Protein AF-A0A6G3ZRN1-F1 (afdb_monomer_lite)

Sequence (512 aa):
MGEAVVDQVIDRSKVTGERVSRIVMDHLPGDIPDELAVELTPGSVSTLANANMSLQVESETAVLTLNQSVLERMRQQTMDLYFRIVPIRNEQKRQVIANQVMREPLVGQAAGAGSISIVGIPQTIETNYSNFRTKLLIPFNGIVPQSNQSAFLNVLRVFIEHSDGEKELTAGKIVYQSGQPYGIEIEVDKFSTFTLVQLDRVSSSESDNSSSNPTPATKPADEKSTTASVTDGNRIVIEHNGSNEGIANKNFDVEINGKTVEIIGITLEKGKIILVLGQSVRPGDHITVMYAGDSTGESDARKKLFHLTVTNKSEHRGYVYGYPDGTFKPERSIIRAEMAALLSRVYEGKSSETSSSYADLTEDYWAYKDIMDVGRTGLMKGMPDGPFQQERAITRAEMASIITVWAGLEKPASAQTADIRGHWGEAIIAQVMAAGLMDGYPDGTFQPDRELTRAEAVAILNRLLTRGPLYGITNPTWSDVLQKHWAFGHIEEASTNHFFERRAEGGERKMN

Radius of gyration: 28.88 Å; chains: 1; bounding box: 64×75×86 Å

Structure (mmCIF, N/CA/C/O backbone):
data_AF-A0A6G3ZRN1-F1
#
_entry.id   AF-A0A6G3ZRN1-F1
#
loop_
_atom_site.group_PDB
_atom_site.id
_atom_site.type_symbol
_atom_site.label_atom_id
_atom_site.label_alt_id
_atom_site.label_comp_id
_atom_site.label_asym_id
_atom_site.label_entity_id
_atom_site.label_seq_id
_atom_site.pdbx_PDB_ins_code
_atom_site.Cartn_x
_atom_site.Cartn_y
_atom_site.Cartn_z
_atom_site.occupancy
_atom_site.B_iso_or_equiv
_atom_site.auth_seq_id
_atom_site.auth_comp_id
_atom_site.auth_asym_id
_atom_site.auth_atom_id
_atom_site.pdbx_PDB_model_num
ATOM 1 N N . MET A 1 1 ? 5.449 19.376 -23.622 1.00 66.75 1 MET A N 1
ATOM 2 C CA . MET A 1 1 ? 4.602 19.012 -24.778 1.00 66.75 1 MET A CA 1
ATOM 3 C C . MET A 1 1 ? 4.903 19.978 -25.913 1.00 66.75 1 MET A C 1
ATOM 5 O O . MET A 1 1 ? 4.859 21.181 -25.688 1.00 66.75 1 MET A O 1
ATOM 9 N N . GLY A 1 2 ? 5.292 19.463 -27.082 1.00 68.94 2 GLY A N 1
ATOM 10 C CA . GLY A 1 2 ? 5.550 20.279 -28.275 1.00 68.94 2 GLY A CA 1
ATOM 11 C C . GLY A 1 2 ? 4.313 20.406 -29.169 1.00 68.94 2 GLY A C 1
ATOM 12 O O . GLY A 1 2 ? 3.400 19.585 -29.071 1.00 68.94 2 GLY A O 1
ATOM 13 N N . GLU A 1 3 ? 4.314 21.393 -30.067 1.00 68.75 3 GLU A N 1
ATOM 14 C CA . GLU A 1 3 ? 3.177 21.737 -30.944 1.00 68.75 3 GLU A CA 1
ATOM 15 C C . GLU A 1 3 ? 2.639 20.538 -31.742 1.00 68.75 3 GLU A C 1
ATOM 17 O O . GLU A 1 3 ? 1.434 20.317 -31.773 1.00 68.75 3 GLU A O 1
ATOM 22 N N . ALA A 1 4 ? 3.520 19.679 -32.266 1.00 69.94 4 ALA A N 1
ATOM 23 C CA . ALA A 1 4 ? 3.122 18.502 -33.045 1.00 69.94 4 ALA A CA 1
ATOM 24 C C . ALA A 1 4 ? 2.230 17.508 -32.272 1.00 69.94 4 ALA A C 1
ATOM 26 O O . ALA A 1 4 ? 1.407 16.817 -32.869 1.00 69.94 4 ALA A O 1
ATOM 27 N N . VAL A 1 5 ? 2.379 17.419 -30.945 1.00 74.62 5 VAL A N 1
ATOM 28 C CA . VAL A 1 5 ? 1.520 16.570 -30.100 1.00 74.62 5 VAL A CA 1
ATOM 29 C C . VAL A 1 5 ? 0.168 17.252 -29.870 1.00 74.62 5 VAL A C 1
ATOM 31 O O . VAL A 1 5 ? -0.863 16.586 -29.814 1.00 74.62 5 VAL A O 1
ATOM 34 N N . VAL A 1 6 ? 0.153 18.583 -29.771 1.00 75.00 6 VAL A N 1
ATOM 35 C CA . VAL A 1 6 ? -1.075 19.374 -29.599 1.00 75.00 6 VAL A CA 1
ATOM 36 C C . VAL A 1 6 ? -1.935 19.329 -30.860 1.00 75.00 6 VAL A C 1
ATOM 38 O O . VAL A 1 6 ? -3.151 19.170 -30.759 1.00 75.00 6 VAL A O 1
ATOM 41 N N . ASP A 1 7 ? -1.321 19.367 -32.040 1.00 75.12 7 ASP A N 1
ATOM 42 C CA . ASP A 1 7 ? -2.035 19.245 -33.315 1.00 75.12 7 ASP A CA 1
ATOM 43 C C . ASP A 1 7 ? -2.790 17.911 -33.426 1.00 75.12 7 ASP A C 1
ATOM 45 O O . ASP A 1 7 ? -3.956 17.885 -33.821 1.00 75.12 7 ASP A O 1
ATOM 49 N N . GLN A 1 8 ? -2.185 16.806 -32.971 1.00 72.12 8 GLN A N 1
ATOM 50 C CA . GLN A 1 8 ? -2.849 15.494 -32.929 1.00 72.12 8 GLN A CA 1
ATOM 51 C C . GLN A 1 8 ? -4.060 15.482 -31.988 1.00 72.12 8 GLN A C 1
ATOM 53 O O . GLN A 1 8 ? -5.091 14.878 -32.300 1.00 72.12 8 GLN A O 1
ATOM 58 N N . VAL A 1 9 ? -3.956 16.161 -30.841 1.00 72.12 9 VAL A N 1
ATOM 59 C CA . VAL A 1 9 ? -5.074 16.317 -29.901 1.00 72.12 9 VAL A CA 1
ATOM 60 C C . VAL A 1 9 ? -6.201 17.123 -30.544 1.00 72.12 9 VAL A C 1
ATOM 62 O O . VAL A 1 9 ? -7.367 16.735 -30.443 1.00 72.12 9 VAL A O 1
ATOM 65 N N . ILE A 1 10 ? -5.873 18.194 -31.269 1.00 75.94 10 ILE A N 1
ATOM 66 C CA . ILE A 1 10 ? -6.862 19.030 -31.956 1.00 75.94 10 ILE A CA 1
ATOM 67 C C . ILE A 1 10 ? -7.559 18.248 -33.068 1.00 75.94 10 ILE A C 1
ATOM 69 O O . ILE A 1 10 ? -8.786 18.300 -33.179 1.00 75.94 10 ILE A O 1
ATOM 73 N N . ASP A 1 11 ? -6.824 17.483 -33.867 1.00 76.06 11 ASP A N 1
ATOM 74 C CA . ASP A 1 11 ? -7.410 16.688 -34.946 1.00 76.06 11 ASP A CA 1
ATOM 75 C C . ASP A 1 11 ? -8.326 15.584 -34.416 1.00 76.06 11 ASP A C 1
ATOM 77 O O . ASP A 1 11 ? -9.427 15.399 -34.940 1.00 76.06 11 ASP A O 1
ATOM 81 N N . ARG A 1 12 ? -7.954 14.933 -33.307 1.00 67.62 12 ARG A N 1
ATOM 82 C CA . ARG A 1 12 ? -8.849 14.004 -32.605 1.00 67.62 12 ARG A CA 1
ATOM 83 C C . ARG A 1 12 ? -10.098 14.714 -32.081 1.00 67.62 12 ARG A C 1
ATOM 85 O O . ARG A 1 12 ? -11.199 14.186 -32.226 1.00 67.62 12 ARG A O 1
ATOM 92 N N . SER A 1 13 ? -9.949 15.923 -31.541 1.00 72.12 13 SER A N 1
ATOM 93 C CA . SER A 1 13 ? -11.062 16.703 -30.983 1.00 72.12 13 SER A CA 1
ATOM 94 C C . SER A 1 13 ? -12.105 17.102 -32.040 1.00 72.12 13 SER A C 1
ATOM 96 O O . SER A 1 13 ? -13.304 17.098 -31.765 1.00 72.12 13 SER A O 1
ATOM 98 N N . LYS A 1 14 ? -11.686 17.351 -33.292 1.00 72.19 14 LYS A N 1
ATOM 99 C CA . LYS A 1 14 ? -12.599 17.587 -34.428 1.00 72.19 14 LYS A CA 1
ATOM 100 C C . LYS A 1 14 ? -13.469 16.367 -34.748 1.00 72.19 14 LYS A C 1
ATOM 102 O O . LYS A 1 14 ? -14.572 16.540 -35.259 1.00 72.19 14 LYS A O 1
ATOM 107 N N . VAL A 1 15 ? -12.981 15.158 -34.460 1.00 65.88 15 VAL A N 1
ATOM 108 C CA . VAL A 1 15 ? -13.699 13.896 -34.695 1.00 65.88 15 VAL A CA 1
ATOM 109 C C . VAL A 1 15 ? -14.598 13.535 -33.510 1.00 65.88 15 VAL A C 1
ATOM 111 O O . VAL A 1 15 ? -15.734 13.120 -33.719 1.00 65.88 15 VAL A O 1
ATOM 114 N N . THR A 1 16 ? -14.115 13.692 -32.273 1.00 61.12 16 THR A N 1
ATOM 115 C CA . THR A 1 16 ? -14.860 13.302 -31.058 1.00 61.12 16 THR A CA 1
ATOM 116 C C . THR A 1 16 ? -15.826 14.378 -30.562 1.00 61.12 16 THR A C 1
ATOM 118 O O . THR A 1 16 ? -16.762 14.070 -29.830 1.00 61.12 16 THR A O 1
ATOM 121 N N . GLY A 1 17 ? -15.614 15.641 -30.947 1.00 71.75 17 GLY A N 1
ATOM 122 C CA . GLY A 1 17 ? -16.354 16.799 -30.440 1.00 71.75 17 GLY A CA 1
ATOM 123 C C . GLY A 1 17 ? -15.925 17.252 -29.039 1.00 71.75 17 GLY A C 1
ATOM 124 O O . GLY A 1 17 ? -16.451 18.246 -28.536 1.00 71.75 17 GLY A O 1
ATOM 125 N N . GLU A 1 18 ? -14.973 16.560 -28.409 1.00 69.75 18 GLU A N 1
ATOM 126 C CA . GLU A 1 18 ? -14.445 16.920 -27.094 1.00 69.75 18 GLU A CA 1
ATOM 127 C C . GLU A 1 18 ? -13.702 18.259 -27.162 1.00 69.75 18 GLU A C 1
ATOM 129 O O . GLU A 1 18 ? -12.998 18.550 -28.122 1.00 69.75 18 GLU A O 1
ATOM 134 N N . ARG A 1 19 ? -13.841 19.098 -26.131 1.00 82.94 19 ARG A N 1
ATOM 135 C CA . ARG A 1 19 ? -13.155 20.403 -26.047 1.00 82.94 19 ARG A CA 1
ATOM 136 C C . ARG A 1 19 ? -12.165 20.473 -24.892 1.00 82.94 19 ARG A C 1
ATOM 138 O O . ARG A 1 19 ? -11.807 21.555 -24.448 1.00 82.94 19 ARG A O 1
ATOM 145 N N . VAL A 1 20 ? -11.717 19.318 -24.412 1.00 81.38 20 VAL A N 1
ATOM 146 C CA . VAL A 1 20 ? -10.766 19.190 -23.307 1.00 81.38 20 VAL A CA 1
ATOM 147 C C . VAL A 1 20 ? -9.517 18.490 -23.831 1.00 81.38 20 VAL A C 1
ATOM 149 O O . VAL A 1 20 ? -9.601 17.383 -24.351 1.00 81.38 20 VAL A O 1
ATOM 152 N N . SER A 1 21 ? -8.362 19.135 -23.700 1.00 84.50 21 SER A N 1
ATOM 153 C CA . SER A 1 21 ? -7.056 18.515 -23.903 1.00 84.50 21 SER A CA 1
ATOM 154 C C . SER A 1 21 ? -6.593 17.964 -22.566 1.00 84.50 21 SER A C 1
ATOM 156 O O . SER A 1 21 ? -6.407 18.736 -21.628 1.00 84.50 21 SER A O 1
ATOM 158 N N . ARG A 1 22 ? -6.409 16.648 -22.473 1.00 81.56 22 ARG A N 1
ATOM 159 C CA . ARG A 1 22 ? -5.988 15.982 -21.241 1.00 81.56 22 ARG A CA 1
ATOM 160 C C . ARG A 1 22 ? -4.540 15.525 -21.340 1.00 81.56 22 ARG A C 1
ATOM 162 O O . ARG A 1 22 ? -4.179 14.799 -22.262 1.00 81.56 22 ARG A O 1
ATOM 169 N N . ILE A 1 23 ? -3.743 15.926 -20.362 1.00 81.56 23 ILE A N 1
ATOM 170 C CA . ILE A 1 23 ? -2.399 15.418 -20.118 1.00 81.56 23 ILE A CA 1
ATOM 171 C C . ILE A 1 23 ? -2.482 14.542 -18.877 1.00 81.56 23 ILE A C 1
ATOM 173 O O . ILE A 1 23 ? -2.853 15.035 -17.817 1.00 81.56 23 ILE A O 1
ATOM 177 N N . VAL A 1 24 ? -2.135 13.266 -19.013 1.00 76.75 24 VAL A N 1
ATOM 178 C CA . VAL A 1 24 ? -2.062 12.330 -17.887 1.00 76.75 24 VAL A CA 1
ATOM 179 C C . VAL A 1 24 ? -0.593 12.107 -17.541 1.00 76.75 24 VAL A C 1
ATOM 181 O O . VAL A 1 24 ? 0.205 11.728 -18.399 1.00 76.75 24 VAL A O 1
ATOM 184 N N . MET A 1 25 ? -0.233 12.408 -16.298 1.00 76.62 25 MET A N 1
ATOM 185 C CA . MET A 1 25 ? 1.088 12.209 -15.712 1.00 76.62 25 MET A CA 1
ATOM 186 C C . MET A 1 25 ? 1.151 10.818 -15.075 1.00 76.62 25 MET A C 1
ATOM 188 O O . MET A 1 25 ? 1.027 10.673 -13.859 1.00 76.62 25 MET A O 1
ATOM 192 N N . ASP A 1 26 ? 1.310 9.802 -15.918 1.00 70.56 26 ASP A N 1
ATOM 193 C CA . ASP A 1 26 ? 1.436 8.414 -15.477 1.00 70.56 26 ASP A CA 1
ATOM 194 C C . ASP A 1 26 ? 2.886 8.047 -15.146 1.00 70.56 26 ASP A C 1
ATOM 196 O O . ASP A 1 26 ? 3.845 8.685 -15.588 1.00 70.56 26 ASP A O 1
ATOM 200 N N . HIS A 1 27 ? 3.040 6.971 -14.382 1.00 67.12 27 HIS A N 1
ATOM 201 C CA . HIS A 1 27 ? 4.329 6.390 -14.038 1.00 67.12 27 HIS A CA 1
ATOM 202 C C . HIS A 1 27 ? 4.266 4.862 -14.119 1.00 67.12 27 HIS A C 1
ATOM 204 O O . HIS A 1 27 ? 3.189 4.258 -14.144 1.00 67.12 27 HIS A O 1
ATOM 210 N N . LEU A 1 28 ? 5.433 4.218 -14.165 1.00 53.44 28 LEU A N 1
ATOM 211 C CA . LEU A 1 28 ? 5.494 2.762 -14.159 1.00 53.44 28 LEU A CA 1
ATOM 212 C C . LEU A 1 28 ? 5.070 2.223 -12.779 1.00 53.44 28 LEU A C 1
ATOM 214 O O . LEU A 1 28 ? 5.356 2.842 -11.748 1.00 53.44 28 LEU A O 1
ATOM 218 N N . PRO A 1 29 ? 4.396 1.063 -12.716 1.00 48.16 29 PRO A N 1
ATOM 219 C CA . PRO A 1 29 ? 4.097 0.415 -11.444 1.00 48.16 29 PRO A CA 1
ATOM 220 C C . PRO A 1 29 ? 5.378 0.159 -10.634 1.00 48.16 29 PRO A C 1
ATOM 222 O O . PRO A 1 29 ? 6.317 -0.450 -11.138 1.00 48.16 29 PRO A O 1
ATOM 225 N N . GLY A 1 30 ? 5.414 0.611 -9.378 1.00 47.06 30 GLY A N 1
ATOM 226 C CA . GLY A 1 30 ? 6.581 0.470 -8.493 1.00 47.06 30 GLY A CA 1
ATOM 227 C C . GLY A 1 30 ? 7.637 1.575 -8.618 1.00 47.06 30 GLY A C 1
ATOM 228 O O . GLY A 1 30 ? 8.483 1.680 -7.737 1.00 47.06 30 GLY A O 1
ATOM 229 N N . ASP A 1 31 ? 7.540 2.429 -9.636 1.00 59.66 31 ASP A N 1
ATOM 230 C CA . ASP A 1 31 ? 8.372 3.621 -9.818 1.00 59.66 31 ASP A CA 1
ATOM 231 C C . ASP A 1 31 ? 7.481 4.859 -9.693 1.00 59.66 31 ASP A C 1
ATOM 233 O O . ASP A 1 31 ? 7.105 5.493 -10.676 1.00 59.66 31 ASP A O 1
ATOM 237 N N . ILE A 1 32 ? 7.013 5.111 -8.466 1.00 69.94 32 ILE A N 1
ATOM 238 C CA . ILE A 1 32 ? 6.168 6.268 -8.163 1.00 69.94 32 ILE A CA 1
ATOM 239 C C . ILE A 1 32 ? 7.101 7.460 -7.955 1.00 69.94 32 ILE A C 1
ATOM 241 O O . ILE A 1 32 ? 7.815 7.482 -6.949 1.00 69.94 32 ILE A O 1
ATOM 245 N N . PRO A 1 33 ? 7.099 8.458 -8.847 1.00 74.00 33 PRO A N 1
ATOM 246 C CA . PRO A 1 33 ? 7.998 9.580 -8.704 1.00 74.00 33 PRO A CA 1
ATOM 247 C C . PRO A 1 33 ? 7.570 10.453 -7.519 1.00 74.00 33 PRO A C 1
ATOM 249 O O . PRO A 1 33 ? 6.379 10.682 -7.275 1.00 74.00 33 PRO A O 1
ATOM 252 N N . ASP A 1 34 ? 8.560 10.972 -6.794 1.00 81.88 34 ASP A N 1
ATOM 253 C CA . ASP A 1 34 ? 8.342 11.969 -5.738 1.00 81.88 34 ASP A CA 1
ATOM 254 C C . ASP A 1 34 ? 7.824 13.301 -6.313 1.00 81.88 34 ASP A C 1
ATOM 256 O O . ASP A 1 34 ? 7.235 14.111 -5.598 1.00 81.88 34 ASP A O 1
ATOM 260 N N . GLU A 1 35 ? 8.028 13.517 -7.615 1.00 89.75 35 GLU A N 1
ATOM 261 C CA . GLU A 1 35 ? 7.689 14.730 -8.345 1.00 89.75 35 GLU A CA 1
ATOM 262 C C . GLU A 1 35 ? 7.215 14.414 -9.767 1.00 89.75 35 GLU A C 1
ATOM 264 O O . GLU A 1 35 ? 7.858 13.672 -10.507 1.00 89.75 35 GLU A O 1
ATOM 269 N N . LEU A 1 36 ? 6.125 15.053 -10.179 1.00 88.75 36 LEU A N 1
ATOM 270 C CA . LEU A 1 36 ? 5.612 15.017 -11.543 1.00 88.75 36 LEU A CA 1
ATOM 271 C C . LEU A 1 36 ? 5.641 16.422 -12.126 1.00 88.75 36 LEU A C 1
ATOM 273 O O . LEU A 1 36 ? 5.110 17.346 -11.513 1.00 88.75 36 LEU A O 1
ATOM 277 N N . ALA A 1 37 ? 6.218 16.583 -13.314 1.00 92.31 37 ALA A N 1
ATOM 278 C CA . ALA A 1 37 ? 6.280 17.874 -13.981 1.00 92.31 37 ALA A CA 1
ATOM 279 C C . ALA A 1 37 ? 5.819 17.795 -15.439 1.00 92.31 37 ALA A C 1
ATOM 281 O O . ALA A 1 37 ? 6.112 16.837 -16.155 1.00 92.31 37 ALA A O 1
ATOM 282 N N . VAL A 1 38 ? 5.117 18.833 -15.895 1.00 92.44 38 VAL A N 1
ATOM 283 C CA . VAL A 1 38 ? 4.811 19.039 -17.312 1.00 92.44 38 VAL A CA 1
ATOM 284 C C . VAL A 1 38 ? 5.047 20.486 -17.698 1.00 92.44 38 VAL A C 1
ATOM 286 O O . VAL A 1 38 ? 4.732 21.408 -16.950 1.00 92.44 38 VAL A O 1
ATOM 289 N N . GLU A 1 39 ? 5.552 20.669 -18.911 1.00 92.88 39 GLU A N 1
ATOM 290 C CA . GLU A 1 39 ? 5.746 21.974 -19.523 1.00 92.88 39 GLU A CA 1
ATOM 291 C C . GLU A 1 39 ? 5.026 22.045 -20.875 1.00 92.88 39 GLU A C 1
ATOM 293 O O . GLU A 1 39 ? 5.030 21.078 -21.647 1.00 92.88 39 GLU A O 1
ATOM 298 N N . LEU A 1 40 ? 4.399 23.178 -21.182 1.00 93.12 40 LEU A N 1
ATOM 299 C CA . LEU A 1 40 ? 3.811 23.493 -22.478 1.00 93.12 40 LEU A CA 1
ATOM 300 C C . LEU A 1 40 ? 4.436 24.780 -23.005 1.00 93.12 40 LEU A C 1
ATOM 302 O O . LEU A 1 40 ? 4.469 25.799 -22.319 1.00 93.12 40 LEU A O 1
ATOM 306 N N . THR A 1 41 ? 4.864 24.743 -24.263 1.00 94.44 41 THR A N 1
ATOM 307 C CA . THR A 1 41 ? 5.419 25.919 -24.935 1.00 94.44 41 THR A CA 1
ATOM 308 C C . THR A 1 41 ? 4.341 26.986 -25.181 1.00 94.44 41 THR A C 1
ATOM 310 O O . THR A 1 41 ? 3.162 26.637 -25.316 1.00 94.44 41 THR A O 1
ATOM 313 N N . PRO A 1 42 ? 4.709 28.269 -25.367 1.00 94.88 42 PRO A N 1
ATOM 314 C CA . PRO A 1 42 ? 3.741 29.317 -25.707 1.00 94.88 42 PRO A CA 1
ATOM 315 C C . PRO A 1 42 ? 2.934 29.009 -26.973 1.00 94.88 42 PRO A C 1
ATOM 317 O O . PRO A 1 42 ? 1.741 29.304 -27.062 1.00 94.88 42 PRO A O 1
ATOM 320 N N . GLY A 1 43 ? 3.568 28.355 -27.949 1.00 93.81 43 GLY A N 1
ATOM 321 C CA . GLY A 1 43 ? 2.910 27.886 -29.162 1.00 93.81 43 GLY A CA 1
ATOM 322 C C . GLY A 1 43 ? 1.863 26.800 -28.905 1.00 93.81 43 GLY A C 1
ATOM 323 O O . GLY A 1 43 ? 0.756 26.873 -29.435 1.00 93.81 43 GLY A O 1
ATOM 324 N N . SER A 1 44 ? 2.140 25.858 -27.998 1.00 93.75 44 SER A N 1
ATOM 325 C CA . SER A 1 44 ? 1.172 24.840 -27.560 1.00 93.75 44 SER A CA 1
ATOM 326 C C . SER A 1 44 ? -0.049 25.475 -26.887 1.00 93.75 44 SER A C 1
ATOM 328 O O . SER A 1 44 ? -1.187 25.147 -27.225 1.00 93.75 44 SER A O 1
ATOM 330 N N . VAL A 1 45 ? 0.174 26.442 -25.989 1.00 94.75 45 VAL A N 1
ATOM 331 C CA . VAL A 1 45 ? -0.893 27.212 -25.322 1.00 94.75 45 VAL A CA 1
ATOM 332 C C . VAL A 1 45 ? -1.727 27.985 -26.344 1.00 94.75 45 VAL A C 1
ATOM 334 O O . VAL A 1 45 ? -2.957 27.946 -26.305 1.00 94.75 45 VAL A O 1
ATOM 337 N N . SER A 1 46 ? -1.066 28.641 -27.301 1.00 94.19 46 SER A N 1
ATOM 338 C CA . SER A 1 46 ? -1.719 29.372 -28.389 1.00 94.19 46 SER A CA 1
ATOM 339 C C . SER A 1 46 ? -2.600 28.468 -29.247 1.00 94.19 46 SER A C 1
ATOM 341 O O . SER A 1 46 ? -3.740 28.819 -29.553 1.00 94.19 46 SER A O 1
ATOM 343 N N . THR A 1 47 ? -2.097 27.284 -29.589 1.00 94.00 47 THR A N 1
ATOM 344 C CA . THR A 1 47 ? -2.799 26.316 -30.436 1.00 94.00 47 THR A CA 1
ATOM 345 C C . THR A 1 47 ? -4.043 25.770 -29.728 1.00 94.00 47 THR A C 1
ATOM 347 O O . THR A 1 47 ? -5.129 25.781 -30.310 1.00 94.00 47 THR A O 1
ATOM 350 N N . LEU A 1 48 ? -3.934 25.410 -28.441 1.00 93.81 48 LEU A N 1
ATOM 351 C CA . LEU A 1 48 ? -5.081 24.997 -27.619 1.00 93.81 48 LEU A CA 1
ATOM 352 C C . LEU A 1 48 ? -6.139 26.105 -27.493 1.00 93.81 48 LEU A C 1
ATOM 354 O O . LEU A 1 48 ? -7.332 25.845 -27.665 1.00 93.81 48 LEU A O 1
ATOM 358 N N . ALA A 1 49 ? -5.711 27.345 -27.236 1.00 94.75 49 ALA A N 1
ATOM 359 C CA . ALA A 1 49 ? -6.612 28.488 -27.103 1.00 94.75 49 ALA A CA 1
ATOM 360 C C . ALA A 1 49 ? -7.361 28.790 -28.413 1.00 94.75 49 ALA A C 1
ATOM 362 O O . ALA A 1 49 ? -8.577 28.954 -28.398 1.00 94.75 49 ALA A O 1
ATOM 363 N N . ASN A 1 50 ? -6.669 28.801 -29.559 1.00 93.69 50 ASN A N 1
ATOM 364 C CA . ASN A 1 50 ? -7.289 29.039 -30.870 1.00 93.69 50 ASN A CA 1
ATOM 365 C C . ASN A 1 50 ? -8.284 27.934 -31.266 1.00 93.69 50 ASN A C 1
ATOM 367 O O . ASN A 1 50 ? -9.226 28.182 -32.019 1.00 93.69 50 ASN A O 1
ATOM 371 N N . ALA A 1 51 ? -8.086 26.716 -30.757 1.00 91.56 51 ALA A N 1
ATOM 372 C CA . ALA A 1 51 ? -8.998 25.593 -30.942 1.00 91.56 51 ALA A CA 1
ATOM 373 C C . ALA A 1 51 ? -10.183 25.590 -29.951 1.00 91.56 51 ALA A C 1
ATOM 375 O O . ALA A 1 51 ? -10.997 24.658 -29.972 1.00 91.56 51 ALA A O 1
ATOM 376 N N . ASN A 1 52 ? -10.323 26.631 -29.118 1.00 92.44 52 ASN A N 1
ATOM 377 C CA . ASN A 1 52 ? -11.338 26.754 -28.068 1.00 92.44 52 ASN A CA 1
ATOM 378 C C . ASN A 1 52 ? -11.323 25.561 -27.096 1.00 92.44 52 ASN A C 1
ATOM 380 O O . ASN A 1 52 ? -12.377 25.042 -26.720 1.00 92.44 52 ASN A O 1
ATOM 384 N N . MET A 1 53 ? -10.132 25.069 -26.751 1.00 89.12 53 MET A N 1
ATOM 385 C CA . MET A 1 53 ? -9.977 23.960 -25.811 1.00 89.12 53 MET A CA 1
ATOM 386 C C . MET A 1 53 ? -9.849 24.467 -24.374 1.00 89.12 53 MET A C 1
ATOM 388 O O . MET A 1 53 ? -9.403 25.585 -24.134 1.00 89.12 53 MET A O 1
ATOM 392 N N . SER A 1 54 ? -10.199 23.625 -23.407 1.00 90.75 54 SER A N 1
ATOM 393 C CA . SER A 1 54 ? -9.680 23.682 -22.039 1.00 90.75 54 SER A CA 1
ATOM 394 C C . SER A 1 54 ? -8.516 22.705 -21.884 1.00 90.75 54 SER A C 1
ATOM 396 O O . SER A 1 54 ? -8.466 21.690 -22.579 1.00 90.75 54 SER A O 1
ATOM 398 N N . LEU A 1 55 ? -7.615 22.964 -20.943 1.00 92.62 55 LEU A N 1
ATOM 399 C CA . LEU A 1 55 ? -6.509 22.071 -20.605 1.00 92.62 55 LEU A CA 1
ATOM 400 C C . LEU A 1 55 ? -6.777 21.416 -19.252 1.00 92.62 55 LEU A C 1
ATOM 402 O O . LEU A 1 55 ? -7.104 22.104 -18.287 1.00 92.62 55 LEU A O 1
ATOM 406 N N . GLN A 1 56 ? -6.611 20.101 -19.192 1.00 89.56 56 GLN A N 1
ATOM 407 C CA . GLN A 1 56 ? -6.661 19.310 -17.975 1.00 89.56 56 GLN A CA 1
ATOM 408 C C . GLN A 1 56 ? -5.323 18.589 -17.793 1.00 89.56 56 GLN A C 1
ATOM 410 O O . GLN A 1 56 ? -4.864 17.905 -18.706 1.00 89.56 56 GLN A O 1
ATOM 415 N N . VAL A 1 57 ? -4.699 18.748 -16.631 1.00 88.44 57 VAL A N 1
ATOM 416 C CA . VAL A 1 57 ? -3.472 18.045 -16.245 1.00 88.44 57 VAL A CA 1
ATOM 417 C C . VAL A 1 57 ? -3.812 17.143 -15.068 1.00 88.44 57 VAL A C 1
ATOM 419 O O . VAL A 1 57 ? -4.234 17.633 -14.023 1.00 88.44 57 VAL A O 1
ATOM 422 N N . GLU A 1 58 ? -3.684 15.836 -15.258 1.00 83.62 58 GLU A N 1
ATOM 423 C CA . GLU A 1 58 ? -4.101 14.806 -14.307 1.00 83.62 58 GLU A CA 1
ATOM 424 C C . GLU A 1 58 ? -2.891 14.034 -13.787 1.00 83.62 58 GLU A C 1
ATOM 426 O O . GLU A 1 58 ? -2.055 13.582 -14.566 1.00 83.62 58 GLU A O 1
ATOM 431 N N . SER A 1 59 ? -2.828 13.853 -12.473 1.00 81.88 59 SER A N 1
ATOM 432 C CA . SER A 1 59 ? -1.956 12.908 -11.780 1.00 81.88 59 SER A CA 1
ATOM 433 C C . SER A 1 59 ? -2.783 12.062 -10.807 1.00 81.88 59 SER A C 1
ATOM 435 O O . SER A 1 59 ? -3.986 12.276 -10.645 1.00 81.88 59 SER A O 1
ATOM 437 N N . GLU A 1 60 ? -2.139 11.126 -10.105 1.00 76.56 60 GLU A N 1
ATOM 438 C CA . GLU A 1 60 ? -2.785 10.352 -9.036 1.00 76.56 60 GLU A CA 1
ATOM 439 C C . GLU A 1 60 ? -3.405 11.255 -7.951 1.00 76.56 60 GLU A C 1
ATOM 441 O O . GLU A 1 60 ? -4.452 10.930 -7.396 1.00 76.56 60 GLU A O 1
ATOM 446 N N . THR A 1 61 ? -2.775 12.389 -7.623 1.00 79.56 61 THR A N 1
ATOM 447 C CA . THR A 1 61 ? -3.134 13.201 -6.447 1.00 79.56 61 THR A CA 1
ATOM 448 C C . THR A 1 61 ? -3.778 14.542 -6.781 1.00 79.56 61 THR A C 1
ATOM 450 O O . THR A 1 61 ? -4.329 15.182 -5.884 1.00 79.56 61 THR A O 1
ATOM 453 N N . ALA A 1 62 ? -3.756 14.983 -8.040 1.00 87.50 62 ALA A N 1
ATOM 454 C CA . ALA A 1 62 ? -4.353 16.251 -8.441 1.00 87.50 62 ALA A CA 1
ATOM 455 C C . ALA A 1 62 ? -4.834 16.243 -9.892 1.00 87.50 62 ALA A C 1
ATOM 457 O O . ALA A 1 62 ? -4.217 15.668 -10.784 1.00 87.50 62 ALA A O 1
ATOM 458 N N . VAL A 1 63 ? -5.921 16.970 -10.130 1.00 90.12 63 VAL A N 1
ATOM 459 C CA . VAL A 1 63 ? -6.436 17.280 -11.460 1.00 90.12 63 VAL A CA 1
ATOM 460 C C . VAL A 1 63 ? -6.593 18.791 -11.576 1.00 90.12 63 VAL A C 1
ATOM 462 O O . VAL A 1 63 ? -7.419 19.408 -10.905 1.00 90.12 63 VAL A O 1
ATOM 465 N N . LEU A 1 64 ? -5.783 19.393 -12.436 1.00 92.75 64 LEU A N 1
ATOM 466 C CA . LEU A 1 64 ? -5.738 20.828 -12.688 1.00 92.75 64 LEU A CA 1
ATOM 467 C C . LEU A 1 64 ? -6.498 21.130 -13.970 1.00 92.75 64 LEU A C 1
ATOM 469 O O . LEU A 1 64 ? -6.219 20.522 -14.998 1.00 92.75 64 LEU A O 1
ATOM 473 N N . THR A 1 65 ? -7.444 22.065 -13.933 1.00 92.19 65 THR A N 1
ATOM 474 C CA . THR A 1 65 ? -8.220 22.457 -15.116 1.00 92.19 65 THR A CA 1
ATOM 475 C C . THR A 1 65 ? -8.122 23.954 -15.376 1.00 92.19 65 THR A C 1
ATOM 477 O O . THR A 1 65 ? -8.559 24.778 -14.566 1.00 92.19 65 THR A O 1
ATOM 480 N N . LEU A 1 66 ? -7.607 24.291 -16.557 1.00 94.06 66 LEU A N 1
ATOM 481 C CA . LEU A 1 66 ? -7.607 25.627 -17.139 1.00 94.06 66 LEU A CA 1
ATOM 482 C C . LEU A 1 66 ? -8.698 25.704 -18.199 1.00 94.06 66 LEU A C 1
ATOM 484 O O . LEU A 1 66 ? -8.685 24.968 -19.187 1.00 94.06 66 LEU A O 1
ATOM 488 N N . ASN A 1 67 ? -9.663 26.594 -17.995 1.00 92.00 67 ASN A N 1
ATOM 489 C CA . ASN A 1 67 ? -10.739 26.783 -18.957 1.00 92.00 67 ASN A CA 1
ATOM 490 C C . ASN A 1 67 ? -10.257 27.546 -20.207 1.00 92.00 67 ASN A C 1
ATOM 492 O O . ASN A 1 67 ? -9.171 28.127 -20.239 1.00 92.00 67 ASN A O 1
ATOM 496 N N . GLN A 1 68 ? -11.109 27.572 -21.231 1.00 94.19 68 GLN A N 1
ATOM 497 C CA . GLN A 1 68 ? -10.822 28.245 -22.496 1.00 94.19 68 GLN A CA 1
ATOM 498 C C . GLN A 1 68 ? -10.440 29.723 -22.311 1.00 94.19 68 GLN A C 1
ATOM 500 O O . GLN A 1 68 ? -9.430 30.170 -22.849 1.00 94.19 68 GLN A O 1
ATOM 505 N N . SER A 1 69 ? -11.209 30.487 -21.528 1.00 94.81 69 SER A N 1
ATOM 506 C CA . SER A 1 69 ? -10.966 31.927 -21.361 1.00 94.81 69 SER A CA 1
ATOM 507 C C . SER A 1 69 ? -9.652 32.230 -20.634 1.00 94.81 69 SER A C 1
ATOM 509 O O . SER A 1 69 ? -9.040 33.276 -20.853 1.00 94.81 69 SER A O 1
ATOM 511 N N . VAL A 1 70 ? -9.175 31.319 -19.785 1.00 95.19 70 VAL A N 1
ATOM 512 C CA . VAL A 1 70 ? -7.851 31.412 -19.165 1.00 95.19 70 VAL A CA 1
ATOM 513 C C . VAL A 1 70 ? -6.752 31.169 -20.196 1.00 95.19 70 VAL A C 1
ATOM 515 O O . VAL A 1 70 ? -5.850 32.001 -20.293 1.00 95.19 70 VAL A O 1
ATOM 518 N N . LEU A 1 71 ? -6.863 30.120 -21.017 1.00 96.19 71 LEU A N 1
ATOM 519 C CA . LEU A 1 71 ? -5.894 29.849 -22.086 1.00 96.19 71 LEU A CA 1
ATOM 520 C C . LEU A 1 71 ? -5.845 30.981 -23.124 1.00 96.19 71 LEU A C 1
ATOM 522 O O . LEU A 1 71 ? -4.767 31.341 -23.592 1.00 96.19 71 LEU A O 1
ATOM 526 N N . GLU A 1 72 ? -6.980 31.613 -23.434 1.00 96.38 72 GLU A N 1
ATOM 527 C CA . GLU A 1 72 ? -7.034 32.794 -24.305 1.00 96.38 72 GLU A CA 1
ATOM 528 C C . GLU A 1 72 ? -6.246 33.980 -23.734 1.00 96.38 72 GLU A C 1
ATOM 530 O O . GLU A 1 72 ? -5.486 34.622 -24.464 1.00 96.38 72 GLU A O 1
ATOM 535 N N . ARG A 1 73 ? -6.389 34.266 -22.433 1.00 96.12 73 ARG A N 1
ATOM 536 C CA . ARG A 1 73 ? -5.623 35.334 -21.770 1.00 96.12 73 ARG A CA 1
ATOM 537 C C . ARG A 1 73 ? -4.132 34.998 -21.681 1.00 96.12 73 ARG A C 1
ATOM 539 O O . ARG A 1 73 ? -3.307 35.867 -21.948 1.00 96.12 73 ARG A O 1
ATOM 546 N N . MET A 1 74 ? -3.783 33.748 -21.374 1.00 95.06 74 MET A N 1
ATOM 547 C CA . MET A 1 74 ? -2.389 33.277 -21.347 1.00 95.06 74 MET A CA 1
ATOM 548 C C . MET A 1 74 ? -1.735 33.378 -22.732 1.00 95.06 74 MET A C 1
ATOM 550 O O . MET A 1 74 ? -0.603 33.849 -22.851 1.00 95.06 74 MET A O 1
ATOM 554 N N . ARG A 1 75 ? -2.475 33.047 -23.802 1.00 95.88 75 ARG A N 1
ATOM 555 C CA . ARG A 1 75 ? -2.027 33.246 -25.189 1.00 95.88 75 ARG A CA 1
ATOM 556 C C . ARG A 1 75 ? -1.734 34.715 -25.488 1.00 95.88 75 ARG A C 1
ATOM 558 O O . ARG A 1 75 ? -0.715 35.007 -26.106 1.00 95.88 75 ARG A O 1
ATOM 565 N N . GLN A 1 76 ? -2.601 35.642 -25.072 1.00 95.12 76 GLN A N 1
ATOM 566 C CA . GLN A 1 76 ? -2.382 37.085 -25.283 1.00 95.12 76 GLN A CA 1
ATOM 567 C C . GLN A 1 76 ? -1.100 37.588 -24.605 1.00 95.12 76 GLN A C 1
ATOM 569 O O . GLN A 1 76 ? -0.497 38.550 -25.075 1.00 95.12 76 GLN A O 1
ATOM 574 N N . GLN A 1 77 ? -0.672 36.921 -23.534 1.00 94.81 77 GLN A N 1
ATOM 575 C CA . GLN A 1 77 ? 0.559 37.217 -22.807 1.00 94.81 77 GLN A CA 1
ATOM 576 C C . GLN A 1 77 ? 1.763 36.379 -23.275 1.00 94.81 77 GLN A C 1
ATOM 578 O O . GLN A 1 77 ? 2.851 36.541 -22.738 1.00 94.81 77 GLN A O 1
ATOM 583 N N . THR A 1 78 ? 1.603 35.531 -24.302 1.00 94.62 78 THR A N 1
ATOM 584 C CA . THR A 1 78 ? 2.652 34.635 -24.837 1.00 94.62 78 THR A CA 1
ATOM 585 C C . THR A 1 78 ? 3.281 33.750 -23.752 1.00 94.62 78 THR A C 1
ATOM 587 O O . THR A 1 78 ? 4.489 33.530 -23.734 1.00 94.62 78 THR A O 1
ATOM 590 N N . MET A 1 79 ? 2.458 33.260 -22.822 1.00 92.81 79 MET A N 1
ATOM 591 C CA . MET A 1 79 ? 2.932 32.459 -21.693 1.00 92.81 79 MET A CA 1
ATOM 592 C C . MET A 1 79 ? 3.221 31.015 -22.091 1.00 92.81 79 MET A C 1
ATOM 594 O O . MET A 1 79 ? 2.435 30.392 -22.807 1.00 92.81 79 MET A O 1
ATOM 598 N N . ASP A 1 80 ? 4.314 30.475 -21.571 1.00 92.38 80 ASP A N 1
ATOM 599 C CA . ASP A 1 80 ? 4.506 29.045 -21.367 1.00 92.38 80 ASP A CA 1
ATOM 600 C C . ASP A 1 80 ? 3.747 28.588 -20.112 1.00 92.38 80 ASP A C 1
ATOM 602 O O . ASP A 1 80 ? 3.369 29.396 -19.261 1.00 92.38 80 ASP A O 1
ATOM 606 N N . LEU A 1 81 ? 3.500 27.286 -19.988 1.00 93.62 81 LEU A N 1
ATOM 607 C CA . LEU A 1 81 ? 2.912 26.712 -18.779 1.00 93.62 81 LEU A CA 1
ATOM 608 C C . LEU A 1 81 ? 3.834 25.662 -18.209 1.00 93.62 81 LEU A C 1
ATOM 610 O O . LEU A 1 81 ? 4.231 24.741 -18.913 1.00 93.62 81 LEU A O 1
ATOM 614 N N . TYR A 1 82 ? 4.084 25.763 -16.916 1.00 92.19 82 TYR A N 1
ATOM 615 C CA . TYR A 1 82 ? 4.787 24.761 -16.141 1.00 92.19 82 TYR A CA 1
ATOM 616 C C . TYR A 1 82 ? 3.890 24.310 -14.995 1.00 92.19 82 TYR A C 1
ATOM 618 O O . TYR A 1 82 ? 3.306 25.143 -14.305 1.00 92.19 82 TYR A O 1
ATOM 626 N N . PHE A 1 83 ? 3.784 23.007 -14.776 1.00 93.19 83 PHE A N 1
ATOM 627 C CA . PHE A 1 83 ? 3.184 22.454 -13.569 1.00 93.19 83 PHE A CA 1
ATOM 628 C C . PHE A 1 83 ? 4.133 21.453 -12.956 1.00 93.19 83 PHE A C 1
ATOM 630 O O . PHE A 1 83 ? 4.648 20.588 -13.661 1.00 93.19 83 PHE A O 1
ATOM 637 N N . ARG A 1 84 ? 4.288 21.535 -11.641 1.00 94.12 84 ARG A N 1
ATOM 638 C CA . ARG A 1 84 ? 5.025 20.576 -10.829 1.00 94.12 84 ARG A CA 1
ATOM 639 C C . ARG A 1 84 ? 4.157 20.162 -9.659 1.00 94.12 84 ARG A C 1
ATOM 641 O O . ARG A 1 84 ? 3.671 21.016 -8.926 1.00 94.12 84 ARG A O 1
ATOM 648 N N . ILE A 1 85 ? 3.942 18.868 -9.498 1.00 91.38 85 ILE A N 1
ATOM 649 C CA . ILE A 1 85 ? 3.127 18.282 -8.440 1.00 91.38 85 ILE A CA 1
ATOM 650 C C . ILE A 1 85 ? 4.046 17.384 -7.620 1.00 91.38 85 ILE A C 1
ATOM 652 O O . ILE A 1 85 ? 4.652 16.458 -8.154 1.00 91.38 85 ILE A O 1
ATOM 656 N N . VAL A 1 86 ? 4.144 17.663 -6.324 1.00 93.19 86 VAL A N 1
ATOM 657 C CA . VAL A 1 86 ? 5.020 16.969 -5.375 1.00 93.19 86 VAL A CA 1
ATOM 658 C C . VAL A 1 86 ? 4.159 16.391 -4.248 1.00 93.19 86 VAL A C 1
ATOM 660 O O . VAL A 1 86 ? 3.862 17.088 -3.269 1.00 93.19 86 VAL A O 1
ATOM 663 N N . PRO A 1 87 ? 3.704 15.131 -4.366 1.00 85.88 87 PRO A N 1
ATOM 664 C CA . PRO A 1 87 ? 2.991 14.451 -3.295 1.00 85.88 87 PRO A CA 1
ATOM 665 C C . PRO A 1 87 ? 3.922 14.169 -2.112 1.00 85.88 87 PRO A C 1
ATOM 667 O O . PRO A 1 87 ? 4.997 13.586 -2.256 1.00 85.88 87 PRO A O 1
ATOM 670 N N . ILE A 1 88 ? 3.500 14.512 -0.899 1.00 82.25 88 ILE A N 1
ATOM 671 C CA . ILE A 1 88 ? 4.320 14.332 0.300 1.00 82.25 88 ILE A CA 1
ATOM 672 C C . ILE A 1 88 ? 4.083 12.921 0.846 1.00 82.25 88 ILE A C 1
ATOM 674 O O . ILE A 1 88 ? 3.261 12.671 1.729 1.00 82.25 88 ILE A O 1
ATOM 678 N N . ARG A 1 89 ? 4.806 11.954 0.267 1.00 75.75 89 ARG A N 1
ATOM 679 C CA . ARG A 1 89 ? 4.656 10.516 0.565 1.00 75.75 89 ARG A CA 1
ATOM 680 C C . ARG A 1 89 ? 5.484 10.034 1.758 1.00 75.75 89 ARG A C 1
ATOM 682 O O . ARG A 1 89 ? 5.189 8.979 2.318 1.00 75.75 89 ARG A O 1
ATOM 689 N N . ASN A 1 90 ? 6.495 10.798 2.161 1.00 82.81 90 ASN A N 1
ATOM 690 C CA . ASN A 1 90 ? 7.300 10.492 3.337 1.00 82.81 90 ASN A CA 1
ATOM 691 C C . ASN A 1 90 ? 6.481 10.695 4.625 1.00 82.81 90 ASN A C 1
ATOM 693 O O . ASN A 1 90 ? 5.994 11.793 4.890 1.00 82.81 90 ASN A O 1
ATOM 697 N N . GLU A 1 91 ? 6.374 9.647 5.440 1.00 69.56 91 GLU A N 1
ATOM 698 C CA . GLU A 1 91 ? 5.523 9.634 6.635 1.00 69.56 91 GLU A CA 1
ATOM 699 C C . GLU A 1 91 ? 5.942 10.665 7.693 1.00 69.56 91 GLU A C 1
ATOM 701 O O . GLU A 1 91 ? 5.098 11.357 8.253 1.00 69.56 91 GLU A O 1
ATOM 706 N N . GLN A 1 92 ? 7.244 10.853 7.919 1.00 67.94 92 GLN A N 1
ATOM 707 C CA . GLN A 1 92 ? 7.730 11.835 8.893 1.00 67.94 92 GLN A CA 1
ATOM 708 C C . GLN A 1 92 ? 7.373 13.263 8.462 1.00 67.94 92 GLN A C 1
ATOM 710 O O . GLN A 1 92 ? 6.888 14.054 9.271 1.00 67.94 92 GLN A O 1
ATOM 715 N N . LYS A 1 93 ? 7.549 13.589 7.173 1.00 72.94 93 LYS A N 1
ATOM 716 C CA . LYS A 1 93 ? 7.139 14.888 6.615 1.00 72.94 93 LYS A CA 1
ATOM 717 C C . LYS A 1 93 ? 5.624 15.090 6.715 1.00 72.94 93 LYS A C 1
ATOM 719 O O . LYS A 1 93 ? 5.192 16.184 7.074 1.00 72.94 93 LYS A O 1
ATOM 724 N N . ARG A 1 94 ? 4.824 14.041 6.476 1.00 76.94 94 ARG A N 1
ATOM 725 C CA . ARG A 1 94 ? 3.364 14.095 6.661 1.00 76.94 94 ARG A CA 1
ATOM 726 C C . ARG A 1 94 ? 2.974 14.395 8.099 1.00 76.94 94 ARG A C 1
ATOM 728 O O . ARG A 1 94 ? 2.133 15.257 8.314 1.00 76.94 94 ARG A O 1
ATOM 735 N N . GLN A 1 95 ? 3.594 13.737 9.076 1.00 72.00 95 GLN A N 1
ATOM 736 C CA . GLN A 1 95 ? 3.304 13.980 10.492 1.00 72.00 95 GLN A CA 1
ATOM 737 C C . GLN A 1 95 ? 3.667 15.404 10.918 1.00 72.00 95 GLN A C 1
ATOM 739 O O . GLN A 1 95 ? 2.934 16.020 11.691 1.00 72.00 95 GLN A O 1
ATOM 744 N N . VAL A 1 96 ? 4.775 15.952 10.407 1.00 81.38 96 VAL A N 1
ATOM 745 C CA . VAL A 1 96 ? 5.151 17.352 10.657 1.00 81.38 96 VAL A CA 1
ATOM 746 C C . VAL A 1 96 ? 4.074 18.299 10.130 1.00 81.38 96 VAL A C 1
ATOM 748 O O . VAL A 1 96 ? 3.580 19.123 10.899 1.00 81.38 96 VAL A O 1
ATOM 751 N N . ILE A 1 97 ? 3.654 18.132 8.874 1.00 79.00 97 ILE A N 1
ATOM 752 C CA . ILE A 1 97 ? 2.600 18.955 8.263 1.00 79.00 97 ILE A CA 1
ATOM 753 C C . ILE A 1 97 ? 1.283 18.785 9.011 1.00 79.00 97 ILE A C 1
ATOM 755 O O . ILE A 1 97 ? 0.632 19.768 9.343 1.00 79.00 97 ILE A O 1
ATOM 759 N N . ALA A 1 98 ? 0.911 17.557 9.363 1.00 74.94 98 ALA A N 1
ATOM 760 C CA . ALA A 1 98 ? -0.324 17.297 10.083 1.00 74.94 98 ALA A CA 1
ATOM 761 C C . ALA A 1 98 ? -0.353 18.006 11.444 1.00 74.94 98 ALA A C 1
ATOM 763 O O . ALA A 1 98 ? -1.337 18.660 11.784 1.00 74.94 98 ALA A O 1
ATOM 764 N N . ASN A 1 99 ? 0.750 17.946 12.195 1.00 80.00 99 ASN A N 1
ATOM 765 C CA . ASN A 1 99 ? 0.892 18.658 13.464 1.00 80.00 99 ASN A CA 1
ATOM 766 C C . ASN A 1 99 ? 0.871 20.183 13.298 1.00 80.00 99 ASN A C 1
ATOM 768 O O . ASN A 1 99 ? 0.374 20.875 14.185 1.00 80.00 99 ASN A O 1
ATOM 772 N N . GLN A 1 100 ? 1.413 20.709 12.196 1.00 85.44 100 GLN A N 1
ATOM 773 C CA . GLN A 1 100 ? 1.348 22.137 11.876 1.00 85.44 100 GLN A CA 1
ATOM 774 C C . GLN A 1 100 ? -0.096 22.554 11.589 1.00 85.44 100 GLN A C 1
ATOM 776 O O . GLN A 1 100 ? -0.622 23.399 12.306 1.00 85.44 100 GLN A O 1
ATOM 781 N N . VAL A 1 101 ? -0.770 21.884 10.648 1.00 84.75 101 VAL A N 1
ATOM 782 C CA . VAL A 1 101 ? -2.159 22.175 10.250 1.00 84.75 101 VAL A CA 1
ATOM 783 C C . VAL A 1 101 ? -3.122 22.076 11.436 1.00 84.75 101 VAL A C 1
ATOM 785 O O . VAL A 1 101 ? -3.961 22.953 11.623 1.00 84.75 101 VAL A O 1
ATOM 788 N N . MET 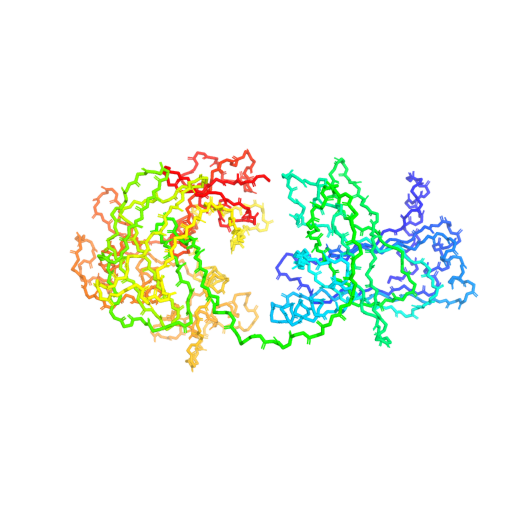A 1 102 ? -2.979 21.063 12.298 1.00 82.69 102 MET A N 1
ATOM 789 C CA . MET A 1 102 ? -3.815 20.913 13.500 1.00 82.69 102 MET A CA 1
ATOM 790 C C . MET A 1 102 ? -3.634 22.042 14.525 1.00 82.69 102 MET A C 1
ATOM 792 O O . MET A 1 102 ? -4.525 22.280 15.338 1.00 82.69 102 MET A O 1
ATOM 796 N N . ARG A 1 103 ? -2.490 22.735 14.512 1.00 87.44 103 ARG A N 1
ATOM 797 C CA . ARG A 1 103 ? -2.203 23.872 15.400 1.00 87.44 103 ARG A CA 1
ATOM 798 C C . ARG A 1 103 ? -2.585 25.216 14.788 1.00 87.44 103 ARG A C 1
ATOM 800 O O . ARG A 1 103 ? -2.488 26.230 15.480 1.00 87.44 103 ARG A O 1
ATOM 807 N N . GLU A 1 104 ? -3.015 25.243 13.528 1.00 89.38 104 GLU A N 1
ATOM 808 C CA . GLU A 1 104 ? -3.377 26.488 12.865 1.00 89.38 104 GLU A CA 1
ATOM 809 C C . GLU A 1 104 ? -4.659 27.082 13.462 1.00 89.38 104 GLU A C 1
ATOM 811 O O . GLU A 1 104 ? -5.693 26.402 13.506 1.00 89.38 104 GLU A O 1
ATOM 816 N N . PRO A 1 105 ? -4.647 28.366 13.880 1.00 88.75 105 PRO A N 1
ATOM 817 C CA . PRO A 1 105 ? -5.801 28.996 14.518 1.00 88.75 105 PRO A CA 1
ATOM 818 C C . PRO A 1 105 ? -7.079 28.901 13.686 1.00 88.75 105 PRO A C 1
ATOM 820 O O . PRO A 1 105 ? -8.149 28.654 14.232 1.00 88.75 105 PRO A O 1
ATOM 823 N N . LEU A 1 106 ? -6.967 29.059 12.367 1.00 91.31 106 LEU A N 1
ATOM 824 C CA . LEU A 1 106 ? -8.098 28.998 11.443 1.00 91.31 106 LEU A CA 1
ATOM 825 C C . LEU A 1 106 ? -8.721 27.590 11.340 1.00 91.31 106 LEU A C 1
ATOM 827 O O . LEU A 1 106 ? -9.936 27.468 11.192 1.00 91.31 106 LEU A O 1
ATOM 831 N N . VAL A 1 107 ? -7.923 26.528 11.503 1.00 88.38 107 VAL A N 1
ATOM 832 C CA . VAL A 1 107 ? -8.402 25.135 11.530 1.00 88.38 107 VAL A CA 1
ATOM 833 C C . VAL A 1 107 ? -9.072 24.833 12.871 1.00 88.38 107 VAL A C 1
ATOM 835 O O . VAL A 1 107 ? -10.185 24.307 12.899 1.00 88.38 107 VAL A O 1
ATOM 838 N N . GLY A 1 108 ? -8.456 25.263 13.977 1.00 84.69 108 GLY A N 1
ATOM 839 C CA . GLY A 1 108 ? -9.038 25.167 15.320 1.00 84.69 108 GLY A CA 1
ATOM 840 C C . GLY A 1 108 ? -10.368 25.914 15.454 1.00 84.69 108 GLY A C 1
ATOM 841 O O . GLY A 1 108 ? -11.345 25.364 15.953 1.00 84.69 108 GLY A O 1
ATOM 842 N N . GLN A 1 109 ? -10.448 27.145 14.942 1.00 85.94 109 GLN A N 1
ATOM 843 C CA . GLN A 1 109 ? -11.687 27.934 14.924 1.00 85.94 109 GLN A CA 1
ATOM 844 C C . GLN A 1 109 ? -12.784 27.264 14.090 1.00 85.94 109 GLN A C 1
ATOM 846 O O . GLN A 1 109 ? -13.953 27.282 14.477 1.00 85.94 109 GLN A O 1
ATOM 851 N N . ALA A 1 110 ? -12.424 26.648 12.961 1.00 81.81 110 ALA A N 1
ATOM 852 C CA . ALA A 1 110 ? -13.381 25.938 12.124 1.00 81.81 110 ALA A CA 1
ATOM 853 C C . ALA A 1 110 ? -13.921 24.667 12.808 1.00 81.81 110 ALA A C 1
ATOM 855 O O . ALA A 1 110 ? -15.129 24.413 12.725 1.00 81.81 110 ALA A O 1
ATOM 856 N N . ALA A 1 111 ? -13.073 23.918 13.521 1.00 80.88 111 ALA A N 1
ATOM 857 C CA . ALA A 1 111 ? -13.464 22.731 14.288 1.00 80.88 111 ALA A CA 1
ATOM 858 C C . ALA A 1 111 ? -14.272 23.061 15.557 1.00 80.88 111 ALA A C 1
ATOM 860 O O . ALA A 1 111 ? -15.173 22.309 15.936 1.00 80.88 111 ALA A O 1
ATOM 861 N N . GLY A 1 112 ? -13.986 24.191 16.210 1.00 83.44 112 GLY A N 1
ATOM 862 C CA . GLY A 1 112 ? -14.558 24.531 17.512 1.00 83.44 112 GLY A CA 1
ATOM 863 C C . GLY A 1 112 ? -14.070 23.567 18.598 1.00 83.44 112 GLY A C 1
ATOM 864 O O . GLY A 1 112 ? -12.872 23.357 18.745 1.00 83.44 112 GLY A O 1
ATOM 865 N N . ALA A 1 113 ? -14.998 22.963 19.347 1.00 72.94 113 ALA A N 1
ATOM 866 C CA . ALA A 1 113 ? -14.701 21.877 20.297 1.00 72.94 113 ALA A CA 1
ATOM 867 C C . ALA A 1 113 ? -14.608 20.488 19.627 1.00 72.94 113 ALA A C 1
ATOM 869 O O . ALA A 1 113 ? -14.513 19.469 20.308 1.00 72.94 113 ALA A O 1
ATOM 870 N N . GLY A 1 114 ? -14.719 20.454 18.300 1.00 68.44 114 GLY A N 1
ATOM 871 C CA . GLY A 1 114 ? -14.649 19.263 17.474 1.00 68.44 114 GLY A CA 1
ATOM 872 C C . GLY A 1 114 ? -13.247 18.680 17.312 1.00 68.44 114 GLY A C 1
ATOM 873 O O . GLY A 1 114 ? -12.255 19.304 17.687 1.00 68.44 114 GLY A O 1
ATOM 874 N N . SER A 1 115 ? -13.154 17.492 16.711 1.00 74.94 115 SER A N 1
ATOM 875 C CA . SER A 1 115 ? -11.864 16.897 16.349 1.00 74.94 115 SER A CA 1
ATOM 876 C C . SER A 1 115 ? -11.391 17.381 14.973 1.00 74.94 115 SER A C 1
ATOM 878 O O . SER A 1 115 ? -12.187 17.728 14.096 1.00 74.94 115 SER A O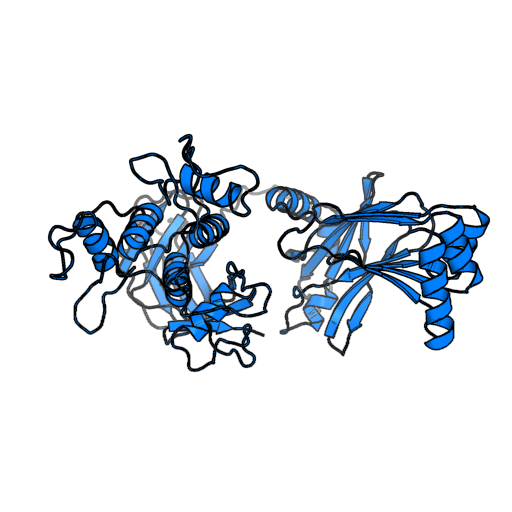 1
ATOM 880 N N . ILE A 1 116 ? -10.070 17.413 14.797 1.00 76.19 116 ILE A N 1
ATOM 881 C CA . ILE A 1 116 ? -9.399 17.722 13.532 1.00 76.19 116 ILE A CA 1
ATOM 882 C C . ILE A 1 116 ? -8.630 16.472 13.123 1.00 76.19 116 ILE A C 1
ATOM 884 O O . ILE A 1 116 ? -7.886 15.916 13.930 1.00 76.19 116 ILE A O 1
ATOM 888 N N . SER A 1 117 ? -8.774 16.047 11.874 1.00 75.75 117 SER A N 1
ATOM 889 C CA . SER A 1 117 ? -7.930 15.001 11.296 1.00 75.75 117 SER A CA 1
ATOM 890 C C . SER A 1 117 ? -7.487 15.378 9.890 1.00 75.75 117 SER A C 1
ATOM 892 O O . SER A 1 117 ? -8.197 16.066 9.159 1.00 75.75 117 SER A O 1
ATOM 894 N N . ILE A 1 118 ? -6.280 14.954 9.525 1.00 75.81 118 ILE A N 1
ATOM 895 C CA . ILE A 1 118 ? -5.757 15.101 8.167 1.00 75.81 118 ILE A CA 1
ATOM 896 C C . ILE A 1 118 ? -6.075 13.825 7.403 1.00 75.81 118 ILE A C 1
ATOM 898 O O . ILE A 1 118 ? -5.850 12.730 7.914 1.00 75.81 118 ILE A O 1
ATOM 902 N N . VAL A 1 119 ? -6.590 13.967 6.189 1.00 72.94 119 VAL A N 1
ATOM 903 C CA . VAL A 1 119 ? -6.985 12.851 5.328 1.00 72.94 119 VAL A CA 1
ATOM 904 C C . VAL A 1 119 ? -6.296 12.975 3.968 1.00 72.94 119 VAL A C 1
ATOM 906 O O . VAL A 1 119 ? -6.003 14.073 3.505 1.00 72.94 119 VAL A O 1
ATOM 909 N N . GLY A 1 120 ? -6.013 11.847 3.317 1.00 69.50 120 GLY A N 1
ATOM 910 C CA . GLY A 1 120 ? -5.294 11.832 2.039 1.00 69.50 120 GLY A CA 1
ATOM 911 C C . GLY A 1 120 ? -3.812 12.221 2.142 1.00 69.50 120 GLY A C 1
ATOM 912 O O . GLY A 1 120 ? -3.227 12.277 3.224 1.00 69.50 120 GLY A O 1
ATOM 913 N N . ILE A 1 121 ? -3.186 12.449 0.986 1.00 74.06 121 ILE A N 1
ATOM 914 C CA . ILE A 1 121 ? -1.762 12.793 0.877 1.00 74.06 121 ILE A CA 1
ATOM 915 C C . ILE A 1 121 ? -1.644 14.309 0.658 1.00 74.06 121 ILE A C 1
ATOM 917 O O . ILE A 1 121 ? -2.140 14.797 -0.360 1.00 74.06 121 ILE A O 1
ATOM 921 N N . PRO A 1 122 ? -0.989 15.063 1.565 1.00 86.00 122 PRO A N 1
ATOM 922 C CA . PRO A 1 122 ? -0.656 16.460 1.311 1.00 86.00 122 PRO A CA 1
ATOM 923 C C . PRO A 1 122 ? 0.217 16.585 0.065 1.00 86.00 122 PRO A C 1
ATOM 925 O O . PRO A 1 122 ? 1.060 15.725 -0.193 1.00 86.00 122 PRO A O 1
ATOM 928 N N . GLN A 1 123 ? 0.063 17.662 -0.693 1.00 89.38 123 GLN A N 1
ATOM 929 C CA . GLN A 1 123 ? 0.844 17.863 -1.912 1.00 89.38 123 GLN A CA 1
ATOM 930 C C . GLN A 1 123 ? 1.195 19.325 -2.119 1.00 89.38 123 GLN A C 1
ATOM 932 O O . GLN A 1 123 ? 0.375 20.210 -1.873 1.00 89.38 123 GLN A O 1
ATOM 937 N N . THR A 1 124 ? 2.401 19.566 -2.614 1.00 93.31 124 THR A N 1
ATOM 938 C CA . THR A 1 124 ? 2.808 20.879 -3.105 1.00 93.31 124 THR A CA 1
ATOM 939 C C . THR A 1 124 ? 2.583 20.920 -4.607 1.00 93.31 124 THR A C 1
ATOM 941 O O . THR A 1 124 ? 2.962 19.992 -5.320 1.00 93.31 124 THR A O 1
ATOM 944 N N . ILE A 1 125 ? 1.946 21.981 -5.088 1.00 92.81 125 ILE A N 1
ATOM 945 C CA . ILE A 1 125 ? 1.812 22.251 -6.517 1.00 92.81 125 ILE A CA 1
ATOM 946 C C . ILE A 1 125 ? 2.527 23.567 -6.797 1.00 92.81 125 ILE A C 1
ATOM 948 O O . ILE A 1 125 ? 2.316 24.545 -6.084 1.00 92.81 125 ILE A O 1
ATOM 952 N N . GLU A 1 126 ? 3.361 23.595 -7.829 1.00 91.31 126 GLU A N 1
ATOM 953 C CA . GLU A 1 126 ? 4.070 24.785 -8.294 1.00 91.31 126 GLU A CA 1
ATOM 954 C C . GLU A 1 126 ? 3.746 25.037 -9.769 1.00 91.31 126 GLU A C 1
ATOM 956 O O . GLU A 1 126 ? 3.511 24.112 -10.552 1.00 91.31 126 GLU A O 1
ATOM 961 N N . THR A 1 127 ? 3.737 26.311 -10.151 1.00 90.31 127 THR A N 1
ATOM 962 C CA . THR A 1 127 ? 3.568 26.745 -11.537 1.00 90.31 127 THR A CA 1
ATOM 963 C C . THR A 1 127 ? 4.297 28.067 -11.774 1.00 90.31 127 THR A C 1
ATOM 965 O O . THR A 1 127 ? 4.675 28.760 -10.830 1.00 90.31 127 THR A O 1
ATOM 968 N N . ASN A 1 128 ? 4.471 28.433 -13.039 1.00 89.00 128 ASN A N 1
ATOM 969 C CA . ASN A 1 128 ? 5.107 29.672 -13.480 1.00 89.00 128 ASN A CA 1
ATOM 970 C C . ASN A 1 128 ? 4.130 30.864 -13.621 1.00 89.00 128 ASN A C 1
ATOM 972 O O . ASN A 1 128 ? 4.548 31.935 -14.058 1.00 89.00 128 ASN A O 1
ATOM 976 N N . TYR A 1 129 ? 2.849 30.714 -13.260 1.00 86.94 129 TYR A N 1
ATOM 977 C CA . TYR A 1 129 ? 1.838 31.775 -13.361 1.00 86.94 129 TYR A CA 1
ATOM 978 C C . TYR A 1 129 ? 1.048 32.021 -12.065 1.00 86.94 129 TYR A C 1
ATOM 980 O O . TYR A 1 129 ? 0.906 31.160 -11.203 1.00 86.94 129 TYR A O 1
ATOM 988 N N . SER A 1 130 ? 0.476 33.218 -11.941 1.00 85.06 130 SER A N 1
ATOM 989 C CA . SER A 1 130 ? -0.435 33.599 -10.852 1.00 85.06 130 SER A CA 1
ATOM 990 C C . SER A 1 130 ? -1.572 34.477 -11.381 1.00 85.06 130 SER A C 1
ATOM 992 O O . SER A 1 130 ? -1.493 34.993 -12.497 1.00 85.06 130 SER A O 1
ATOM 994 N N . ASN A 1 131 ? -2.646 34.652 -10.605 1.00 85.06 131 ASN A N 1
ATOM 995 C CA . ASN A 1 131 ? -3.839 35.445 -10.971 1.00 85.06 131 ASN A CA 1
ATOM 996 C C . ASN A 1 131 ? -4.671 34.870 -12.138 1.00 85.06 131 ASN A C 1
ATOM 998 O O . ASN A 1 131 ? -5.530 35.544 -12.725 1.00 85.06 131 ASN A O 1
ATOM 1002 N N . PHE A 1 132 ? -4.453 33.600 -12.473 1.00 89.62 132 PHE A N 1
ATOM 1003 C CA . PHE A 1 132 ? -5.294 32.851 -13.396 1.00 89.62 132 PHE A CA 1
ATOM 1004 C C . PHE A 1 132 ? -6.058 31.788 -12.626 1.00 89.62 132 PHE A C 1
ATOM 1006 O O . PHE A 1 132 ? -5.470 30.832 -12.125 1.00 89.62 132 PHE A O 1
ATOM 1013 N N . ARG A 1 133 ? -7.384 31.955 -12.566 1.00 88.44 133 ARG A N 1
ATOM 1014 C CA . ARG A 1 133 ? -8.264 30.981 -11.925 1.00 88.44 133 ARG A CA 1
ATOM 1015 C C . ARG A 1 133 ? -8.073 29.608 -12.549 1.00 88.44 133 ARG A C 1
ATOM 1017 O O . ARG A 1 133 ? -8.364 29.406 -13.727 1.00 88.44 133 ARG A O 1
ATOM 1024 N N . THR A 1 134 ? -7.621 28.681 -11.726 1.00 91.00 134 THR A N 1
ATOM 1025 C CA . THR A 1 134 ? -7.434 27.279 -12.058 1.00 91.00 134 THR A CA 1
ATOM 1026 C C . THR A 1 134 ? -8.316 26.470 -11.130 1.00 91.00 134 THR A C 1
ATOM 1028 O O . THR A 1 134 ? -8.365 26.724 -9.928 1.00 91.00 134 THR A O 1
ATOM 1031 N N . LYS A 1 135 ? -9.032 25.494 -11.679 1.00 93.00 135 LYS A N 1
ATOM 1032 C CA . LYS A 1 135 ? -9.731 24.522 -10.842 1.00 93.00 135 LYS A CA 1
ATOM 1033 C C . LYS A 1 135 ? -8.745 23.443 -10.440 1.00 93.00 135 LYS A C 1
ATOM 1035 O O . LYS A 1 135 ? -8.138 22.825 -11.313 1.00 93.00 135 LYS A O 1
ATOM 1040 N N . LEU A 1 136 ? -8.603 23.227 -9.142 1.00 94.75 136 LEU A N 1
ATOM 1041 C CA . LEU A 1 136 ? -7.863 22.110 -8.581 1.00 94.75 136 LEU A CA 1
ATOM 1042 C C . LEU A 1 136 ? -8.867 21.127 -7.998 1.00 94.75 136 LEU A C 1
ATOM 1044 O O . LEU A 1 136 ? -9.582 21.452 -7.053 1.00 94.75 136 LEU A O 1
ATOM 1048 N N . LEU A 1 137 ? -8.899 19.922 -8.548 1.00 91.69 137 LEU A N 1
ATOM 1049 C CA . LEU A 1 137 ? -9.569 18.786 -7.945 1.00 91.69 137 LEU A CA 1
ATOM 1050 C C . LEU A 1 137 ? -8.526 17.900 -7.262 1.00 91.69 137 LEU A C 1
ATOM 1052 O O . LEU A 1 137 ? -7.571 17.459 -7.896 1.00 91.69 137 LEU A O 1
ATOM 1056 N N . ILE A 1 138 ? -8.738 17.623 -5.977 1.00 88.56 138 ILE A N 1
ATOM 1057 C CA . ILE A 1 138 ? -7.969 16.644 -5.206 1.00 88.56 138 ILE A CA 1
ATOM 1058 C C . ILE A 1 138 ? -8.790 15.346 -5.173 1.00 88.56 138 ILE A C 1
ATOM 1060 O O . ILE A 1 138 ? -9.857 15.334 -4.544 1.00 88.56 138 ILE A O 1
ATOM 1064 N N . PRO A 1 139 ? -8.355 14.274 -5.864 1.00 78.19 139 PRO A N 1
ATOM 1065 C CA . PRO A 1 139 ? -9.032 12.987 -5.834 1.00 78.19 139 PRO A CA 1
ATOM 1066 C C . PRO A 1 139 ? -9.046 12.395 -4.424 1.00 78.19 139 PRO A C 1
ATOM 1068 O O . PRO A 1 139 ? -8.097 12.537 -3.654 1.00 78.19 139 PRO A O 1
ATOM 1071 N N . PHE A 1 140 ? -10.128 11.703 -4.083 1.00 76.25 140 PHE A N 1
ATOM 1072 C CA . PHE A 1 140 ? -10.261 11.069 -2.776 1.00 76.25 140 PHE A CA 1
ATOM 1073 C C . PHE A 1 140 ? -9.484 9.763 -2.655 1.00 76.25 140 PHE A C 1
ATOM 1075 O O . PHE A 1 140 ? -9.144 9.384 -1.544 1.00 76.25 140 PHE A O 1
ATOM 1082 N N . ASN A 1 141 ? -9.222 9.056 -3.757 1.00 64.12 141 ASN A N 1
ATOM 1083 C CA . ASN A 1 141 ? -8.401 7.838 -3.775 1.00 64.12 141 ASN A CA 1
ATOM 1084 C C . ASN A 1 141 ? -8.740 6.832 -2.656 1.00 64.12 141 ASN A C 1
ATOM 1086 O O . ASN A 1 141 ? -7.859 6.260 -2.024 1.00 64.12 141 ASN A O 1
ATOM 1090 N N . GLY A 1 142 ? -10.037 6.635 -2.395 1.00 50.66 142 GLY A N 1
ATOM 1091 C CA . GLY A 1 142 ? -10.524 5.666 -1.409 1.00 50.66 142 GLY A CA 1
ATOM 1092 C C . GLY A 1 142 ? -10.607 6.159 0.040 1.00 50.66 142 GLY A C 1
ATOM 1093 O O . GLY A 1 142 ? -11.016 5.383 0.896 1.00 50.66 142 GLY A O 1
ATOM 1094 N N . ILE A 1 143 ? -10.299 7.428 0.341 1.00 54.84 143 ILE A N 1
ATOM 1095 C CA . ILE A 1 143 ? -10.418 7.959 1.717 1.00 54.84 143 ILE A CA 1
ATOM 1096 C C . ILE A 1 143 ? -11.865 8.200 2.165 1.00 54.84 143 ILE A C 1
ATOM 1098 O O . ILE A 1 143 ? -12.115 8.394 3.351 1.00 54.84 143 ILE A O 1
ATOM 1102 N N . VAL A 1 144 ? -12.821 8.252 1.230 1.00 59.75 144 VAL A N 1
ATOM 1103 C CA . VAL A 1 144 ? -14.229 8.491 1.561 1.00 59.75 144 VAL A CA 1
ATOM 1104 C C . VAL A 1 144 ? -14.847 7.191 2.077 1.00 59.75 144 VAL A C 1
ATOM 1106 O O . VAL A 1 144 ? -14.954 6.231 1.311 1.00 59.75 144 VAL A O 1
ATOM 1109 N N . PRO A 1 145 ? -15.312 7.144 3.336 1.00 52.00 145 PRO A N 1
ATOM 1110 C CA . PRO A 1 145 ? -15.920 5.948 3.889 1.00 52.00 145 PRO A CA 1
ATOM 1111 C C . PRO A 1 145 ? -17.268 5.673 3.212 1.00 52.00 145 PRO A C 1
ATOM 1113 O O . PRO A 1 145 ? -18.080 6.582 3.021 1.00 52.00 145 PRO A O 1
ATOM 1116 N N . GLN A 1 146 ? -17.547 4.405 2.893 1.00 52.31 146 GLN A N 1
ATOM 1117 C CA . GLN A 1 146 ? -18.851 4.012 2.341 1.00 52.31 146 GLN A CA 1
ATOM 1118 C C . GLN A 1 146 ? -19.990 4.222 3.352 1.00 52.31 146 GLN A C 1
ATOM 1120 O O . GLN A 1 146 ? -21.099 4.617 2.994 1.00 52.31 146 GLN A O 1
ATOM 1125 N N . SER A 1 147 ? -19.714 4.002 4.640 1.00 47.34 147 SER A N 1
ATOM 1126 C CA . SER A 1 147 ? -20.632 4.340 5.727 1.00 47.34 147 SER A CA 1
ATOM 1127 C C . SER A 1 147 ? -20.547 5.830 6.047 1.00 47.34 147 SER A C 1
ATOM 1129 O O . SER A 1 147 ? -19.460 6.333 6.316 1.00 47.34 147 SER A O 1
ATOM 1131 N N . ASN A 1 148 ? -21.692 6.513 6.107 1.00 63.62 148 ASN A N 1
ATOM 1132 C CA . ASN A 1 148 ? -21.778 7.927 6.488 1.00 63.62 148 ASN A CA 1
ATOM 1133 C C . ASN A 1 148 ? -21.045 8.895 5.533 1.00 63.62 148 ASN A C 1
ATOM 1135 O O . ASN A 1 148 ? -20.622 9.980 5.933 1.00 63.62 148 ASN A O 1
ATOM 1139 N N . GLN A 1 149 ? -20.939 8.506 4.258 1.00 65.38 149 GLN A N 1
ATOM 1140 C CA . GLN A 1 149 ? -20.317 9.271 3.176 1.00 65.38 149 GLN A CA 1
ATOM 1141 C C . GLN A 1 149 ? -20.749 10.744 3.171 1.00 65.38 149 GLN A C 1
ATOM 1143 O O . GLN A 1 149 ? -19.908 11.635 3.129 1.00 65.38 149 GLN A O 1
ATOM 1148 N N . SER A 1 150 ? -22.051 11.024 3.281 1.00 73.75 150 SER A N 1
ATOM 1149 C CA . SER A 1 150 ? -22.559 12.400 3.291 1.00 73.75 150 SER A CA 1
ATOM 1150 C C . SER A 1 150 ? -22.043 13.216 4.477 1.00 73.75 150 SER A C 1
ATOM 1152 O O . SER A 1 150 ? -21.673 14.371 4.293 1.00 73.75 150 SER A O 1
ATOM 1154 N N . ALA A 1 151 ? -21.979 12.635 5.679 1.00 73.50 151 ALA A N 1
ATOM 1155 C CA . ALA A 1 151 ? -21.452 13.348 6.838 1.00 73.50 151 ALA A CA 1
ATOM 1156 C C . ALA A 1 151 ? -19.950 13.600 6.698 1.00 73.50 151 ALA A C 1
ATOM 1158 O O . ALA A 1 151 ? -19.528 14.727 6.924 1.00 73.50 151 ALA A O 1
ATOM 1159 N N . PHE A 1 152 ? -19.183 12.598 6.249 1.00 74.31 152 PHE A N 1
ATOM 1160 C CA . PHE A 1 152 ? -17.749 12.738 5.984 1.00 74.31 152 PHE A CA 1
ATOM 1161 C C . PHE A 1 152 ? -17.474 13.870 4.988 1.00 74.31 152 PHE A C 1
ATOM 1163 O O . PHE A 1 152 ? -16.714 14.787 5.276 1.00 74.31 152 PHE A O 1
ATOM 1170 N N . LEU A 1 153 ? -18.158 13.868 3.842 1.00 78.75 153 LEU A N 1
ATOM 1171 C CA . LEU A 1 153 ? -17.966 14.880 2.802 1.00 78.75 153 LEU A CA 1
ATOM 1172 C C . LEU A 1 153 ? -18.355 16.291 3.269 1.00 78.75 153 LEU A C 1
ATOM 1174 O O . LEU A 1 153 ? -17.717 17.262 2.869 1.00 78.75 153 LEU A O 1
ATOM 1178 N N . ASN A 1 154 ? -19.366 16.419 4.136 1.00 86.31 154 ASN A N 1
ATOM 1179 C CA . ASN A 1 154 ? -19.822 17.716 4.651 1.00 86.31 154 ASN A CA 1
ATOM 1180 C C . ASN A 1 154 ? -18.779 18.414 5.539 1.00 86.31 154 ASN A C 1
ATOM 1182 O O . ASN A 1 154 ? -18.744 19.651 5.615 1.00 86.31 154 ASN A O 1
ATOM 1186 N N . VAL A 1 155 ? -17.929 17.636 6.208 1.00 86.00 155 VAL A N 1
ATOM 1187 C CA . VAL A 1 155 ? -16.909 18.144 7.134 1.00 86.00 155 VAL A CA 1
ATOM 1188 C C . VAL A 1 155 ? -15.520 18.277 6.508 1.00 86.00 155 VAL A C 1
ATOM 1190 O O . VAL A 1 155 ? -14.614 18.788 7.164 1.00 86.00 155 VAL A O 1
ATOM 1193 N N . LEU A 1 156 ? -15.348 17.879 5.243 1.00 86.38 156 LEU A N 1
ATOM 1194 C CA . LEU A 1 156 ? -14.085 18.044 4.525 1.00 86.38 156 LEU A CA 1
ATOM 1195 C C . LEU A 1 156 ? -13.818 19.503 4.162 1.00 86.38 156 LEU A C 1
ATOM 1197 O O . LEU A 1 156 ? -14.686 20.217 3.652 1.00 86.38 156 LEU A O 1
ATOM 1201 N N . ARG A 1 157 ? -12.583 19.936 4.379 1.00 92.06 157 ARG A N 1
ATOM 1202 C CA . ARG A 1 157 ? -12.043 21.231 3.966 1.00 92.06 157 ARG A CA 1
ATOM 1203 C C . ARG A 1 157 ? -10.668 21.035 3.351 1.00 92.06 157 ARG A C 1
ATOM 1205 O O . ARG A 1 157 ? -9.957 20.102 3.712 1.00 92.06 157 ARG A O 1
ATOM 1212 N N . VAL A 1 158 ? -10.282 21.926 2.448 1.00 94.44 158 VAL A N 1
ATOM 1213 C CA . VAL A 1 158 ? -8.912 21.983 1.932 1.00 94.44 158 VAL A CA 1
ATOM 1214 C C . VAL A 1 158 ? -8.195 23.111 2.658 1.00 94.44 158 VAL A C 1
ATOM 1216 O O . VAL A 1 158 ? -8.600 24.269 2.565 1.00 94.44 158 VAL A O 1
ATOM 1219 N N . PHE A 1 159 ? -7.165 22.759 3.417 1.00 93.94 159 PHE A N 1
ATOM 1220 C CA . PHE A 1 159 ? -6.222 23.705 3.990 1.00 93.94 159 PHE A CA 1
ATOM 1221 C C . PHE A 1 159 ? -5.138 24.019 2.956 1.00 93.94 159 PHE A C 1
ATOM 1223 O O . PHE A 1 159 ? -4.574 23.106 2.346 1.00 93.94 159 PHE A O 1
ATOM 1230 N N . ILE A 1 160 ? -4.872 25.305 2.761 1.00 93.81 160 ILE A N 1
ATOM 1231 C CA . ILE A 1 160 ? -3.945 25.836 1.766 1.00 93.81 160 ILE A CA 1
ATOM 1232 C C . ILE A 1 160 ? -2.918 26.687 2.502 1.00 93.81 160 ILE A C 1
ATOM 1234 O O . ILE A 1 160 ? -3.283 27.614 3.221 1.00 93.81 160 ILE A O 1
ATOM 1238 N N . GLU A 1 161 ? -1.639 26.379 2.313 1.00 89.62 161 GLU A N 1
ATOM 1239 C CA . GLU A 1 161 ? -0.533 27.216 2.776 1.00 89.62 161 GLU A CA 1
ATOM 1240 C C . GLU A 1 161 ? 0.209 27.779 1.569 1.00 89.62 161 GLU A C 1
ATOM 1242 O O . GLU A 1 161 ? 0.902 27.053 0.844 1.00 89.62 161 GLU A O 1
ATOM 1247 N N . HIS A 1 162 ? 0.019 29.076 1.341 1.00 82.19 162 HIS A N 1
ATOM 1248 C CA . HIS A 1 162 ? 0.628 29.800 0.244 1.00 82.19 162 HIS A CA 1
ATOM 1249 C C . HIS A 1 162 ? 2.120 30.022 0.470 1.00 82.19 162 HIS A C 1
ATOM 1251 O O . HIS A 1 162 ? 2.611 30.112 1.594 1.00 82.19 162 HIS A O 1
ATOM 1257 N N . SER A 1 163 ? 2.859 30.156 -0.631 1.00 73.25 163 SER A N 1
ATOM 1258 C CA . SER A 1 163 ? 4.301 30.419 -0.599 1.00 73.25 163 SER A CA 1
ATOM 1259 C C . SER A 1 163 ? 4.666 31.759 0.054 1.00 73.25 163 SER A C 1
ATOM 1261 O O . SER A 1 163 ? 5.809 31.948 0.457 1.00 73.25 163 SER A O 1
ATOM 1263 N N . ASP A 1 164 ? 3.716 32.694 0.148 1.00 74.56 164 ASP A N 1
ATOM 1264 C CA . ASP A 1 164 ? 3.850 33.982 0.843 1.00 74.56 164 ASP A CA 1
ATOM 1265 C C . ASP A 1 164 ? 3.507 33.897 2.349 1.00 74.56 164 ASP A C 1
ATOM 1267 O O . ASP A 1 164 ? 3.605 34.897 3.062 1.00 74.56 164 ASP A O 1
ATOM 1271 N N . GLY A 1 165 ? 3.159 32.703 2.845 1.00 78.69 165 GLY A N 1
ATOM 1272 C CA . GLY A 1 165 ? 2.792 32.435 4.236 1.00 78.69 165 GLY A CA 1
ATOM 1273 C C . GLY A 1 165 ? 1.321 32.702 4.563 1.00 78.69 165 GLY A C 1
ATOM 1274 O O . GLY A 1 165 ? 0.907 32.463 5.701 1.00 78.69 165 GLY A O 1
ATOM 1275 N N . GLU A 1 166 ? 0.526 33.179 3.599 1.00 85.00 166 GLU A N 1
ATOM 1276 C CA . GLU A 1 166 ? -0.925 33.277 3.739 1.00 85.00 166 GLU A CA 1
ATOM 1277 C C . GLU A 1 166 ? -1.533 31.869 3.840 1.00 85.00 166 GLU A C 1
ATOM 1279 O O . GLU A 1 166 ? -1.106 30.932 3.163 1.00 85.00 166 GLU A O 1
ATOM 1284 N N . LYS A 1 167 ? -2.519 31.699 4.723 1.00 91.00 167 LYS A N 1
ATOM 1285 C CA . LYS A 1 167 ? -3.157 30.405 4.980 1.00 91.00 167 LYS A CA 1
ATOM 1286 C C . LYS A 1 167 ? -4.656 30.521 4.817 1.00 91.00 167 LYS A C 1
ATOM 1288 O O . LYS A 1 167 ? -5.280 31.407 5.401 1.00 91.00 167 LYS A O 1
ATOM 1293 N N . GLU A 1 168 ? -5.228 29.579 4.088 1.00 91.00 168 GLU A N 1
ATOM 1294 C CA . GLU A 1 168 ? -6.657 29.504 3.827 1.00 91.00 168 GLU A CA 1
ATOM 1295 C C . GLU A 1 168 ? -7.195 28.132 4.240 1.00 91.00 168 GLU A C 1
ATOM 1297 O O . GLU A 1 168 ? -6.510 27.112 4.175 1.00 91.00 168 GLU A O 1
ATOM 1302 N N . LEU A 1 169 ? -8.456 28.097 4.659 1.00 92.38 169 LEU A N 1
ATOM 1303 C CA . LEU A 1 169 ? -9.210 26.865 4.825 1.00 92.38 169 LEU A CA 1
ATOM 1304 C C . LEU A 1 169 ? -10.530 27.010 4.096 1.00 92.38 169 LEU A C 1
ATOM 1306 O O . LEU A 1 169 ? -11.420 27.744 4.527 1.00 92.38 169 LEU A O 1
ATOM 1310 N N . THR A 1 170 ? -10.649 26.287 2.994 1.00 88.75 170 THR A N 1
ATOM 1311 C CA . THR A 1 170 ? -11.753 26.462 2.064 1.00 88.75 170 THR A CA 1
ATOM 1312 C C . THR A 1 170 ? -12.644 25.228 2.021 1.00 88.75 170 THR A C 1
ATOM 1314 O O . THR A 1 170 ? -12.203 24.088 2.210 1.00 88.75 170 THR A O 1
ATOM 1317 N N . ALA A 1 171 ? -13.936 25.453 1.799 1.00 87.88 171 ALA A N 1
ATOM 1318 C CA . ALA A 1 171 ? -14.862 24.383 1.466 1.00 87.88 171 ALA A CA 1
ATOM 1319 C C . ALA A 1 171 ? -14.827 24.185 -0.049 1.00 87.88 171 ALA A C 1
ATOM 1321 O O . ALA A 1 171 ? -15.059 25.124 -0.805 1.00 87.88 171 ALA A O 1
ATOM 1322 N N . GLY A 1 172 ? -14.544 22.965 -0.489 1.00 89.00 172 GLY A N 1
ATOM 1323 C CA . GLY A 1 172 ? -14.588 22.632 -1.905 1.00 89.00 172 GLY A CA 1
ATOM 1324 C C . GLY A 1 172 ? -15.925 22.041 -2.325 1.00 89.00 172 GLY A C 1
ATOM 1325 O O . GLY A 1 172 ? -16.742 21.598 -1.514 1.00 89.00 172 GLY A O 1
ATOM 1326 N N . LYS A 1 173 ? -16.137 22.006 -3.635 1.00 91.00 173 LYS A N 1
ATOM 1327 C CA . LYS A 1 173 ? -17.259 21.320 -4.259 1.00 91.00 173 LYS A CA 1
ATOM 1328 C C . LYS A 1 173 ? -16.919 19.842 -4.411 1.00 91.00 173 LYS A C 1
ATOM 1330 O O . LYS A 1 173 ? -15.946 19.495 -5.070 1.00 91.00 173 LYS A O 1
ATOM 1335 N N . ILE A 1 174 ? -17.757 18.964 -3.872 1.00 88.50 174 ILE A N 1
ATOM 1336 C CA . ILE A 1 174 ? -17.603 17.526 -4.101 1.00 88.50 174 ILE A CA 1
ATOM 1337 C C . ILE A 1 174 ? -17.953 17.204 -5.555 1.00 88.50 174 ILE A C 1
ATOM 1339 O O . ILE A 1 174 ? -19.047 17.522 -6.032 1.00 88.50 174 ILE A O 1
ATOM 1343 N N . VAL A 1 175 ? -17.022 16.569 -6.255 1.00 75.19 175 VAL A N 1
ATOM 1344 C CA . VAL A 1 175 ? -17.204 16.077 -7.620 1.00 75.19 175 VAL A CA 1
ATOM 1345 C C . VAL A 1 175 ? -17.480 14.587 -7.557 1.00 75.19 175 VAL A C 1
ATOM 1347 O O . VAL A 1 175 ? -16.809 13.857 -6.833 1.00 75.19 175 VAL A O 1
ATOM 1350 N N . TYR A 1 176 ? -18.474 14.143 -8.320 1.00 77.62 176 TYR A N 1
ATOM 1351 C CA . TYR A 1 176 ? -18.875 12.745 -8.398 1.00 77.62 176 TYR A CA 1
ATOM 1352 C C . TYR A 1 176 ? -18.574 12.200 -9.792 1.00 77.62 176 TYR A C 1
ATOM 1354 O O . TYR A 1 176 ? -18.836 12.873 -10.790 1.00 77.62 176 TYR A O 1
ATOM 1362 N N . GLN A 1 177 ? -18.088 10.966 -9.862 1.00 60.22 177 GLN A N 1
ATOM 1363 C CA . GLN A 1 177 ? -17.892 10.223 -11.101 1.00 60.22 177 GLN A CA 1
ATOM 1364 C C . GLN A 1 177 ? -18.612 8.882 -10.980 1.00 60.22 177 GLN A C 1
ATOM 1366 O O . GLN A 1 177 ? -18.470 8.176 -9.985 1.00 60.22 177 GLN A O 1
ATOM 1371 N N . SER A 1 178 ? -19.452 8.555 -11.965 1.00 64.38 178 SER A N 1
ATOM 1372 C CA . SER A 1 178 ? -20.281 7.337 -11.946 1.00 64.38 178 SER A CA 1
ATOM 1373 C C . SER A 1 178 ? -21.123 7.175 -10.665 1.00 64.38 178 SER A C 1
ATOM 1375 O O . SER A 1 178 ? -21.347 6.065 -10.191 1.00 64.38 178 SER A O 1
ATOM 1377 N N . GLY A 1 179 ? -21.580 8.293 -10.087 1.00 68.19 179 GLY A N 1
ATOM 1378 C CA . GLY A 1 179 ? -22.385 8.316 -8.860 1.00 68.19 179 GLY A CA 1
ATOM 1379 C C . GLY A 1 179 ? -21.596 8.184 -7.551 1.00 68.19 179 GLY A C 1
ATOM 1380 O O . GLY A 1 179 ? -22.205 8.275 -6.491 1.00 68.19 179 GLY A O 1
ATOM 1381 N N . GLN A 1 180 ? -20.270 8.024 -7.600 1.00 65.94 180 GLN A N 1
ATOM 1382 C CA . GLN A 1 180 ? -19.400 7.961 -6.420 1.00 65.94 180 GLN A CA 1
ATOM 1383 C C . GLN A 1 180 ? -18.623 9.270 -6.235 1.00 65.94 180 GLN A C 1
ATOM 1385 O O . GLN A 1 180 ? -18.234 9.875 -7.238 1.00 65.94 180 GLN A O 1
ATOM 1390 N N . PRO A 1 181 ? -18.373 9.732 -4.995 1.00 71.00 181 PRO A N 1
ATOM 1391 C CA . PRO A 1 181 ? -17.505 10.877 -4.747 1.00 71.00 181 PRO A CA 1
ATOM 1392 C C . PRO A 1 181 ? -16.105 10.584 -5.278 1.00 71.00 181 PRO A C 1
ATOM 1394 O O . PRO A 1 181 ? -15.457 9.623 -4.872 1.00 71.00 181 PRO A O 1
ATOM 1397 N N . TYR A 1 182 ? -15.652 11.427 -6.192 1.00 72.56 182 TYR A N 1
ATOM 1398 C CA . TYR A 1 182 ? -14.384 11.281 -6.893 1.00 72.56 182 TYR A CA 1
ATOM 1399 C C . TYR A 1 182 ? -13.298 12.170 -6.288 1.00 72.56 182 TYR A C 1
ATOM 1401 O O . TYR A 1 182 ? -12.166 11.731 -6.10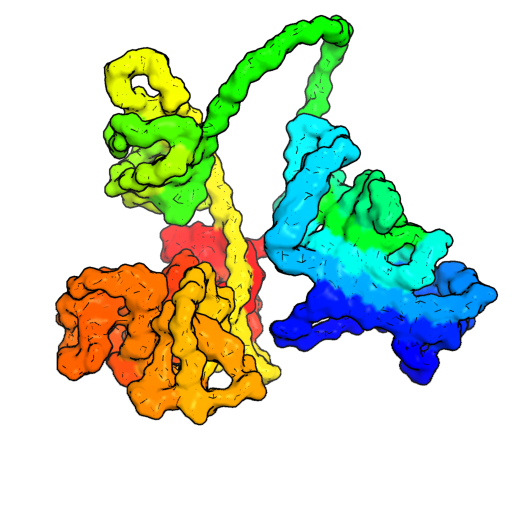7 1.00 72.56 182 TYR A O 1
ATOM 1409 N N . GLY A 1 183 ? -13.648 13.400 -5.915 1.00 78.62 183 GLY A N 1
ATOM 1410 C CA . GLY A 1 183 ? -12.712 14.339 -5.312 1.00 78.62 183 GLY A CA 1
ATOM 1411 C C . GLY A 1 183 ? -13.385 15.621 -4.847 1.00 78.62 183 GLY A C 1
ATOM 1412 O O . GLY A 1 183 ? -14.602 15.793 -4.966 1.00 78.62 183 GLY A O 1
ATOM 1413 N N . ILE A 1 184 ? -12.573 16.534 -4.332 1.00 86.56 184 ILE A N 1
ATOM 1414 C CA . ILE A 1 184 ? -12.988 17.869 -3.905 1.00 86.56 184 ILE A CA 1
ATOM 1415 C C . ILE A 1 184 ? -12.355 18.916 -4.825 1.00 86.56 184 ILE A C 1
ATOM 1417 O O . ILE A 1 184 ? -11.139 18.956 -4.981 1.00 86.56 184 ILE A O 1
ATOM 1421 N N . GLU A 1 185 ? -13.189 19.728 -5.474 1.00 93.75 185 GLU A N 1
ATOM 1422 C CA . GLU A 1 185 ? -12.790 20.800 -6.393 1.00 93.75 185 GLU A CA 1
ATOM 1423 C C . GLU A 1 185 ? -12.790 22.151 -5.671 1.00 93.75 185 GLU A C 1
ATOM 1425 O O . GLU A 1 185 ? -13.779 22.526 -5.036 1.00 93.75 185 GLU A O 1
ATOM 1430 N N . ILE A 1 186 ? -11.702 22.901 -5.815 1.00 93.19 186 ILE A N 1
ATOM 1431 C CA . ILE A 1 186 ? -11.559 24.290 -5.369 1.00 93.19 186 ILE A CA 1
ATOM 1432 C C . ILE A 1 186 ? -11.068 25.160 -6.533 1.00 93.19 186 ILE A C 1
ATOM 1434 O O . ILE A 1 186 ? -10.457 24.661 -7.481 1.00 93.19 186 ILE A O 1
ATOM 1438 N N . GLU A 1 187 ? -11.336 26.464 -6.478 1.00 90.50 187 GLU A N 1
ATOM 1439 C CA . GLU A 1 187 ? -10.723 27.434 -7.392 1.00 90.50 187 GLU A CA 1
ATOM 1440 C C . GLU A 1 187 ? -9.521 28.079 -6.705 1.00 90.50 187 GLU A C 1
ATOM 1442 O O . GLU A 1 187 ? -9.639 28.557 -5.582 1.00 90.50 187 GLU A O 1
ATOM 1447 N N . VAL A 1 188 ? -8.381 28.096 -7.393 1.00 88.81 188 VAL A N 1
ATOM 1448 C CA . VAL A 1 188 ? -7.129 28.688 -6.911 1.00 88.81 188 VAL A CA 1
ATOM 1449 C C . VAL A 1 188 ? -6.538 29.600 -7.978 1.00 88.81 188 VAL A C 1
ATOM 1451 O O . VAL A 1 188 ? -6.708 29.371 -9.177 1.00 88.81 188 VAL A O 1
ATOM 1454 N N . ASP A 1 189 ? -5.831 30.640 -7.560 1.00 80.56 189 ASP A N 1
ATOM 1455 C CA . ASP A 1 189 ? -5.064 31.527 -8.445 1.00 80.56 189 ASP A CA 1
ATOM 1456 C C . ASP A 1 189 ? -3.606 31.733 -7.987 1.00 80.56 189 ASP A C 1
ATOM 1458 O O . ASP A 1 189 ? -2.830 32.411 -8.672 1.00 80.56 189 ASP A O 1
ATOM 1462 N N . LYS A 1 190 ? -3.233 31.073 -6.881 1.00 77.94 190 LYS A N 1
ATOM 1463 C CA . LYS A 1 190 ? -1.879 30.867 -6.364 1.00 77.94 190 LYS A CA 1
ATOM 1464 C C . LYS A 1 190 ? -1.685 29.373 -6.072 1.00 77.94 190 LYS A C 1
ATOM 1466 O O . LYS A 1 190 ? -2.581 28.723 -5.537 1.00 77.94 190 LYS A O 1
ATOM 1471 N N . PHE A 1 191 ? -0.515 28.832 -6.404 1.00 75.12 191 PHE A N 1
ATOM 1472 C CA . PHE A 1 191 ? -0.171 27.424 -6.171 1.00 75.12 191 PHE A CA 1
ATOM 1473 C C . PHE A 1 191 ? 0.742 27.278 -4.956 1.00 75.12 191 PHE A C 1
ATOM 1475 O O . PHE A 1 191 ? 1.431 28.222 -4.568 1.00 75.12 191 PHE A O 1
ATOM 1482 N N . SER A 1 192 ? 0.579 26.180 -4.222 1.00 84.94 192 SER A N 1
ATOM 1483 C CA . SER A 1 192 ? 0.787 26.138 -2.770 1.00 84.94 192 SER A CA 1
ATOM 1484 C C . SER A 1 192 ? 0.871 24.699 -2.259 1.00 84.94 192 SER A C 1
ATOM 1486 O O . SER A 1 192 ? 0.847 23.750 -3.048 1.00 84.94 192 SER A O 1
ATOM 1488 N N . THR A 1 193 ? 0.942 24.527 -0.939 1.00 88.25 193 THR A N 1
ATOM 1489 C CA . THR A 1 193 ? 0.746 23.217 -0.306 1.00 88.25 193 THR A CA 1
ATOM 1490 C C . THR A 1 193 ? -0.722 23.029 0.057 1.00 88.25 193 THR A C 1
ATOM 1492 O O . THR A 1 193 ? -1.312 23.863 0.741 1.00 88.25 193 THR A O 1
ATOM 1495 N N . PHE A 1 194 ? -1.307 21.921 -0.394 1.00 91.62 194 PHE A N 1
ATOM 1496 C CA . PHE A 1 194 ? -2.710 21.567 -0.203 1.00 91.62 194 PHE A CA 1
ATOM 1497 C C . PHE A 1 194 ? -2.822 20.349 0.707 1.00 91.62 194 PHE A C 1
ATOM 1499 O O . PHE A 1 194 ? -2.193 19.318 0.460 1.00 91.62 194 PHE A O 1
ATOM 1506 N N . THR A 1 195 ? -3.648 20.458 1.744 1.00 88.31 195 THR A N 1
ATOM 1507 C CA . THR A 1 195 ? -3.896 19.391 2.717 1.00 88.31 195 THR A CA 1
ATOM 1508 C C . THR A 1 195 ? -5.393 19.223 2.919 1.00 88.31 195 THR A C 1
ATOM 1510 O O . THR A 1 195 ? -6.097 20.193 3.185 1.00 88.31 195 THR A O 1
ATOM 1513 N N . LEU A 1 196 ? -5.901 17.998 2.806 1.00 84.19 196 LEU A N 1
ATOM 1514 C CA . LEU A 1 196 ? -7.310 17.728 3.062 1.00 84.19 196 LEU A CA 1
ATOM 1515 C C . LEU A 1 196 ? -7.525 17.470 4.561 1.00 84.19 196 LEU A C 1
ATOM 1517 O O . LEU A 1 196 ? -6.801 16.698 5.189 1.00 84.19 196 LEU A O 1
ATOM 1521 N N . VAL A 1 197 ? -8.508 18.152 5.140 1.00 85.06 197 VAL A N 1
ATOM 1522 C CA . VAL A 1 197 ? -8.784 18.170 6.580 1.00 85.06 197 VAL A CA 1
ATOM 1523 C C . VAL A 1 197 ? -10.242 17.796 6.821 1.00 85.06 197 VAL A C 1
ATOM 1525 O O . VAL A 1 197 ? -11.138 18.337 6.175 1.00 85.06 197 VAL A O 1
ATOM 1528 N N . GLN A 1 198 ? -10.489 16.904 7.772 1.00 83.94 198 GLN A N 1
ATOM 1529 C CA . GLN A 1 198 ? -11.813 16.585 8.296 1.00 83.94 198 GLN A CA 1
ATOM 1530 C C . GLN A 1 198 ? -12.025 17.294 9.643 1.00 83.94 198 GLN A C 1
ATOM 1532 O O . GLN A 1 198 ? -11.158 17.250 10.519 1.00 83.94 198 GLN A O 1
ATOM 1537 N N . LEU A 1 199 ? -13.191 17.932 9.803 1.00 82.94 199 LEU A N 1
ATOM 1538 C CA . LEU A 1 199 ? -13.561 18.722 10.983 1.00 82.94 199 LEU A CA 1
ATOM 1539 C C . LEU A 1 199 ? -14.870 18.218 11.616 1.00 82.94 199 LEU A C 1
ATOM 1541 O O . LEU A 1 199 ? -15.957 18.651 11.223 1.00 82.94 199 LEU A O 1
ATOM 1545 N N . ASP A 1 200 ? -14.806 17.350 12.624 1.00 74.81 200 ASP A N 1
ATOM 1546 C CA . ASP A 1 200 ? -16.026 16.845 13.270 1.00 74.81 200 ASP A CA 1
ATOM 1547 C C . ASP A 1 200 ? -16.544 17.847 14.298 1.00 74.81 200 ASP A C 1
ATOM 1549 O O . ASP A 1 200 ? -16.089 17.885 15.437 1.00 74.81 200 ASP A O 1
ATOM 1553 N N . ARG A 1 201 ? -17.528 18.661 13.914 1.00 62.56 201 ARG A N 1
ATOM 1554 C CA . ARG A 1 201 ? -18.200 19.572 14.847 1.00 62.56 201 ARG A CA 1
ATOM 1555 C C . ARG A 1 201 ? -19.094 18.799 15.811 1.00 62.56 201 ARG A C 1
ATOM 1557 O O . ARG A 1 201 ? -19.913 17.988 15.388 1.00 62.56 201 ARG A O 1
ATOM 1564 N N . VAL A 1 202 ? -19.016 19.131 17.098 1.00 43.62 202 VAL A N 1
ATOM 1565 C CA . VAL A 1 202 ? -20.024 18.700 18.076 1.00 43.62 202 VAL A CA 1
ATOM 1566 C C . VAL A 1 202 ? -21.360 19.338 17.684 1.00 43.62 202 VAL A C 1
ATOM 1568 O O . VAL A 1 202 ? -21.483 20.563 17.663 1.00 43.62 202 VAL A O 1
ATOM 1571 N N . SER A 1 203 ? -22.357 18.522 17.338 1.00 36.72 203 SER A N 1
ATOM 1572 C CA . SER A 1 203 ? -23.705 18.999 17.034 1.00 36.72 203 SER A CA 1
ATOM 1573 C C . SER A 1 203 ? -24.358 19.539 18.309 1.00 36.72 203 SER A C 1
ATOM 1575 O O . SER A 1 203 ? -24.806 18.767 19.154 1.00 36.72 203 SER A O 1
ATOM 1577 N N . SER A 1 204 ? -24.426 20.859 18.464 1.00 29.67 204 SER A N 1
ATOM 1578 C CA . SER A 1 204 ? -25.261 21.485 19.488 1.00 29.67 204 SER A CA 1
ATOM 1579 C C . SER A 1 204 ? -26.701 21.565 18.978 1.00 29.67 204 SER A C 1
ATOM 1581 O O . SER A 1 204 ? -27.030 22.452 18.190 1.00 29.67 204 SER A O 1
ATOM 1583 N N . SER A 1 205 ? -27.557 20.638 19.408 1.00 26.05 205 SER A N 1
ATOM 1584 C CA . SER A 1 205 ? -29.002 20.860 19.400 1.00 26.05 205 SER A CA 1
ATOM 1585 C C . SER A 1 205 ? -29.362 21.879 20.485 1.00 26.05 205 SER A C 1
ATOM 1587 O O . SER A 1 205 ? -28.941 21.738 21.630 1.00 26.05 205 SER A O 1
ATOM 1589 N N . GLU A 1 206 ? -30.111 22.894 20.065 1.00 28.70 206 GLU A N 1
ATOM 1590 C CA . GLU A 1 206 ? -30.915 23.869 20.810 1.00 28.70 206 GLU A CA 1
ATOM 1591 C C . GLU A 1 206 ? -31.040 23.695 22.338 1.00 28.70 206 GLU A C 1
ATOM 1593 O O . GLU A 1 206 ? -31.642 22.742 22.825 1.00 28.70 206 GLU A O 1
ATOM 1598 N N . SER A 1 207 ? -30.630 24.730 23.079 1.00 25.67 207 SER A N 1
ATOM 1599 C CA . SER A 1 207 ? -31.498 25.359 24.082 1.00 25.67 207 SER A CA 1
ATOM 1600 C C . SER A 1 207 ? -31.008 26.766 24.430 1.00 25.67 207 SER A C 1
ATOM 1602 O O . SER A 1 207 ? -29.823 27.000 24.663 1.00 25.67 207 SER A O 1
ATOM 1604 N N . ASP A 1 208 ? -31.979 27.666 24.455 1.00 24.80 208 ASP A N 1
ATOM 1605 C CA . ASP A 1 208 ? -31.948 29.090 24.743 1.00 24.80 208 ASP A CA 1
ATOM 1606 C C . ASP A 1 208 ? -31.212 29.535 26.026 1.00 24.80 208 ASP A C 1
ATOM 1608 O O . ASP A 1 208 ? -31.382 28.979 27.107 1.00 24.80 208 ASP A O 1
ATOM 1612 N N . ASN A 1 209 ? -30.525 30.671 25.860 1.00 25.28 209 ASN A N 1
ATOM 1613 C CA . ASN A 1 209 ? -30.562 31.875 26.700 1.00 25.28 209 ASN A CA 1
ATOM 1614 C C . ASN A 1 209 ? -29.972 31.853 28.132 1.00 25.28 209 ASN A C 1
ATOM 1616 O O . ASN A 1 209 ? -30.606 31.411 29.083 1.00 25.28 209 ASN A O 1
ATOM 1620 N N . SER A 1 210 ? -28.812 32.509 28.302 1.00 24.81 210 SER A N 1
ATOM 1621 C CA . SER A 1 210 ? -28.616 33.645 29.234 1.00 24.81 210 SER A CA 1
ATOM 1622 C C . SER A 1 210 ? -27.127 33.930 29.496 1.00 24.81 210 SER A C 1
ATOM 1624 O O . SER A 1 210 ? -26.455 33.202 30.218 1.00 24.81 210 SER A O 1
ATOM 1626 N N . SER A 1 211 ? -26.653 35.051 28.943 1.00 25.12 211 SER A N 1
ATOM 1627 C CA . SER A 1 211 ? -25.749 36.043 29.555 1.00 25.12 211 SER A CA 1
ATOM 1628 C C . SER A 1 211 ? -24.876 35.623 30.758 1.00 25.12 211 SER A C 1
ATOM 1630 O O . SER A 1 211 ? -25.363 35.611 31.885 1.00 25.12 211 SER A O 1
ATOM 1632 N N . SER A 1 212 ? -23.556 35.513 30.547 1.00 25.25 212 SER A N 1
ATOM 1633 C CA . SER A 1 212 ? -22.546 36.425 31.137 1.00 25.25 212 SER A CA 1
ATOM 1634 C C . SER A 1 212 ? -21.119 35.994 30.758 1.00 25.25 212 SER A C 1
ATOM 1636 O O . SER A 1 212 ? -20.721 34.865 31.028 1.00 25.25 212 SER A O 1
ATOM 1638 N N . ASN A 1 213 ? -20.348 36.905 30.161 1.00 24.00 213 ASN A N 1
ATOM 1639 C CA . ASN A 1 213 ? -18.900 36.786 29.937 1.00 24.00 213 ASN A CA 1
ATOM 1640 C C . ASN A 1 213 ? -18.146 37.462 31.122 1.00 24.00 213 ASN A C 1
ATOM 1642 O O . ASN A 1 213 ? -18.785 38.144 31.923 1.00 24.00 213 ASN A O 1
ATOM 1646 N N . PRO A 1 214 ? -16.816 37.334 31.268 1.00 34.50 214 PRO A N 1
ATOM 1647 C CA . PRO A 1 214 ? -16.174 36.383 32.173 1.00 34.50 214 PRO A CA 1
ATOM 1648 C C . PRO A 1 214 ? -15.311 37.070 33.254 1.00 34.50 214 PRO A C 1
ATOM 1650 O O . PRO A 1 214 ? -14.881 38.211 33.094 1.00 34.50 214 PRO A O 1
ATOM 1653 N N . THR A 1 215 ? -14.953 36.334 34.310 1.00 21.50 215 THR A N 1
ATOM 1654 C CA . THR A 1 215 ? -13.854 36.718 35.217 1.00 21.50 215 THR A CA 1
ATOM 1655 C C . THR A 1 215 ? -12.839 35.572 35.280 1.00 21.50 215 THR A C 1
ATOM 1657 O O . THR A 1 215 ? -13.244 34.420 35.449 1.00 21.50 215 THR A O 1
ATOM 1660 N N . PRO A 1 216 ? -11.530 35.842 35.110 1.00 28.20 216 PRO A N 1
ATOM 1661 C CA . PRO A 1 216 ? -10.515 34.813 34.930 1.00 28.20 216 PRO A CA 1
ATOM 1662 C C . PRO A 1 216 ? -10.174 34.149 36.265 1.00 28.20 216 PRO A C 1
ATOM 1664 O O . PRO A 1 216 ? -9.596 34.774 37.152 1.00 28.20 216 PRO A O 1
ATOM 1667 N N . ALA A 1 217 ? -10.494 32.864 36.391 1.00 22.77 217 ALA A N 1
ATOM 1668 C CA . ALA A 1 217 ? -10.011 32.028 37.479 1.00 22.77 217 ALA A CA 1
ATOM 1669 C C . ALA A 1 217 ? -8.942 31.072 36.932 1.00 22.77 217 ALA A C 1
ATOM 1671 O O . ALA A 1 217 ? -9.228 30.170 36.152 1.00 22.77 217 ALA A O 1
ATOM 1672 N N . THR A 1 218 ? -7.696 31.366 37.304 1.00 23.80 218 THR A N 1
ATOM 1673 C CA . THR A 1 218 ? -6.572 30.439 37.522 1.00 23.80 218 THR A CA 1
ATOM 1674 C C . THR A 1 218 ? -6.719 29.009 36.986 1.00 23.80 218 THR A C 1
ATOM 1676 O O . THR A 1 218 ? -7.497 28.221 37.518 1.00 23.80 218 THR A O 1
ATOM 1679 N N . LYS A 1 219 ? -5.853 28.655 36.022 1.00 27.52 219 LYS A N 1
ATOM 1680 C CA . LYS A 1 219 ? -5.510 27.268 35.656 1.00 27.52 219 LYS A CA 1
ATOM 1681 C C . LYS A 1 219 ? -5.337 26.389 36.908 1.00 27.52 219 LYS A C 1
ATOM 1683 O O . LYS A 1 219 ? -4.442 26.686 37.704 1.00 27.52 219 LYS A O 1
ATOM 1688 N N . PRO A 1 220 ? -6.063 25.268 37.037 1.00 24.30 220 PRO A N 1
ATOM 1689 C CA . PRO A 1 220 ? -5.584 24.114 37.779 1.00 24.30 220 PRO A CA 1
ATOM 1690 C C . PRO A 1 220 ? -4.623 23.303 36.897 1.00 24.30 220 PRO A C 1
ATOM 1692 O O . PRO A 1 220 ? -4.730 23.290 35.671 1.00 24.30 220 PRO A O 1
ATOM 1695 N N . ALA A 1 221 ? -3.645 22.685 37.547 1.00 26.86 221 ALA A N 1
ATOM 1696 C CA . ALA A 1 221 ? -2.574 21.896 36.957 1.00 26.86 221 ALA A CA 1
ATOM 1697 C C . ALA A 1 221 ? -3.069 20.647 36.200 1.00 26.86 221 ALA A C 1
ATOM 1699 O O . ALA A 1 221 ? -4.090 20.072 36.564 1.00 26.86 221 ALA A O 1
ATOM 1700 N N . ASP A 1 222 ? -2.289 20.249 35.188 1.00 31.75 222 ASP A N 1
ATOM 1701 C CA . ASP A 1 222 ? -2.333 19.012 34.394 1.00 31.75 222 ASP A CA 1
ATOM 1702 C C . ASP A 1 222 ? -3.313 17.923 34.874 1.00 31.75 222 ASP A C 1
ATOM 1704 O O . ASP A 1 222 ? -3.014 17.139 35.784 1.00 31.75 222 ASP A O 1
ATOM 1708 N N . GLU A 1 223 ? -4.453 17.795 34.190 1.00 30.77 223 GLU A N 1
ATOM 1709 C CA . GLU A 1 223 ? -5.253 16.575 34.276 1.00 30.77 223 GLU A CA 1
ATOM 1710 C C . GLU A 1 223 ? -4.545 15.433 33.534 1.00 30.77 223 GLU A C 1
ATOM 1712 O O . GLU A 1 223 ? -4.248 15.473 32.340 1.00 30.77 223 GLU A O 1
ATOM 1717 N N . LYS A 1 224 ? -4.240 14.391 34.305 1.00 39.41 224 LYS A N 1
ATOM 1718 C CA . LYS A 1 224 ? -3.534 13.178 33.904 1.00 39.41 224 LYS A CA 1
ATOM 1719 C C . LYS A 1 224 ? -4.410 12.316 32.983 1.00 39.41 224 LYS A C 1
ATOM 1721 O O . LYS A 1 224 ? -5.381 11.713 33.443 1.00 39.41 224 LYS A O 1
ATOM 1726 N N . SER A 1 225 ? -4.037 12.200 31.708 1.00 42.25 225 SER A N 1
ATOM 1727 C CA . SER A 1 225 ? -4.728 11.328 30.747 1.00 42.25 225 SER A CA 1
ATOM 1728 C C . SER A 1 225 ? -4.381 9.846 30.965 1.00 42.25 225 SER A C 1
ATOM 1730 O O . SER A 1 225 ? -3.221 9.483 31.169 1.00 42.25 225 SER A O 1
ATOM 1732 N N . THR A 1 226 ? -5.400 8.985 30.950 1.00 48.06 226 THR A N 1
ATOM 1733 C CA . THR A 1 226 ? -5.278 7.519 30.890 1.00 48.06 226 THR A CA 1
ATOM 1734 C C . THR A 1 226 ? -6.226 7.048 29.801 1.00 48.06 226 THR A C 1
ATOM 1736 O O . THR A 1 226 ? -7.418 7.346 29.891 1.00 48.06 226 THR A O 1
ATOM 1739 N N . THR A 1 227 ? -5.724 6.337 28.801 1.00 50.28 227 THR A N 1
ATOM 1740 C CA . THR A 1 227 ? -6.505 5.835 27.662 1.00 50.28 227 THR A CA 1
ATOM 1741 C C . THR A 1 227 ? -6.416 4.317 27.614 1.00 50.28 227 THR A C 1
ATOM 1743 O O . THR A 1 227 ? -5.455 3.730 28.104 1.00 50.28 227 THR A O 1
ATOM 1746 N N . ALA A 1 228 ? -7.431 3.663 27.056 1.00 53.06 228 ALA A N 1
ATOM 1747 C CA . ALA A 1 228 ? -7.421 2.224 26.843 1.00 53.06 228 ALA A CA 1
ATOM 1748 C C . ALA A 1 228 ? -7.891 1.913 25.417 1.00 53.06 228 ALA A C 1
ATOM 1750 O O . ALA A 1 228 ? -8.786 2.579 24.897 1.00 53.06 228 ALA A O 1
ATOM 1751 N N . SER A 1 229 ? -7.267 0.932 24.777 1.00 47.38 229 SER A N 1
ATOM 1752 C CA . SER A 1 229 ? -7.569 0.476 23.422 1.00 47.38 229 SER A CA 1
ATOM 1753 C C . SER A 1 229 ? -7.426 -1.041 23.333 1.00 47.38 229 SER A C 1
ATOM 1755 O O . SER A 1 229 ? -6.773 -1.676 24.160 1.00 47.38 229 SER A O 1
ATOM 1757 N N . VAL A 1 230 ? -8.074 -1.643 22.341 1.00 51.44 230 VAL A N 1
ATOM 1758 C CA . VAL A 1 230 ? -7.977 -3.082 22.074 1.00 51.44 230 VAL A CA 1
ATOM 1759 C C . VAL A 1 230 ? -6.999 -3.276 20.927 1.00 51.44 230 VAL A C 1
ATOM 1761 O O . VAL A 1 230 ? -7.137 -2.630 19.891 1.00 51.44 230 VAL A O 1
ATOM 1764 N N . THR A 1 231 ? -6.018 -4.153 21.107 1.00 50.00 231 THR A N 1
ATOM 1765 C CA . THR A 1 231 ? -5.037 -4.511 20.078 1.00 50.00 231 THR A CA 1
ATOM 1766 C C . THR A 1 231 ? -5.052 -6.023 19.855 1.00 50.00 231 THR A C 1
ATOM 1768 O O . THR A 1 231 ? -5.449 -6.796 20.726 1.00 50.00 231 THR A O 1
ATOM 1771 N N . ASP A 1 232 ? -4.681 -6.466 18.655 1.00 49.44 232 ASP A N 1
ATOM 1772 C CA . ASP A 1 232 ? -4.435 -7.876 18.319 1.00 49.44 232 ASP A CA 1
ATOM 1773 C C . ASP A 1 232 ? -5.466 -8.895 18.818 1.00 49.44 232 ASP A C 1
ATOM 1775 O O . ASP A 1 232 ? -5.101 -9.913 19.390 1.00 49.44 232 ASP A O 1
ATOM 1779 N N . GLY A 1 233 ? -6.761 -8.667 18.607 1.00 52.38 233 GLY A N 1
ATOM 1780 C CA . GLY A 1 233 ? -7.799 -9.694 18.762 1.00 52.38 233 GLY A CA 1
ATOM 1781 C C . GLY A 1 233 ? -7.996 -10.310 20.157 1.00 52.38 233 GLY A C 1
ATOM 1782 O O . GLY A 1 233 ? -9.026 -10.930 20.346 1.00 52.38 233 GLY A O 1
ATOM 1783 N N . ASN A 1 234 ? -7.099 -10.172 21.135 1.00 55.16 234 ASN A N 1
ATOM 1784 C CA . ASN A 1 234 ? -7.268 -10.600 22.529 1.00 55.16 234 ASN A CA 1
ATOM 1785 C C . ASN A 1 234 ? -6.459 -9.753 23.528 1.00 55.16 234 ASN A C 1
ATOM 1787 O O . ASN A 1 234 ? -6.349 -10.143 24.691 1.00 55.16 234 ASN A O 1
ATOM 1791 N N . ARG A 1 235 ? -5.877 -8.620 23.108 1.00 64.50 235 ARG A N 1
ATOM 1792 C CA . ARG A 1 235 ? -5.097 -7.744 23.986 1.00 64.50 235 ARG A CA 1
ATOM 1793 C C . ARG A 1 235 ? -5.814 -6.430 24.250 1.00 64.50 235 ARG A C 1
ATOM 1795 O O . ARG A 1 235 ? -6.472 -5.871 23.377 1.00 64.50 235 ARG A O 1
ATOM 1802 N N . ILE A 1 236 ? -5.652 -5.914 25.461 1.00 70.00 236 ILE A N 1
ATOM 1803 C CA . ILE A 1 236 ? -6.095 -4.572 25.837 1.00 70.00 236 ILE A CA 1
ATOM 1804 C C . ILE A 1 236 ? -4.872 -3.791 26.294 1.00 70.00 236 ILE A C 1
ATOM 1806 O O . ILE A 1 236 ? -4.187 -4.213 27.223 1.00 70.00 236 ILE A O 1
ATOM 1810 N N . VAL A 1 237 ? -4.606 -2.657 25.655 1.00 69.19 237 VAL A N 1
ATOM 1811 C CA . VAL A 1 237 ? -3.520 -1.743 26.011 1.00 69.19 237 VAL A CA 1
ATOM 1812 C C . VAL A 1 237 ? -4.110 -0.563 26.764 1.00 69.19 237 VAL A C 1
ATOM 1814 O O . VAL A 1 237 ? -5.008 0.109 26.269 1.00 69.19 237 VAL A O 1
ATOM 1817 N N . ILE A 1 238 ? -3.598 -0.302 27.961 1.00 74.81 238 ILE A N 1
ATOM 1818 C CA . ILE A 1 238 ? -3.962 0.839 28.798 1.00 74.81 238 ILE A CA 1
ATOM 1819 C C . ILE A 1 238 ? -2.727 1.726 28.922 1.00 74.81 238 ILE A C 1
ATOM 1821 O O . ILE A 1 238 ? -1.731 1.325 29.525 1.00 74.81 238 ILE A O 1
ATOM 1825 N N . GLU A 1 239 ? -2.778 2.929 28.362 1.00 67.81 239 GLU A N 1
ATOM 1826 C CA . GLU A 1 239 ? -1.706 3.917 28.470 1.00 67.81 239 GLU A CA 1
ATOM 1827 C C . GLU A 1 239 ? -1.979 4.854 29.651 1.00 67.81 239 GLU A C 1
ATOM 1829 O O . GLU A 1 239 ? -3.086 5.370 29.820 1.00 67.81 239 GLU A O 1
ATOM 1834 N N . HIS A 1 240 ? -0.974 5.075 30.497 1.00 67.06 240 HIS A N 1
ATOM 1835 C CA . HIS A 1 240 ? -1.078 5.905 31.696 1.00 67.06 240 HIS A CA 1
ATOM 1836 C C . HIS A 1 240 ? 0.245 6.617 32.000 1.00 67.06 240 HIS A C 1
ATOM 1838 O O . HIS A 1 240 ? 1.325 6.182 31.623 1.00 67.06 240 HIS A O 1
ATOM 1844 N N . ASN A 1 241 ? 0.182 7.716 32.747 1.00 59.47 241 ASN A N 1
ATOM 1845 C CA . ASN A 1 241 ? 1.354 8.498 33.161 1.00 59.47 241 ASN A CA 1
ATOM 1846 C C . ASN A 1 241 ? 1.805 8.210 34.611 1.00 59.47 241 ASN A C 1
ATOM 1848 O O . ASN A 1 241 ? 2.501 9.021 35.223 1.00 59.47 241 ASN A O 1
ATOM 1852 N N . GLY A 1 242 ? 1.374 7.076 35.175 1.00 62.97 242 GLY A N 1
ATOM 1853 C CA . GLY A 1 242 ? 1.666 6.642 36.550 1.00 62.97 242 GLY A CA 1
ATOM 1854 C C . GLY A 1 242 ? 2.725 5.535 36.641 1.00 62.97 242 GLY A C 1
ATOM 1855 O O . GLY A 1 242 ? 3.245 5.077 35.630 1.00 62.97 242 GLY A O 1
ATOM 1856 N N . SER A 1 243 ? 3.030 5.081 37.861 1.00 63.12 243 SER A N 1
ATOM 1857 C CA . SER A 1 243 ? 3.903 3.917 38.092 1.00 63.12 243 SER A CA 1
ATOM 1858 C C . SER A 1 243 ? 3.157 2.593 37.876 1.00 63.12 243 SER A C 1
ATOM 1860 O O . SER A 1 243 ? 1.970 2.489 38.203 1.00 63.12 243 SER A O 1
ATOM 1862 N N . ASN A 1 244 ? 3.883 1.583 37.387 1.00 68.69 244 ASN A N 1
ATOM 1863 C CA . ASN A 1 244 ? 3.428 0.189 37.276 1.00 68.69 244 ASN A CA 1
ATOM 1864 C C . ASN A 1 244 ? 3.607 -0.623 38.563 1.00 68.69 244 ASN A C 1
ATOM 1866 O O . ASN A 1 244 ? 3.296 -1.812 38.605 1.00 68.69 244 ASN A O 1
ATOM 1870 N N . GLU A 1 245 ? 4.133 -0.005 39.614 1.00 66.88 245 GLU A N 1
ATOM 1871 C CA . GLU A 1 245 ? 4.365 -0.666 40.889 1.00 66.88 245 GLU A CA 1
ATOM 1872 C C . GLU A 1 245 ? 3.043 -1.146 41.519 1.00 66.88 245 GLU A C 1
ATOM 1874 O O . GLU A 1 245 ? 2.052 -0.405 41.577 1.00 66.88 245 GLU A O 1
ATOM 1879 N N . GLY A 1 246 ? 3.030 -2.411 41.955 1.00 66.00 246 GLY A N 1
ATOM 1880 C CA . GLY A 1 246 ? 1.879 -3.071 42.585 1.00 66.00 246 GLY A CA 1
ATOM 1881 C C . GLY A 1 246 ? 0.790 -3.577 41.627 1.00 66.00 246 GLY A C 1
ATOM 1882 O O . GLY A 1 246 ? -0.231 -4.087 42.088 1.00 66.00 246 GLY A O 1
ATOM 1883 N N . ILE A 1 247 ? 0.973 -3.457 40.307 1.00 73.25 247 ILE A N 1
ATOM 1884 C CA . ILE A 1 247 ? -0.015 -3.900 39.313 1.00 73.25 247 ILE A CA 1
ATOM 1885 C C . ILE A 1 247 ? 0.140 -5.402 39.027 1.00 73.25 247 ILE A C 1
ATOM 1887 O O . ILE A 1 247 ? 1.228 -5.876 38.710 1.00 73.25 247 ILE A O 1
ATOM 1891 N N . ALA A 1 248 ? -0.962 -6.151 39.108 1.00 70.81 248 ALA A N 1
ATOM 1892 C CA . ALA A 1 248 ? -1.028 -7.582 38.797 1.00 70.81 248 ALA A CA 1
ATOM 1893 C C . ALA A 1 248 ? -2.391 -7.952 38.181 1.00 70.81 248 ALA A C 1
ATOM 1895 O O . ALA A 1 248 ? -3.350 -7.197 38.335 1.00 70.81 248 ALA A O 1
ATOM 1896 N N . ASN A 1 249 ? -2.507 -9.130 37.542 1.00 73.62 249 ASN A N 1
ATOM 1897 C CA . ASN A 1 249 ? -3.755 -9.597 36.902 1.00 73.62 249 ASN A CA 1
ATOM 1898 C C . ASN A 1 249 ? -4.963 -9.521 37.842 1.00 73.62 249 ASN A C 1
ATOM 1900 O O . ASN A 1 249 ? -6.021 -9.068 37.433 1.00 73.62 249 ASN A O 1
ATOM 1904 N N . LYS A 1 250 ? -4.784 -9.914 39.113 1.00 76.81 250 LYS A N 1
ATOM 1905 C CA . LYS A 1 250 ? -5.839 -9.927 40.144 1.00 76.81 250 LYS A CA 1
ATOM 1906 C C . LYS A 1 250 ? -6.462 -8.550 40.421 1.00 76.81 250 LYS A C 1
ATOM 1908 O O . LYS A 1 250 ? -7.469 -8.474 41.111 1.00 76.81 250 LYS A O 1
ATOM 1913 N N . ASN A 1 251 ? -5.829 -7.473 39.954 1.00 77.81 251 ASN A N 1
ATOM 1914 C CA . ASN A 1 251 ? -6.304 -6.109 40.147 1.00 77.81 251 ASN A CA 1
ATOM 1915 C C . ASN A 1 251 ? -7.290 -5.686 39.039 1.00 77.81 251 ASN A C 1
ATOM 1917 O O . ASN A 1 251 ? -7.807 -4.571 39.111 1.00 77.81 251 ASN A O 1
ATOM 1921 N N . PHE A 1 252 ? -7.507 -6.522 38.015 1.00 82.88 252 PHE A N 1
ATOM 1922 C CA . PHE A 1 252 ? -8.359 -6.228 36.866 1.00 82.88 252 PHE A CA 1
ATOM 1923 C C . PHE A 1 252 ? -9.475 -7.255 36.709 1.00 82.88 252 PHE A C 1
ATOM 1925 O O . PHE A 1 252 ? -9.216 -8.456 36.707 1.00 82.88 252 PHE A O 1
ATOM 1932 N N . ASP A 1 253 ? -10.674 -6.750 36.442 1.00 81.88 253 ASP A N 1
ATOM 1933 C CA . ASP A 1 253 ? -11.791 -7.521 35.911 1.00 81.88 253 ASP A CA 1
ATOM 1934 C C . ASP A 1 253 ? -12.087 -7.037 34.489 1.00 81.88 253 ASP A C 1
ATOM 1936 O O . ASP A 1 253 ? -12.182 -5.832 34.234 1.00 81.88 253 ASP A O 1
ATOM 1940 N N . VAL A 1 254 ? -12.214 -7.972 33.547 1.00 81.88 254 VAL A N 1
ATOM 1941 C CA . VAL A 1 254 ? -12.574 -7.672 32.156 1.00 81.88 254 VAL A CA 1
ATOM 1942 C C . VAL A 1 254 ? -13.862 -8.399 31.809 1.00 81.88 254 VAL A C 1
ATOM 1944 O O . VAL A 1 254 ? -13.965 -9.612 31.985 1.00 81.88 254 VAL A O 1
ATOM 1947 N N . GLU A 1 255 ? -14.831 -7.670 31.270 1.00 78.56 255 GLU A N 1
ATOM 1948 C CA . GLU A 1 255 ? -16.055 -8.227 30.708 1.00 78.56 255 GLU A CA 1
ATOM 1949 C C . GLU A 1 255 ? -16.133 -7.954 29.212 1.00 78.56 255 GLU A C 1
ATOM 1951 O O . GLU A 1 255 ? -15.805 -6.863 28.759 1.00 78.56 255 GLU A O 1
ATOM 1956 N N . ILE A 1 256 ? -16.629 -8.926 28.451 1.00 71.88 256 ILE A N 1
ATOM 1957 C CA . ILE A 1 256 ? -16.997 -8.768 27.043 1.00 71.88 256 ILE A CA 1
ATOM 1958 C C . ILE A 1 256 ? -18.496 -9.031 26.926 1.00 71.88 256 ILE A C 1
ATOM 1960 O O . ILE A 1 256 ? -18.970 -10.111 27.286 1.00 71.88 256 ILE A O 1
ATOM 1964 N N . ASN A 1 257 ? -19.252 -8.046 26.439 1.00 62.38 257 ASN A N 1
ATOM 1965 C CA . ASN A 1 257 ? -20.714 -8.082 26.321 1.00 62.38 257 ASN A CA 1
ATOM 1966 C C . ASN A 1 257 ? -21.409 -8.502 27.635 1.00 62.38 257 ASN A C 1
ATOM 1968 O O . ASN A 1 257 ? -22.362 -9.283 27.623 1.00 62.38 257 ASN A O 1
ATOM 1972 N N . GLY A 1 258 ? -20.890 -8.026 28.774 1.00 68.94 258 GLY A N 1
ATOM 1973 C CA . GLY A 1 258 ? -21.410 -8.325 30.114 1.00 68.94 258 GLY A CA 1
ATOM 1974 C C . GLY A 1 258 ? -21.061 -9.716 30.659 1.00 68.94 258 GLY A C 1
ATOM 1975 O O . GLY A 1 258 ? -21.682 -10.167 31.619 1.00 68.94 258 GLY A O 1
ATOM 1976 N N . LYS A 1 259 ? -20.112 -10.438 30.044 1.00 69.88 259 LYS A N 1
ATOM 1977 C CA . LYS A 1 259 ? -19.582 -11.710 30.562 1.00 69.88 259 LYS A CA 1
ATOM 1978 C C . LYS A 1 259 ? -18.123 -11.566 30.965 1.00 69.88 259 LYS A C 1
ATOM 1980 O O . LYS A 1 259 ? -17.309 -11.156 30.140 1.00 69.88 259 LYS A O 1
ATOM 1985 N N . THR A 1 260 ? -17.796 -11.969 32.190 1.00 83.88 260 THR A N 1
ATOM 1986 C CA . THR A 1 260 ? -16.423 -11.973 32.710 1.00 83.88 260 THR A CA 1
ATOM 1987 C C . THR A 1 260 ? -15.511 -12.876 31.884 1.00 83.88 260 THR A C 1
ATOM 1989 O O . THR A 1 260 ? -15.890 -13.982 31.490 1.00 83.88 260 THR A O 1
ATOM 1992 N N . VAL A 1 261 ? -14.300 -12.389 31.637 1.00 81.00 261 VAL A N 1
ATOM 1993 C CA . VAL A 1 261 ? -13.282 -13.015 30.798 1.00 81.00 261 VAL A CA 1
ATOM 1994 C C . VAL A 1 261 ? -12.008 -13.202 31.599 1.00 81.00 261 VAL A C 1
ATOM 1996 O O . VAL A 1 261 ? -11.566 -12.293 32.296 1.00 81.00 261 VAL A O 1
ATOM 1999 N N . GLU A 1 262 ? -11.391 -14.373 31.472 1.00 80.44 262 GLU A N 1
ATOM 2000 C CA . GLU A 1 262 ? -10.110 -14.646 32.116 1.00 80.44 262 GLU A CA 1
ATOM 2001 C C . GLU A 1 262 ? -8.981 -13.805 31.499 1.00 80.44 262 GLU A C 1
ATOM 2003 O O . GLU A 1 262 ? -8.852 -13.712 30.276 1.00 80.44 262 GLU A O 1
ATOM 2008 N N . ILE A 1 263 ? -8.129 -13.230 32.350 1.00 83.19 263 ILE A N 1
ATOM 2009 C CA . ILE A 1 263 ? -6.892 -12.552 31.952 1.00 83.19 263 ILE A CA 1
ATOM 2010 C C . ILE A 1 263 ? -5.735 -13.537 32.136 1.00 83.19 263 ILE A C 1
ATOM 2012 O O . ILE A 1 263 ? -5.290 -13.794 33.257 1.00 83.19 263 ILE A O 1
ATOM 2016 N N . ILE A 1 264 ? -5.225 -14.069 31.028 1.00 74.06 264 ILE A N 1
ATOM 2017 C CA . ILE A 1 264 ? -4.168 -15.092 31.014 1.00 74.06 264 ILE A CA 1
ATOM 2018 C C . ILE A 1 264 ? -2.755 -14.502 31.096 1.00 74.06 264 ILE A C 1
ATOM 2020 O O . ILE A 1 264 ? -1.790 -15.233 31.307 1.00 74.06 264 ILE A O 1
ATOM 2024 N N . GLY A 1 265 ? -2.606 -13.184 30.945 1.00 71.06 265 GLY A N 1
ATOM 2025 C CA . GLY A 1 265 ? -1.307 -12.525 31.031 1.00 71.06 265 GLY A CA 1
ATOM 2026 C C . GLY A 1 265 ? -1.396 -11.015 31.215 1.00 71.06 265 GLY A C 1
ATOM 2027 O O . GLY A 1 265 ? -2.369 -10.384 30.807 1.00 71.06 265 GLY A O 1
ATOM 2028 N N . ILE A 1 266 ? -0.346 -10.445 31.807 1.00 80.38 266 ILE A N 1
ATOM 2029 C CA . ILE A 1 266 ? -0.120 -9.001 31.889 1.00 80.38 266 ILE A CA 1
ATOM 2030 C C . ILE A 1 266 ? 1.314 -8.685 31.474 1.00 80.38 266 ILE A C 1
ATOM 2032 O O . ILE A 1 266 ? 2.244 -9.421 31.804 1.00 80.38 266 ILE A O 1
ATOM 2036 N N . THR A 1 267 ? 1.509 -7.590 30.752 1.00 78.44 267 THR A N 1
ATOM 2037 C CA . THR A 1 267 ? 2.831 -7.014 30.484 1.00 78.44 267 THR A CA 1
ATOM 2038 C C . THR A 1 267 ? 2.834 -5.561 30.929 1.00 78.44 267 THR A C 1
ATOM 2040 O O . THR A 1 267 ? 1.893 -4.816 30.656 1.00 78.44 267 THR A O 1
ATOM 2043 N N . LEU A 1 268 ? 3.877 -5.178 31.663 1.00 76.00 268 LEU A N 1
ATOM 2044 C CA . LEU A 1 268 ? 4.028 -3.853 32.252 1.00 76.00 268 LEU A CA 1
ATOM 2045 C C . LEU A 1 268 ? 5.210 -3.153 31.585 1.00 76.00 268 LEU A C 1
ATOM 2047 O O . LEU A 1 268 ? 6.361 -3.527 31.802 1.00 76.00 268 LEU A O 1
ATOM 2051 N N . GLU A 1 269 ? 4.929 -2.114 30.808 1.00 76.81 269 GLU A N 1
ATOM 2052 C CA . GLU A 1 269 ? 5.939 -1.257 30.182 1.00 76.81 269 GLU A CA 1
ATOM 2053 C C . GLU A 1 269 ? 5.820 0.163 30.728 1.00 76.81 269 GLU A C 1
ATOM 2055 O O . GLU A 1 269 ? 4.784 0.552 31.263 1.00 76.81 269 GLU A O 1
ATOM 2060 N N . LYS A 1 270 ? 6.867 0.983 30.611 1.00 71.75 270 LYS A N 1
ATOM 2061 C CA . LYS A 1 270 ? 6.831 2.353 31.136 1.00 71.75 270 LYS A CA 1
ATOM 2062 C C . LYS A 1 270 ? 5.649 3.136 30.539 1.00 71.75 270 LYS A C 1
ATOM 2064 O O . LYS A 1 270 ? 5.682 3.517 29.374 1.00 71.75 270 LYS A O 1
ATOM 2069 N N . GLY A 1 271 ? 4.642 3.401 31.372 1.00 64.75 271 GLY A N 1
ATOM 2070 C CA . GLY A 1 271 ? 3.416 4.101 30.995 1.00 64.75 271 GLY A CA 1
ATOM 2071 C C . GLY A 1 271 ? 2.397 3.269 30.208 1.00 64.75 271 GLY A C 1
ATOM 2072 O O . GLY A 1 271 ? 1.472 3.846 29.638 1.00 64.75 271 GLY A O 1
ATOM 2073 N N . LYS A 1 272 ? 2.545 1.938 30.157 1.00 76.94 272 LYS A N 1
ATOM 2074 C CA . LYS A 1 272 ? 1.587 1.023 29.525 1.00 76.94 272 LYS A CA 1
ATOM 2075 C C . LYS A 1 272 ? 1.350 -0.232 30.357 1.00 76.94 272 LYS A C 1
ATOM 2077 O O . LYS A 1 272 ? 2.275 -0.829 30.911 1.00 76.94 272 LYS A O 1
ATOM 2082 N N . ILE A 1 273 ? 0.103 -0.678 30.346 1.00 77.56 273 ILE A N 1
ATOM 2083 C CA . ILE A 1 273 ? -0.337 -1.963 30.879 1.00 77.56 273 ILE A CA 1
ATOM 2084 C C . ILE A 1 273 ? -0.995 -2.715 29.730 1.00 77.56 273 ILE A C 1
ATOM 2086 O O . ILE A 1 273 ? -1.909 -2.196 29.097 1.00 77.56 273 ILE A O 1
ATOM 2090 N N . ILE A 1 274 ? -0.538 -3.929 29.454 1.00 78.12 274 ILE A N 1
ATOM 2091 C CA . ILE A 1 274 ? -1.085 -4.775 28.393 1.00 78.12 274 ILE A CA 1
ATOM 2092 C C . ILE A 1 274 ? -1.720 -5.994 29.051 1.00 78.12 274 ILE A C 1
ATOM 2094 O O . ILE A 1 274 ? -1.015 -6.794 29.661 1.00 78.12 274 ILE A O 1
ATOM 2098 N N . LEU A 1 275 ? -3.038 -6.138 28.934 1.00 77.50 275 LEU A N 1
ATOM 2099 C CA . LEU A 1 275 ? -3.784 -7.315 29.379 1.00 77.50 275 LEU A CA 1
ATOM 2100 C C . LEU A 1 275 ? -3.944 -8.282 28.208 1.00 77.50 275 LEU A C 1
ATOM 2102 O O . LEU A 1 275 ? -4.299 -7.859 27.110 1.00 77.50 275 LEU A O 1
ATOM 2106 N N . VAL A 1 276 ? -3.718 -9.573 28.441 1.00 72.56 276 VAL A N 1
ATOM 2107 C CA . VAL A 1 276 ? -3.960 -10.644 27.466 1.00 72.56 276 VAL A CA 1
ATOM 2108 C C . VAL A 1 276 ? -5.135 -11.481 27.950 1.00 72.56 276 VAL A C 1
ATOM 2110 O O . VAL A 1 276 ? -5.088 -12.049 29.042 1.00 72.56 276 VAL A O 1
ATOM 2113 N N . LEU A 1 277 ? -6.187 -11.560 27.141 1.00 72.81 277 LEU A N 1
ATOM 2114 C CA . LEU A 1 277 ? -7.415 -12.279 27.462 1.00 72.81 277 LEU A CA 1
ATOM 2115 C C . LEU A 1 277 ? -7.335 -13.742 27.013 1.00 72.81 277 LEU A C 1
ATOM 2117 O O . LEU A 1 277 ? -6.763 -14.060 25.967 1.00 72.81 277 LEU A O 1
ATOM 2121 N N . GLY A 1 278 ? -7.962 -14.627 27.788 1.00 61.50 278 GLY A N 1
ATOM 2122 C CA . GLY A 1 278 ? -8.104 -16.056 27.490 1.00 61.50 278 GLY A CA 1
ATOM 2123 C C . GLY A 1 278 ? -9.044 -16.362 26.322 1.00 61.50 278 GLY A C 1
ATOM 2124 O O . GLY A 1 278 ? -9.141 -17.508 25.895 1.00 61.50 278 GLY A O 1
ATOM 2125 N N . GLN A 1 279 ? -9.722 -15.347 25.781 1.00 52.56 279 GLN A N 1
ATOM 2126 C CA . GLN A 1 279 ? -10.550 -15.463 24.585 1.00 52.56 279 GLN A CA 1
ATOM 2127 C C . GLN A 1 279 ? -10.357 -14.262 23.660 1.00 52.56 279 GLN A C 1
ATOM 2129 O O . GLN A 1 279 ? -9.993 -13.170 24.099 1.00 52.56 279 GLN A O 1
ATOM 2134 N N . SER A 1 280 ? -10.651 -14.462 22.378 1.00 48.34 280 SER A N 1
ATOM 2135 C CA . SER A 1 280 ? -10.620 -13.391 21.389 1.00 48.34 280 SER A CA 1
ATOM 2136 C C . SER A 1 280 ? -11.818 -12.445 21.511 1.00 48.34 280 SER A C 1
ATOM 2138 O O . SER A 1 280 ? -12.948 -12.863 21.759 1.00 48.34 280 SER A O 1
ATOM 2140 N N . VAL A 1 281 ? -11.546 -11.172 21.269 1.00 51.34 281 VAL A N 1
ATOM 2141 C CA . VAL A 1 281 ? -12.462 -10.047 21.168 1.00 51.34 281 VAL A CA 1
ATOM 2142 C C . VAL A 1 281 ? -12.923 -9.879 19.716 1.00 51.34 281 VAL A C 1
ATOM 2144 O O . VAL A 1 281 ? -12.108 -9.889 18.788 1.00 51.34 281 VAL A O 1
ATOM 2147 N N . ARG A 1 282 ? -14.226 -9.691 19.507 1.00 44.84 282 ARG A N 1
ATOM 2148 C CA . ARG A 1 282 ? -14.872 -9.571 18.194 1.00 44.84 282 ARG A CA 1
ATOM 2149 C C . ARG A 1 282 ? -15.170 -8.109 17.839 1.00 44.84 282 ARG A C 1
ATOM 2151 O O . ARG A 1 282 ? -15.411 -7.299 18.731 1.00 44.84 282 ARG A O 1
ATOM 2158 N N . PRO A 1 283 ? -15.206 -7.745 16.544 1.00 40.03 283 PRO A N 1
ATOM 2159 C CA . PRO A 1 283 ? -15.747 -6.455 16.121 1.00 40.03 283 PRO A CA 1
ATOM 2160 C C . PRO A 1 283 ? -17.184 -6.268 16.633 1.00 40.03 283 PRO A C 1
ATOM 2162 O O . PRO A 1 283 ? -18.017 -7.161 16.486 1.00 40.03 283 PRO A O 1
ATOM 2165 N N . GLY A 1 284 ? -17.469 -5.113 17.233 1.00 39.34 284 GLY A N 1
ATOM 2166 C CA . GLY A 1 284 ? -18.761 -4.818 17.861 1.00 39.34 284 GLY A CA 1
ATOM 2167 C C . GLY A 1 284 ? -18.906 -5.308 19.303 1.00 39.34 284 GLY A C 1
ATOM 2168 O O . GLY A 1 284 ? -19.905 -4.977 19.936 1.00 39.34 284 GLY A O 1
ATOM 2169 N N . ASP A 1 285 ? -17.925 -6.036 19.847 1.00 52.69 285 ASP A N 1
ATOM 2170 C CA . ASP A 1 285 ? -17.917 -6.354 21.271 1.00 52.69 285 ASP A CA 1
ATOM 2171 C C . ASP A 1 285 ? -17.781 -5.074 22.105 1.00 52.69 285 ASP A C 1
ATOM 2173 O O . ASP A 1 285 ? -16.953 -4.193 21.832 1.00 52.69 285 ASP A O 1
ATOM 2177 N N . HIS A 1 286 ? -18.588 -5.004 23.158 1.00 53.22 286 HIS A N 1
ATOM 2178 C CA . HIS A 1 286 ? -18.461 -4.010 24.211 1.00 53.22 286 HIS A CA 1
ATOM 2179 C C . HIS A 1 286 ? -17.608 -4.600 25.325 1.00 53.22 286 HIS A C 1
ATOM 2181 O O . HIS A 1 286 ? -18.014 -5.568 25.971 1.00 53.22 286 HIS A O 1
ATOM 2187 N N . ILE A 1 287 ? -16.425 -4.032 25.542 1.00 67.88 287 ILE A N 1
ATOM 2188 C CA . ILE A 1 287 ? -15.538 -4.457 26.620 1.00 67.88 287 ILE A CA 1
ATOM 2189 C C . ILE A 1 287 ? -15.632 -3.472 27.773 1.00 67.88 287 ILE A C 1
ATOM 2191 O O . ILE A 1 287 ? -15.457 -2.266 27.588 1.00 67.88 287 ILE A O 1
ATOM 2195 N N . THR A 1 288 ? -15.824 -4.004 28.970 1.00 71.06 288 THR A N 1
ATOM 2196 C CA . THR A 1 288 ? -15.689 -3.258 30.215 1.00 71.06 288 THR A CA 1
ATOM 2197 C C . THR A 1 288 ? -14.411 -3.709 30.903 1.00 71.06 288 THR A C 1
ATOM 2199 O O . THR A 1 288 ? -14.240 -4.896 31.167 1.00 71.06 288 THR A O 1
ATOM 2202 N N . VAL A 1 289 ? -13.505 -2.778 31.193 1.00 77.88 289 VAL A N 1
ATOM 2203 C CA . VAL A 1 289 ? -12.295 -3.055 31.980 1.00 77.88 289 VAL A CA 1
ATOM 2204 C C . VAL A 1 289 ? -12.382 -2.291 33.284 1.00 77.88 289 VAL A C 1
ATOM 2206 O O . VAL A 1 289 ? -12.496 -1.062 33.290 1.00 77.88 289 VAL A O 1
ATOM 2209 N N . MET A 1 290 ? -12.306 -3.018 34.389 1.00 74.94 290 MET A N 1
ATOM 2210 C CA . MET A 1 290 ? -12.422 -2.482 35.732 1.00 74.94 290 MET A CA 1
ATOM 2211 C C . MET A 1 290 ? -11.115 -2.730 36.481 1.00 74.94 290 MET A C 1
ATOM 2213 O O . MET A 1 290 ? -10.663 -3.865 36.582 1.00 74.94 290 MET A O 1
ATOM 2217 N N . TYR A 1 291 ? -10.486 -1.668 36.987 1.00 77.88 291 TYR A N 1
ATOM 2218 C CA . TYR A 1 291 ? -9.290 -1.777 37.825 1.00 77.88 291 TYR A CA 1
ATOM 2219 C C . TYR A 1 291 ? -9.637 -1.483 39.286 1.00 77.88 291 TYR A C 1
ATOM 2221 O O . TYR A 1 291 ? -10.019 -0.360 39.627 1.00 77.88 291 TYR A O 1
ATOM 2229 N N . ALA A 1 292 ? -9.484 -2.483 40.155 1.00 65.69 292 ALA A N 1
ATOM 2230 C CA . ALA A 1 292 ? -9.860 -2.402 41.566 1.00 65.69 292 ALA A CA 1
ATOM 2231 C C . ALA A 1 292 ? -8.775 -1.765 42.462 1.00 65.69 292 ALA A C 1
ATOM 2233 O O . ALA A 1 292 ? -9.087 -1.298 43.561 1.00 65.69 292 ALA A O 1
ATOM 2234 N N . GLY A 1 293 ? -7.525 -1.679 41.986 1.00 62.81 293 GLY A N 1
ATOM 2235 C CA . GLY A 1 293 ? -6.376 -1.240 42.789 1.00 62.81 293 GLY A CA 1
ATOM 2236 C C . GLY A 1 293 ? -5.943 -2.274 43.832 1.00 62.81 293 GLY A C 1
ATOM 2237 O O . GLY A 1 293 ? -6.697 -3.187 44.166 1.00 62.81 293 GLY A O 1
ATOM 2238 N N . ASP A 1 294 ? -4.718 -2.151 44.353 1.00 54.75 294 ASP A N 1
ATOM 2239 C CA . ASP A 1 294 ? -4.343 -2.934 45.534 1.00 54.75 294 ASP A CA 1
ATOM 2240 C C . ASP A 1 294 ? -5.081 -2.354 46.751 1.00 54.75 294 ASP A C 1
ATOM 2242 O O . ASP A 1 294 ? -5.247 -1.141 46.877 1.00 54.75 294 ASP A O 1
ATOM 2246 N N . SER A 1 295 ? -5.590 -3.235 47.602 1.00 47.31 295 SER A N 1
ATOM 2247 C CA . SER A 1 295 ? -6.672 -3.027 48.583 1.00 47.31 295 SER A CA 1
ATOM 2248 C C . SER A 1 295 ? -6.431 -2.005 49.717 1.00 47.31 295 SER A C 1
ATOM 2250 O O . SER A 1 295 ? -7.145 -2.007 50.720 1.00 47.31 295 SER A O 1
ATOM 2252 N N . THR A 1 296 ? -5.481 -1.081 49.582 1.00 46.28 296 THR A N 1
ATOM 2253 C CA . THR A 1 296 ? -5.143 -0.082 50.601 1.00 46.28 296 THR A CA 1
ATOM 2254 C C . THR A 1 296 ? -5.521 1.337 50.158 1.00 46.28 296 THR A C 1
ATOM 2256 O O . THR A 1 296 ? -4.670 2.126 49.756 1.00 46.28 296 THR A O 1
ATOM 2259 N N . GLY A 1 297 ? -6.812 1.671 50.275 1.00 43.00 297 GLY A N 1
ATOM 2260 C CA . GLY A 1 297 ? -7.309 3.056 50.302 1.00 43.00 297 GLY A CA 1
ATOM 2261 C C . GLY A 1 297 ? -8.132 3.526 49.091 1.00 43.00 297 GLY A C 1
ATOM 2262 O O . GLY A 1 297 ? -7.932 3.123 47.948 1.00 43.00 297 GLY A O 1
ATOM 2263 N N . GLU A 1 298 ? -9.088 4.425 49.343 1.00 42.56 298 GLU A N 1
ATOM 2264 C CA . GLU A 1 298 ? -9.910 5.115 48.329 1.00 42.56 298 GLU A CA 1
ATOM 2265 C C . GLU A 1 298 ? -9.117 6.103 47.448 1.00 42.56 298 GLU A C 1
ATOM 2267 O O . GLU A 1 298 ? -9.652 6.606 46.467 1.00 42.56 298 GLU A O 1
ATOM 2272 N N . SER A 1 299 ? -7.837 6.355 47.746 1.00 42.34 299 SER A N 1
ATOM 2273 C CA . SER A 1 299 ? -7.008 7.377 47.091 1.00 42.34 299 SER A CA 1
ATOM 2274 C C . SER A 1 299 ? -6.177 6.888 45.899 1.00 42.34 299 SER A C 1
ATOM 2276 O O . SER A 1 299 ? -5.329 7.640 45.414 1.00 42.34 299 SER A O 1
ATOM 2278 N N . ASP A 1 300 ? -6.347 5.645 45.433 1.00 54.09 300 ASP A N 1
ATOM 2279 C CA . ASP A 1 300 ? -5.642 5.202 44.227 1.00 54.09 300 ASP A CA 1
ATOM 2280 C C . ASP A 1 300 ? -6.257 5.883 42.995 1.00 54.09 300 ASP A C 1
ATOM 2282 O O . ASP A 1 300 ? -7.294 5.465 42.478 1.00 54.09 300 ASP A O 1
ATOM 2286 N N . ALA A 1 301 ? -5.586 6.933 42.511 1.00 45.72 301 ALA A N 1
ATOM 2287 C CA . ALA A 1 301 ? -5.954 7.714 41.327 1.00 45.72 301 ALA A CA 1
ATOM 2288 C C . ALA A 1 301 ? -6.063 6.881 40.027 1.00 45.72 301 ALA A C 1
ATOM 2290 O O . ALA A 1 301 ? -6.414 7.417 38.974 1.00 45.72 301 ALA A O 1
ATOM 2291 N N . ARG A 1 302 ? -5.738 5.582 40.084 1.00 55.78 302 ARG A N 1
ATOM 2292 C CA . ARG A 1 302 ? -5.865 4.615 38.991 1.00 55.78 302 ARG A CA 1
ATOM 2293 C C . ARG A 1 302 ? -7.192 3.848 38.991 1.00 55.78 302 ARG A C 1
ATOM 2295 O O . ARG A 1 302 ? -7.462 3.216 37.975 1.00 55.78 302 ARG A O 1
ATOM 2302 N N . LYS A 1 303 ? -8.021 3.886 40.053 1.00 57.22 303 LYS A N 1
ATOM 2303 C CA . LYS A 1 303 ? -9.370 3.272 40.056 1.00 57.22 303 LYS A CA 1
ATOM 2304 C C . LYS A 1 303 ? -10.220 3.905 38.950 1.00 57.22 303 LYS A C 1
ATOM 2306 O O . LYS A 1 303 ? -10.769 4.992 39.119 1.00 57.22 303 LYS A O 1
ATOM 2311 N N . LYS A 1 304 ? -10.278 3.244 37.796 1.00 60.47 304 LYS A N 1
ATOM 2312 C CA . LYS A 1 304 ? -10.974 3.702 36.592 1.00 60.47 304 LYS A CA 1
ATOM 2313 C C . LYS A 1 304 ? -11.754 2.540 35.987 1.00 60.47 304 LYS A C 1
ATOM 2315 O O . LYS A 1 304 ? -11.303 1.395 36.006 1.00 60.47 304 LYS A O 1
ATOM 2320 N N . LEU A 1 305 ? -12.925 2.876 35.457 1.00 45.62 305 LEU A N 1
ATOM 2321 C CA . LEU A 1 305 ? -13.770 1.996 34.661 1.00 45.62 305 LEU A CA 1
ATOM 2322 C C . LEU A 1 305 ? -13.669 2.453 33.205 1.00 45.62 305 LEU A C 1
ATOM 2324 O O . LEU A 1 305 ? -14.011 3.596 32.896 1.00 45.62 305 LEU A O 1
ATOM 2328 N N . PHE A 1 306 ? -13.192 1.581 32.323 1.00 56.06 306 PHE A N 1
ATOM 2329 C CA . PHE A 1 306 ? -13.095 1.856 30.892 1.00 56.06 306 PHE A CA 1
ATOM 2330 C C . PHE A 1 306 ? -14.197 1.104 30.153 1.00 56.06 306 PHE A C 1
ATOM 2332 O O . PHE A 1 306 ? -14.344 -0.104 30.328 1.00 56.06 306 PHE A O 1
ATOM 2339 N N . HIS A 1 307 ? -14.933 1.819 29.304 1.00 41.72 307 HIS A N 1
ATOM 2340 C CA . HIS A 1 307 ? -15.846 1.224 28.332 1.00 41.72 307 HIS A CA 1
ATOM 2341 C C . HIS A 1 307 ? -15.201 1.337 26.953 1.00 41.72 307 HIS A C 1
ATOM 2343 O O . HIS A 1 307 ? -14.962 2.443 26.467 1.00 41.72 307 HIS A O 1
ATOM 2349 N N . LEU A 1 308 ? -14.895 0.201 26.336 1.00 44.53 308 LEU A N 1
ATOM 2350 C CA . LEU A 1 308 ? -14.272 0.114 25.021 1.00 44.53 308 LEU A CA 1
ATOM 2351 C C . LEU A 1 308 ? -15.268 -0.500 24.043 1.00 44.53 308 LEU A C 1
ATOM 2353 O O . LEU A 1 308 ? -15.922 -1.495 24.346 1.00 44.53 308 LEU A O 1
ATOM 2357 N N . THR A 1 309 ? -15.368 0.084 22.854 1.00 38.66 309 THR A N 1
ATOM 2358 C CA . THR A 1 309 ? -16.093 -0.525 21.734 1.00 38.66 309 THR A CA 1
ATOM 2359 C C . THR A 1 309 ? -15.074 -0.982 20.709 1.00 38.66 309 THR A C 1
ATOM 2361 O O . THR A 1 309 ? -14.225 -0.199 20.281 1.00 38.66 309 THR A O 1
ATOM 2364 N N . VAL A 1 310 ? -15.135 -2.254 20.329 1.00 42.19 310 VAL A N 1
ATOM 2365 C CA . VAL A 1 310 ? -14.132 -2.855 19.448 1.00 42.19 310 VAL A CA 1
ATOM 2366 C C . VAL A 1 310 ? -14.478 -2.530 18.006 1.00 42.19 310 VAL A C 1
ATOM 2368 O O . VAL A 1 310 ? -15.304 -3.189 17.374 1.00 42.19 310 VAL A O 1
ATOM 2371 N N . THR A 1 311 ? -13.827 -1.508 17.465 1.00 41.06 311 THR A N 1
ATOM 2372 C CA . THR A 1 311 ? -13.878 -1.173 16.042 1.00 41.06 311 THR A CA 1
ATOM 2373 C C . THR A 1 311 ? -12.653 -1.763 15.348 1.00 41.06 311 THR A C 1
ATOM 2375 O O . THR A 1 311 ? -11.686 -1.061 15.079 1.00 41.06 311 THR A O 1
ATOM 2378 N N . ASN A 1 312 ? -12.666 -3.067 15.066 1.00 43.94 312 ASN A N 1
ATOM 2379 C CA . ASN A 1 312 ? -11.601 -3.714 14.290 1.00 43.94 312 ASN A CA 1
ATOM 2380 C C . ASN A 1 312 ? -11.797 -3.446 12.790 1.00 43.94 312 ASN A C 1
ATOM 2382 O O . ASN A 1 312 ? -12.128 -4.346 12.022 1.00 43.94 312 ASN A O 1
ATOM 2386 N N . LYS A 1 313 ? -11.621 -2.185 12.392 1.00 45.69 313 LYS A N 1
ATOM 2387 C CA . LYS A 1 313 ? -11.331 -1.818 11.007 1.00 45.69 313 LYS A CA 1
ATOM 2388 C C . LYS A 1 313 ? -9.857 -1.459 10.959 1.00 45.69 313 LYS A C 1
ATOM 2390 O O . LYS A 1 313 ? -9.448 -0.456 11.536 1.00 45.69 313 LYS A O 1
ATOM 2395 N N . SER A 1 314 ? -9.076 -2.313 10.322 1.00 52.50 314 SER A N 1
ATOM 2396 C CA . SER A 1 314 ? -7.670 -2.060 10.034 1.00 52.50 314 SER A CA 1
ATOM 2397 C C . SER A 1 314 ? -7.465 -2.197 8.530 1.00 52.50 314 SER A C 1
ATOM 2399 O O . SER A 1 314 ? -8.324 -2.732 7.821 1.00 52.50 314 SER A O 1
ATOM 2401 N N . GLU A 1 315 ? -6.375 -1.636 8.034 1.00 67.56 315 GLU A N 1
ATOM 2402 C CA . GLU A 1 315 ? -6.008 -1.705 6.629 1.00 67.56 315 GLU A CA 1
ATOM 2403 C C . GLU A 1 315 ? -4.745 -2.533 6.468 1.00 67.56 315 GLU A C 1
ATOM 2405 O O . GLU A 1 315 ? -3.799 -2.436 7.251 1.00 67.56 315 GLU A O 1
ATOM 2410 N N . HIS A 1 316 ? -4.724 -3.339 5.420 1.00 78.62 316 HIS A N 1
ATOM 2411 C CA . HIS A 1 316 ? -3.532 -4.022 4.970 1.00 78.62 316 HIS A CA 1
ATOM 2412 C C . HIS A 1 316 ? -3.137 -3.475 3.609 1.00 78.62 316 HIS A C 1
ATOM 2414 O O . HIS A 1 316 ? -3.967 -3.282 2.720 1.00 78.62 316 HIS A O 1
ATOM 2420 N N . ARG A 1 317 ? -1.837 -3.217 3.455 1.00 76.44 317 ARG A N 1
ATOM 2421 C CA . ARG A 1 317 ? -1.237 -2.890 2.164 1.00 76.44 317 ARG A CA 1
ATOM 2422 C C . ARG A 1 317 ? -0.775 -4.168 1.482 1.00 76.44 317 ARG A C 1
ATOM 2424 O O . ARG A 1 317 ? -0.169 -5.024 2.137 1.00 76.44 317 ARG A O 1
ATOM 2431 N N . GLY A 1 318 ? -1.032 -4.265 0.182 1.00 80.69 318 GLY A N 1
ATOM 2432 C CA . GLY A 1 318 ? -0.471 -5.314 -0.658 1.00 80.69 318 GLY A CA 1
ATOM 2433 C C . GLY A 1 318 ? 1.052 -5.187 -0.712 1.00 80.69 318 GLY A C 1
ATOM 2434 O O . GLY A 1 318 ? 1.593 -4.081 -0.740 1.00 80.69 318 GLY A O 1
ATOM 2435 N N . TYR A 1 319 ? 1.743 -6.321 -0.703 1.00 86.38 319 TYR A N 1
ATOM 2436 C CA . TYR A 1 319 ? 3.206 -6.395 -0.731 1.00 86.38 319 TYR A CA 1
ATOM 2437 C C . TYR A 1 319 ? 3.749 -7.316 -1.835 1.00 86.38 319 TYR A C 1
ATOM 2439 O O . TYR A 1 319 ? 4.955 -7.318 -2.111 1.00 86.38 319 TYR A O 1
ATOM 2447 N N . VAL A 1 320 ? 2.869 -8.068 -2.504 1.00 83.00 320 VAL A N 1
ATOM 2448 C CA . VAL A 1 320 ? 3.207 -8.961 -3.616 1.00 83.00 320 VAL A CA 1
ATOM 2449 C C . VAL A 1 320 ? 2.654 -8.411 -4.919 1.00 83.00 320 VAL A C 1
ATOM 2451 O O . VAL A 1 320 ? 1.518 -7.953 -4.992 1.00 83.00 320 VAL A O 1
ATOM 2454 N N . TYR A 1 321 ? 3.457 -8.546 -5.969 1.00 80.25 321 TYR A N 1
ATOM 2455 C CA . TYR A 1 321 ? 3.059 -8.276 -7.342 1.00 80.25 321 TYR A CA 1
ATOM 2456 C C . TYR A 1 321 ? 3.159 -9.561 -8.174 1.00 80.25 321 TYR A C 1
ATOM 2458 O O . TYR A 1 321 ? 3.962 -10.458 -7.877 1.00 80.25 321 TYR A O 1
ATOM 2466 N N . GLY A 1 322 ? 2.315 -9.651 -9.198 1.00 72.50 322 GLY A N 1
ATOM 2467 C CA . GLY A 1 322 ? 2.348 -10.697 -10.214 1.00 72.50 322 GLY A CA 1
ATOM 2468 C C . GLY A 1 322 ? 3.380 -10.409 -11.301 1.00 72.50 322 GLY A C 1
ATOM 2469 O O . GLY A 1 322 ? 4.212 -9.510 -11.186 1.00 72.50 322 GLY A O 1
ATOM 2470 N N . TYR A 1 323 ? 3.327 -11.194 -12.366 1.00 72.88 323 TYR A N 1
ATOM 2471 C CA . TYR A 1 323 ? 4.208 -11.080 -13.520 1.00 72.88 323 TYR A CA 1
ATOM 2472 C C . TYR A 1 323 ? 3.649 -10.095 -14.560 1.00 72.88 323 TYR A C 1
ATOM 2474 O O . TYR A 1 323 ? 2.448 -9.817 -14.558 1.00 72.88 323 TYR A O 1
ATOM 2482 N N . PRO A 1 324 ? 4.485 -9.600 -15.497 1.00 69.00 324 PRO A N 1
ATOM 2483 C CA . PRO A 1 324 ? 4.039 -8.697 -16.566 1.00 69.00 324 PRO A CA 1
ATOM 2484 C C . PRO A 1 324 ? 2.913 -9.256 -17.449 1.00 69.00 324 PRO A C 1
ATOM 2486 O O . PRO A 1 324 ? 2.206 -8.497 -18.102 1.00 69.00 324 PRO A O 1
ATOM 2489 N N . ASP A 1 325 ? 2.738 -10.580 -17.466 1.00 69.44 325 ASP A N 1
ATOM 2490 C CA . ASP A 1 325 ? 1.655 -11.278 -18.168 1.00 69.44 325 ASP A CA 1
ATOM 2491 C C . ASP A 1 325 ? 0.312 -11.267 -17.404 1.00 69.44 325 ASP A C 1
ATOM 2493 O O . ASP A 1 325 ? -0.663 -11.859 -17.866 1.00 69.44 325 ASP A O 1
ATOM 2497 N N . GLY A 1 326 ? 0.242 -10.599 -16.248 1.00 74.31 326 GLY A N 1
ATOM 2498 C CA . GLY A 1 326 ? -0.967 -10.484 -15.430 1.00 74.31 326 GLY A CA 1
ATOM 2499 C C . GLY A 1 326 ? -1.278 -11.719 -14.579 1.00 74.31 326 GLY A C 1
ATOM 2500 O O . GLY A 1 326 ? -2.399 -11.850 -14.081 1.00 74.31 326 GLY A O 1
ATOM 2501 N N . THR A 1 327 ? -0.318 -12.634 -14.417 1.00 79.44 327 THR A N 1
ATOM 2502 C CA . THR A 1 327 ? -0.477 -13.865 -13.623 1.00 79.44 327 THR A CA 1
ATOM 2503 C C . THR A 1 327 ? 0.280 -13.807 -12.297 1.00 79.44 327 THR A C 1
ATOM 2505 O O . THR A 1 327 ? 1.278 -13.098 -12.159 1.00 79.44 327 THR A O 1
ATOM 2508 N N . PHE A 1 328 ? -0.163 -14.579 -11.306 1.00 88.81 328 PHE A N 1
ATOM 2509 C CA . PHE A 1 328 ? 0.537 -14.738 -10.030 1.00 88.81 328 PHE A CA 1
ATOM 2510 C C . PHE A 1 328 ? 1.548 -15.891 -10.044 1.00 88.81 328 PHE A C 1
ATOM 2512 O O . PHE A 1 328 ? 2.569 -15.818 -9.358 1.00 88.81 328 PHE A O 1
ATOM 2519 N N . LYS A 1 329 ? 1.270 -16.949 -10.816 1.00 93.56 329 LYS A N 1
ATOM 2520 C CA . LYS A 1 329 ? 2.002 -18.224 -10.899 1.00 93.56 329 LYS A CA 1
ATOM 2521 C C . LYS A 1 329 ? 2.132 -18.913 -9.531 1.00 93.56 329 LYS A C 1
ATOM 2523 O O . LYS A 1 329 ? 3.252 -19.083 -9.048 1.00 93.56 329 LYS A O 1
ATOM 2528 N N . PRO A 1 330 ? 1.012 -19.314 -8.892 1.00 96.50 330 PRO A N 1
ATOM 2529 C CA . PRO A 1 330 ? 0.999 -19.779 -7.500 1.00 96.50 330 PRO A CA 1
ATOM 2530 C C . PRO A 1 330 ? 1.893 -20.994 -7.246 1.00 96.50 330 PRO A C 1
ATOM 2532 O O . PRO A 1 330 ? 2.550 -21.045 -6.212 1.00 96.50 330 PRO A O 1
ATOM 2535 N N . GLU A 1 331 ? 1.974 -21.909 -8.213 1.00 97.25 331 GLU A N 1
ATOM 2536 C CA . GLU A 1 331 ? 2.742 -23.159 -8.123 1.00 97.25 331 GLU A CA 1
ATOM 2537 C C . GLU A 1 331 ? 4.199 -23.023 -8.590 1.00 97.25 331 GLU A C 1
ATOM 2539 O O . GLU A 1 331 ? 4.968 -23.981 -8.543 1.00 97.25 331 GLU A O 1
ATOM 2544 N N . ARG A 1 332 ? 4.612 -21.840 -9.064 1.00 97.12 332 ARG A N 1
ATOM 2545 C CA . ARG A 1 332 ? 6.003 -21.613 -9.463 1.00 97.12 332 ARG A CA 1
ATOM 2546 C C . ARG A 1 332 ? 6.872 -21.506 -8.218 1.00 97.12 332 ARG A C 1
ATOM 2548 O O . ARG A 1 332 ? 6.520 -20.767 -7.297 1.00 97.12 332 ARG A O 1
ATOM 2555 N N . SER A 1 333 ? 8.027 -22.167 -8.227 1.00 98.25 333 SER A N 1
ATOM 2556 C CA . SER A 1 333 ? 9.045 -21.960 -7.199 1.00 98.25 333 SER A CA 1
ATOM 2557 C C . SER A 1 333 ? 9.452 -20.484 -7.137 1.00 98.25 333 SER A C 1
ATOM 2559 O O . SER A 1 333 ? 9.750 -19.872 -8.169 1.00 98.25 333 SER A O 1
ATOM 2561 N N . ILE A 1 334 ? 9.443 -19.901 -5.937 1.00 97.69 334 ILE A N 1
ATOM 2562 C CA . ILE A 1 334 ? 9.898 -18.529 -5.709 1.00 97.69 334 ILE A CA 1
ATOM 2563 C C . ILE A 1 334 ? 11.425 -18.510 -5.639 1.00 97.69 334 ILE A C 1
ATOM 2565 O O . ILE A 1 334 ? 12.045 -19.311 -4.933 1.00 97.69 334 ILE A O 1
ATOM 2569 N N . ILE A 1 335 ? 12.043 -17.597 -6.386 1.00 97.62 335 ILE A N 1
ATOM 2570 C CA . ILE A 1 335 ? 13.503 -17.448 -6.394 1.00 97.62 335 ILE A CA 1
ATOM 2571 C C . ILE A 1 335 ? 13.976 -16.562 -5.241 1.00 97.62 335 ILE A C 1
ATOM 2573 O O . ILE A 1 335 ? 13.214 -15.760 -4.695 1.00 97.62 335 ILE A O 1
ATOM 2577 N N . ARG A 1 336 ? 15.252 -16.680 -4.875 1.00 97.75 336 ARG A N 1
ATOM 2578 C CA . ARG A 1 336 ? 15.859 -15.931 -3.767 1.00 97.75 336 ARG A CA 1
ATOM 2579 C C . ARG A 1 336 ? 15.755 -14.415 -3.948 1.00 97.75 336 ARG A C 1
ATOM 2581 O O . ARG A 1 336 ? 15.480 -13.730 -2.969 1.00 97.75 336 ARG A O 1
ATOM 2588 N N . ALA A 1 337 ? 15.899 -13.896 -5.170 1.00 96.69 337 ALA A N 1
ATOM 2589 C CA . ALA A 1 337 ? 15.691 -12.473 -5.462 1.00 96.69 337 ALA A CA 1
ATOM 2590 C C . ALA A 1 337 ? 14.254 -12.005 -5.195 1.00 96.69 337 ALA A C 1
ATOM 2592 O O . ALA A 1 337 ? 14.037 -10.952 -4.605 1.00 96.69 337 ALA A O 1
ATOM 2593 N N . GLU A 1 338 ? 13.266 -12.802 -5.605 1.00 95.31 338 GLU A N 1
ATOM 2594 C CA . GLU A 1 338 ? 11.856 -12.490 -5.371 1.00 95.31 338 GLU A CA 1
ATOM 2595 C C . GLU A 1 338 ? 11.532 -12.528 -3.880 1.00 95.31 338 GLU A C 1
ATOM 2597 O O . GLU A 1 338 ? 10.868 -11.623 -3.386 1.00 95.31 338 GLU A O 1
ATOM 2602 N N . MET A 1 339 ? 12.042 -13.523 -3.148 1.00 98.12 339 MET A N 1
ATOM 2603 C CA . MET A 1 339 ? 11.886 -13.574 -1.695 1.00 98.12 339 MET A CA 1
ATOM 2604 C C . MET A 1 339 ? 12.522 -12.351 -1.019 1.00 98.12 339 MET A C 1
ATOM 2606 O O . MET A 1 339 ? 11.886 -11.742 -0.164 1.00 98.12 339 MET A O 1
ATOM 2610 N N . ALA A 1 340 ? 13.728 -11.945 -1.433 1.00 96.69 340 ALA A N 1
ATOM 2611 C CA . ALA A 1 340 ? 14.381 -10.744 -0.914 1.00 96.69 340 ALA A CA 1
ATOM 2612 C C . ALA A 1 340 ? 13.520 -9.488 -1.123 1.00 96.69 340 ALA A C 1
ATOM 2614 O O . ALA A 1 340 ? 13.305 -8.737 -0.176 1.00 96.69 340 ALA A O 1
ATOM 2615 N N . ALA A 1 341 ? 12.956 -9.315 -2.322 1.00 92.50 341 ALA A N 1
ATOM 2616 C CA . ALA A 1 341 ? 12.063 -8.201 -2.638 1.00 92.50 341 ALA A CA 1
ATOM 2617 C C . ALA A 1 341 ? 10.733 -8.236 -1.867 1.00 92.50 341 ALA A C 1
ATOM 2619 O O . ALA A 1 341 ? 10.148 -7.191 -1.598 1.00 92.50 341 ALA A O 1
ATOM 2620 N N . LEU A 1 342 ? 10.218 -9.417 -1.510 1.00 94.88 342 LEU A N 1
ATOM 2621 C CA . LEU A 1 342 ? 9.050 -9.506 -0.630 1.00 94.88 342 LEU A CA 1
ATOM 2622 C C . LEU A 1 342 ? 9.414 -9.097 0.797 1.00 94.88 342 LEU A C 1
ATOM 2624 O O . LEU A 1 342 ? 8.737 -8.255 1.379 1.00 94.88 342 LEU A O 1
ATOM 2628 N N . LEU A 1 343 ? 10.494 -9.658 1.340 1.00 95.12 343 LEU A N 1
ATOM 2629 C CA . LEU A 1 343 ? 10.953 -9.391 2.702 1.00 95.12 343 LEU A CA 1
ATOM 2630 C C . LEU A 1 343 ? 11.325 -7.916 2.908 1.00 95.12 343 LEU A C 1
ATOM 2632 O O . LEU A 1 343 ? 10.930 -7.345 3.920 1.00 95.12 343 LEU A O 1
ATOM 2636 N N . SER A 1 344 ? 12.023 -7.285 1.958 1.00 91.44 344 SER A N 1
ATOM 2637 C CA . SER A 1 344 ? 12.425 -5.869 2.044 1.00 91.44 344 SER A CA 1
ATOM 2638 C C . SER A 1 344 ? 11.231 -4.914 2.149 1.00 91.44 344 SER A C 1
ATOM 2640 O O . SER A 1 344 ? 11.329 -3.871 2.789 1.00 91.44 344 SER A O 1
ATOM 2642 N N . ARG A 1 345 ? 10.085 -5.277 1.559 1.00 87.94 345 ARG A N 1
ATOM 2643 C CA . ARG A 1 345 ? 8.856 -4.469 1.595 1.00 87.94 345 ARG A CA 1
ATOM 2644 C C . ARG A 1 345 ? 8.108 -4.568 2.913 1.00 87.94 345 ARG A C 1
ATOM 2646 O O . ARG A 1 345 ? 7.409 -3.625 3.269 1.00 87.94 345 ARG A O 1
ATOM 2653 N N . VAL A 1 346 ? 8.182 -5.719 3.579 1.00 87.69 346 VAL A N 1
ATOM 2654 C CA . VAL A 1 346 ? 7.331 -6.024 4.740 1.00 87.69 346 VAL A CA 1
ATOM 2655 C C . VAL A 1 346 ? 8.079 -6.065 6.067 1.00 87.69 346 VAL A C 1
ATOM 2657 O O . VAL A 1 346 ? 7.447 -6.067 7.120 1.00 87.69 346 VAL A O 1
ATOM 2660 N N . TYR A 1 347 ? 9.409 -6.111 6.043 1.00 86.44 347 TYR A N 1
ATOM 2661 C CA . TYR A 1 347 ? 10.215 -6.134 7.252 1.00 86.44 347 TYR A CA 1
ATOM 2662 C C . TYR A 1 347 ? 10.615 -4.722 7.688 1.00 86.44 347 TYR A C 1
ATOM 2664 O O . TYR A 1 347 ? 11.400 -4.049 7.028 1.00 86.44 347 TYR A O 1
ATOM 2672 N N . GLU A 1 348 ? 10.114 -4.298 8.847 1.00 78.00 348 GLU A N 1
ATOM 2673 C CA . GLU A 1 348 ? 10.361 -2.962 9.417 1.00 78.00 348 GLU A CA 1
ATOM 2674 C C . GLU A 1 348 ? 11.503 -2.937 10.457 1.00 78.00 348 GLU A C 1
ATOM 2676 O O . GLU A 1 348 ? 11.761 -1.915 11.098 1.00 78.00 348 GLU A O 1
ATOM 2681 N N . GLY A 1 349 ? 12.188 -4.067 10.668 1.00 67.88 349 GLY A N 1
ATOM 2682 C CA . GLY A 1 349 ? 13.273 -4.173 11.644 1.00 67.88 349 GLY A CA 1
ATOM 2683 C C . GLY A 1 349 ? 14.491 -3.319 11.275 1.00 67.88 349 GLY A C 1
ATOM 2684 O O . GLY A 1 349 ? 14.832 -3.148 10.106 1.00 67.88 349 GLY A O 1
ATOM 2685 N N . LYS A 1 350 ? 15.174 -2.771 12.290 1.00 55.50 350 LYS A N 1
ATOM 2686 C CA . LYS A 1 350 ? 16.336 -1.890 12.092 1.00 55.50 350 LYS A CA 1
ATOM 2687 C C . LYS A 1 350 ? 17.519 -2.649 11.485 1.00 55.50 350 LYS A C 1
ATOM 2689 O O . LYS A 1 350 ? 17.867 -3.740 11.928 1.00 55.50 350 LYS A O 1
ATOM 2694 N N . SER A 1 351 ? 18.168 -2.013 10.515 1.00 57.06 351 SER A N 1
ATOM 2695 C CA . SER A 1 351 ? 19.390 -2.474 9.858 1.00 57.06 351 SER A CA 1
ATOM 2696 C C . SER A 1 351 ? 20.536 -2.672 10.854 1.00 57.06 351 SER A C 1
ATOM 2698 O O . SER A 1 351 ? 20.874 -1.756 11.606 1.00 57.06 351 SER A O 1
ATOM 2700 N N . SER A 1 352 ? 21.153 -3.855 10.824 1.00 56.28 352 SER A N 1
ATOM 2701 C CA . SER A 1 352 ? 22.464 -4.095 11.427 1.00 56.28 352 SER A CA 1
ATOM 2702 C C . SER A 1 352 ? 23.539 -3.516 10.500 1.00 56.28 352 SER A C 1
ATOM 2704 O O . SER A 1 352 ? 23.431 -3.620 9.279 1.00 56.28 352 SER A O 1
ATOM 2706 N N . GLU A 1 353 ? 24.589 -2.914 11.062 1.00 50.03 353 GLU A N 1
ATOM 2707 C CA . GLU A 1 353 ? 25.724 -2.286 10.348 1.00 50.03 353 GLU A CA 1
ATOM 2708 C C . GLU A 1 353 ? 26.635 -3.301 9.620 1.00 50.03 353 GLU A C 1
ATOM 2710 O O . GLU A 1 353 ? 27.819 -3.062 9.386 1.00 50.03 353 GLU A O 1
ATOM 2715 N N . THR A 1 354 ? 26.119 -4.478 9.272 1.00 55.06 354 THR A N 1
ATOM 2716 C CA . THR A 1 354 ? 26.926 -5.506 8.617 1.00 55.06 354 THR A CA 1
ATOM 2717 C C . THR A 1 354 ? 27.014 -5.183 7.129 1.00 55.06 354 THR A C 1
ATOM 2719 O O . THR A 1 354 ? 25.994 -5.167 6.436 1.00 55.06 354 THR A O 1
ATOM 2722 N N . SER A 1 355 ? 28.222 -4.928 6.615 1.00 59.44 355 SER A N 1
ATOM 2723 C CA . SER A 1 355 ? 28.410 -4.845 5.168 1.00 59.44 355 SER A CA 1
ATOM 2724 C C . SER A 1 355 ? 28.166 -6.228 4.560 1.00 59.44 355 SER A C 1
ATOM 2726 O O . SER A 1 355 ? 28.754 -7.229 4.967 1.00 59.44 355 SER A O 1
ATOM 2728 N N . SER A 1 356 ? 27.238 -6.294 3.612 1.00 68.75 356 SER A N 1
ATOM 2729 C CA . SER A 1 356 ? 27.005 -7.463 2.768 1.00 68.75 356 SER A CA 1
ATOM 2730 C C . SER A 1 356 ? 27.521 -7.139 1.370 1.00 68.75 356 SER A C 1
ATOM 2732 O O . SER A 1 356 ? 27.305 -6.038 0.871 1.00 68.75 356 SER A O 1
ATOM 2734 N N . SER A 1 357 ? 28.246 -8.069 0.756 1.00 82.62 357 SER A N 1
ATOM 2735 C CA . SER A 1 357 ? 28.579 -8.050 -0.668 1.00 82.62 357 SER A CA 1
ATOM 2736 C C . SER A 1 357 ? 28.521 -9.478 -1.196 1.00 82.62 357 SER A C 1
ATOM 2738 O O . SER A 1 357 ? 28.788 -10.429 -0.457 1.00 82.62 357 SER A O 1
ATOM 2740 N N . TYR A 1 358 ? 28.135 -9.629 -2.461 1.00 90.56 358 TYR A N 1
ATOM 2741 C CA . TYR A 1 358 ? 27.953 -10.932 -3.092 1.00 90.56 358 TYR A CA 1
ATOM 2742 C C . TYR A 1 358 ? 28.669 -10.962 -4.439 1.00 90.56 358 TYR A C 1
ATOM 2744 O O . TYR A 1 358 ? 28.621 -9.991 -5.189 1.00 90.56 358 TYR A O 1
ATOM 2752 N N . ALA A 1 359 ? 29.359 -12.064 -4.734 1.00 89.62 359 ALA A N 1
ATOM 2753 C CA . ALA A 1 359 ? 30.248 -12.161 -5.896 1.00 89.62 359 ALA A CA 1
ATOM 2754 C C . ALA A 1 359 ? 29.515 -12.193 -7.252 1.00 89.62 359 ALA A C 1
ATOM 2756 O O . ALA A 1 359 ? 30.102 -11.866 -8.279 1.00 89.62 359 ALA A O 1
ATOM 2757 N N . ASP A 1 360 ? 28.251 -12.609 -7.256 1.00 91.00 360 ASP A N 1
ATOM 2758 C CA . ASP A 1 360 ? 27.389 -12.811 -8.427 1.00 91.00 360 ASP A CA 1
ATOM 2759 C C . ASP A 1 360 ? 26.314 -11.724 -8.584 1.00 91.00 360 ASP A C 1
ATOM 2761 O O . ASP A 1 360 ? 25.399 -11.874 -9.398 1.00 91.00 360 ASP A O 1
ATOM 2765 N N . LEU A 1 361 ? 26.413 -10.641 -7.808 1.00 92.38 361 LEU A N 1
ATOM 2766 C CA . LEU A 1 361 ? 25.415 -9.584 -7.754 1.00 92.38 361 LEU A CA 1
ATOM 2767 C C . LEU A 1 361 ? 26.000 -8.243 -8.214 1.00 92.38 361 LEU A C 1
ATOM 2769 O O . LEU A 1 361 ? 27.013 -7.775 -7.696 1.00 92.38 361 LEU A O 1
ATOM 2773 N N . THR A 1 362 ? 25.318 -7.604 -9.158 1.00 91.25 362 THR A N 1
ATOM 2774 C CA . THR A 1 362 ? 25.683 -6.312 -9.751 1.00 91.25 362 THR A CA 1
ATOM 2775 C C . THR A 1 362 ? 24.591 -5.266 -9.504 1.00 91.25 362 THR A C 1
ATOM 2777 O O . THR A 1 362 ? 23.424 -5.620 -9.326 1.00 91.25 362 THR A O 1
ATOM 2780 N N . GLU A 1 363 ? 24.954 -3.976 -9.470 1.00 90.12 363 GLU A N 1
ATOM 2781 C CA . GLU A 1 363 ? 24.030 -2.877 -9.110 1.00 90.12 363 GLU A CA 1
ATOM 2782 C C . GLU A 1 363 ? 22.854 -2.694 -10.083 1.00 90.12 363 GLU A C 1
ATOM 2784 O O . GLU A 1 363 ? 21.824 -2.138 -9.711 1.00 90.12 363 GLU A O 1
ATOM 2789 N N . ASP A 1 364 ? 22.996 -3.172 -11.318 1.00 90.00 364 ASP A N 1
ATOM 2790 C CA . ASP A 1 364 ? 21.979 -3.144 -12.371 1.00 90.00 364 ASP A CA 1
ATOM 2791 C C . ASP A 1 364 ? 20.940 -4.271 -12.253 1.00 90.00 364 ASP A C 1
ATOM 2793 O O . ASP A 1 364 ? 19.930 -4.261 -12.960 1.00 90.00 364 ASP A O 1
ATOM 2797 N N . TYR A 1 365 ? 21.145 -5.238 -11.355 1.00 90.75 365 TYR A N 1
ATOM 2798 C CA . TYR A 1 365 ? 20.164 -6.284 -11.106 1.00 90.75 365 TYR A CA 1
ATOM 2799 C C . TYR A 1 365 ? 18.912 -5.703 -10.431 1.00 90.75 365 TYR A C 1
ATOM 2801 O O . TYR A 1 365 ? 19.001 -4.996 -9.430 1.00 90.75 365 TYR A O 1
ATOM 2809 N N . TRP A 1 366 ? 17.721 -6.037 -10.937 1.00 91.19 366 TRP A N 1
ATOM 2810 C CA . TRP A 1 366 ? 16.455 -5.409 -10.523 1.00 91.19 366 TRP A CA 1
ATOM 2811 C C . TRP A 1 366 ? 16.177 -5.471 -9.010 1.00 91.19 366 TRP A C 1
ATOM 2813 O O . TRP A 1 366 ? 15.588 -4.545 -8.461 1.00 91.19 366 TRP A O 1
ATOM 2823 N N . ALA A 1 367 ? 16.612 -6.543 -8.334 1.00 90.38 367 ALA A N 1
ATOM 2824 C CA . ALA A 1 367 ? 16.450 -6.720 -6.888 1.00 90.38 367 ALA A CA 1
ATOM 2825 C C . ALA A 1 367 ? 17.722 -6.379 -6.099 1.00 90.38 367 ALA A C 1
ATOM 2827 O O . ALA A 1 367 ? 17.836 -6.778 -4.942 1.00 90.38 367 ALA A O 1
ATOM 2828 N N . TYR A 1 368 ? 18.708 -5.700 -6.699 1.00 92.38 368 TYR A N 1
ATOM 2829 C CA . TYR A 1 368 ? 19.989 -5.401 -6.053 1.00 92.38 368 TYR A CA 1
ATOM 2830 C C . TYR A 1 368 ? 19.782 -4.750 -4.687 1.00 92.38 368 TYR A C 1
ATOM 2832 O O . TYR A 1 368 ? 20.263 -5.249 -3.671 1.00 92.38 368 TYR A O 1
ATOM 2840 N N . LYS A 1 369 ? 19.000 -3.665 -4.652 1.00 90.62 369 LYS A N 1
ATOM 2841 C CA . LYS A 1 369 ? 18.711 -2.928 -3.421 1.00 90.62 369 LYS A CA 1
ATOM 2842 C C . LYS A 1 369 ? 18.025 -3.814 -2.382 1.00 90.62 369 LYS A C 1
ATOM 2844 O O . LYS A 1 369 ? 18.470 -3.843 -1.240 1.00 90.62 369 LYS A O 1
ATOM 2849 N N . ASP A 1 370 ? 17.007 -4.566 -2.792 1.00 92.75 370 ASP A N 1
ATOM 2850 C CA . ASP A 1 370 ? 16.254 -5.451 -1.902 1.00 92.75 370 ASP A CA 1
ATOM 2851 C C . ASP A 1 370 ? 17.142 -6.540 -1.293 1.00 92.75 370 ASP A C 1
ATOM 2853 O O . ASP A 1 370 ? 17.110 -6.754 -0.083 1.00 92.75 370 ASP A O 1
ATOM 2857 N N . ILE A 1 371 ? 17.977 -7.188 -2.115 1.00 94.56 371 ILE A N 1
ATOM 2858 C CA . ILE A 1 371 ? 18.940 -8.215 -1.694 1.00 94.56 371 ILE A CA 1
ATOM 2859 C C . ILE A 1 371 ? 19.936 -7.640 -0.685 1.00 94.56 371 ILE A C 1
ATOM 2861 O O . ILE A 1 371 ? 20.205 -8.260 0.346 1.00 94.56 371 ILE A O 1
ATOM 2865 N N . MET A 1 372 ? 20.461 -6.445 -0.953 1.00 91.00 372 MET A N 1
ATOM 2866 C CA . MET A 1 372 ? 21.380 -5.765 -0.043 1.00 91.00 372 MET A CA 1
ATOM 2867 C C . MET A 1 372 ? 20.688 -5.376 1.269 1.00 91.00 372 MET A C 1
ATOM 2869 O O . MET A 1 372 ? 21.280 -5.518 2.338 1.00 91.00 372 MET A O 1
ATOM 2873 N N . ASP A 1 373 ? 19.434 -4.928 1.219 1.00 89.31 373 ASP A N 1
ATOM 2874 C CA . ASP A 1 373 ? 18.669 -4.536 2.403 1.00 89.31 373 ASP A CA 1
ATOM 2875 C C . ASP A 1 373 ? 18.387 -5.749 3.307 1.00 89.31 373 ASP A C 1
ATOM 2877 O O . ASP A 1 373 ? 18.724 -5.714 4.494 1.00 89.31 373 ASP A O 1
ATOM 2881 N N . VAL A 1 374 ? 17.897 -6.870 2.761 1.00 91.88 374 VAL A N 1
ATOM 2882 C CA . VAL A 1 374 ? 17.680 -8.103 3.553 1.00 91.88 374 VAL A CA 1
ATOM 2883 C C . VAL A 1 374 ? 18.985 -8.772 3.997 1.00 91.88 374 VAL A C 1
ATOM 2885 O O . VAL A 1 374 ? 19.011 -9.479 5.008 1.00 91.88 374 VAL A O 1
ATOM 2888 N N . GLY A 1 375 ? 20.076 -8.535 3.264 1.00 91.06 375 GLY A N 1
ATOM 2889 C CA . GLY A 1 375 ? 21.429 -8.930 3.647 1.00 91.06 375 GLY A CA 1
ATOM 2890 C C . GLY A 1 375 ? 21.904 -8.204 4.903 1.00 91.06 375 GLY A C 1
ATOM 2891 O O . GLY A 1 375 ? 22.401 -8.835 5.837 1.00 91.06 375 GLY A O 1
ATOM 2892 N N . ARG A 1 376 ? 21.699 -6.881 4.968 1.00 87.12 376 ARG A N 1
ATOM 2893 C CA . ARG A 1 376 ? 22.059 -6.035 6.125 1.00 87.12 376 ARG A CA 1
ATOM 2894 C C . ARG A 1 376 ? 21.218 -6.322 7.365 1.00 87.12 376 ARG A C 1
ATOM 2896 O O . ARG A 1 376 ? 21.719 -6.198 8.479 1.00 87.12 376 ARG A O 1
ATOM 2903 N N . THR A 1 377 ? 19.952 -6.710 7.209 1.00 86.94 377 THR A N 1
ATOM 2904 C CA . THR A 1 377 ? 19.129 -7.145 8.355 1.00 86.94 377 THR A CA 1
ATOM 2905 C C . THR A 1 377 ? 19.494 -8.549 8.836 1.00 86.94 377 THR A C 1
ATOM 2907 O O . THR A 1 377 ? 19.123 -8.942 9.938 1.00 86.94 377 THR A O 1
ATOM 2910 N N . GLY A 1 378 ? 20.242 -9.308 8.030 1.00 89.94 378 GLY A N 1
ATOM 2911 C CA . GLY A 1 378 ? 20.614 -10.687 8.319 1.00 89.94 378 GLY A CA 1
ATOM 2912 C C . GLY A 1 378 ? 19.496 -11.697 8.067 1.00 89.94 378 GLY A C 1
ATOM 2913 O O . GLY A 1 378 ? 19.716 -12.883 8.321 1.00 89.94 378 GLY A O 1
ATOM 2914 N N . LEU A 1 379 ? 18.337 -11.257 7.553 1.00 91.88 379 LEU A N 1
ATOM 2915 C CA . LEU A 1 379 ? 17.225 -12.135 7.181 1.00 91.88 379 LEU A CA 1
ATOM 2916 C C . LEU A 1 379 ? 17.652 -13.136 6.113 1.00 91.88 379 LEU A C 1
ATOM 2918 O O . LEU A 1 379 ? 17.357 -14.322 6.228 1.00 91.88 379 LEU A O 1
ATOM 2922 N N . MET A 1 380 ? 18.376 -12.671 5.094 1.00 93.69 380 MET A N 1
ATOM 2923 C CA . MET A 1 380 ? 18.940 -13.534 4.062 1.00 93.69 380 MET A CA 1
ATOM 2924 C C . MET A 1 380 ? 20.454 -13.389 4.023 1.00 93.69 380 MET A C 1
ATOM 2926 O O . MET A 1 380 ? 21.000 -12.293 4.083 1.00 93.69 380 MET A O 1
ATOM 2930 N N . LYS A 1 381 ? 21.149 -14.517 3.893 1.00 88.62 381 LYS A N 1
ATOM 2931 C CA . LYS A 1 381 ? 22.607 -14.564 3.755 1.00 88.62 381 LYS A CA 1
ATOM 2932 C C . LYS A 1 381 ? 22.981 -15.195 2.420 1.00 88.62 381 LYS A C 1
ATOM 2934 O O . LYS A 1 381 ? 22.210 -15.980 1.857 1.00 88.62 381 LYS A O 1
ATOM 2939 N N . GLY A 1 382 ? 24.155 -14.822 1.917 1.00 86.75 382 GLY A N 1
ATOM 2940 C CA . GLY A 1 382 ? 24.773 -15.480 0.770 1.00 86.75 382 GLY A CA 1
ATOM 2941 C C . GLY A 1 382 ? 25.255 -16.879 1.138 1.00 86.75 382 GLY A C 1
ATOM 2942 O O . GLY A 1 382 ? 25.233 -17.280 2.304 1.00 86.75 382 GLY A O 1
ATOM 2943 N N . MET A 1 383 ? 25.687 -17.621 0.130 1.00 87.62 383 MET A N 1
ATOM 2944 C CA . MET A 1 383 ? 26.311 -18.922 0.325 1.00 87.62 383 MET A CA 1
ATOM 2945 C C . MET A 1 383 ? 27.699 -18.757 0.968 1.00 87.62 383 MET A C 1
ATOM 2947 O O . MET A 1 383 ? 28.309 -17.694 0.823 1.00 87.62 383 MET A O 1
ATOM 2951 N N . PRO A 1 384 ? 28.234 -19.798 1.636 1.00 81.00 384 PRO A N 1
ATOM 2952 C CA . PRO A 1 384 ? 29.560 -19.754 2.261 1.00 81.00 384 PRO A CA 1
ATOM 2953 C C . PRO A 1 384 ? 30.694 -19.276 1.336 1.00 81.00 384 PRO A C 1
ATOM 2955 O O . PRO A 1 384 ? 31.623 -18.630 1.810 1.00 81.00 384 PRO A O 1
ATOM 2958 N N . ASP A 1 385 ? 30.583 -19.528 0.027 1.00 72.88 385 ASP A N 1
ATOM 2959 C CA . ASP A 1 385 ? 31.606 -19.201 -0.979 1.00 72.88 385 ASP A CA 1
ATOM 2960 C C . ASP A 1 385 ? 31.453 -17.800 -1.609 1.00 72.88 385 ASP A C 1
ATOM 2962 O O . ASP A 1 385 ? 32.134 -17.471 -2.580 1.00 72.88 385 ASP A O 1
ATOM 2966 N N . GLY A 1 386 ? 30.538 -16.968 -1.096 1.00 82.56 386 GLY A N 1
ATOM 2967 C CA . GLY A 1 386 ? 30.346 -15.582 -1.538 1.00 82.56 386 GLY A CA 1
ATOM 2968 C C . GLY A 1 386 ? 29.194 -15.261 -2.512 1.00 82.56 386 GLY A C 1
ATOM 2969 O O . GLY A 1 386 ? 28.794 -14.095 -2.518 1.00 82.56 386 GLY A O 1
ATOM 2970 N N . PRO A 1 387 ? 28.609 -16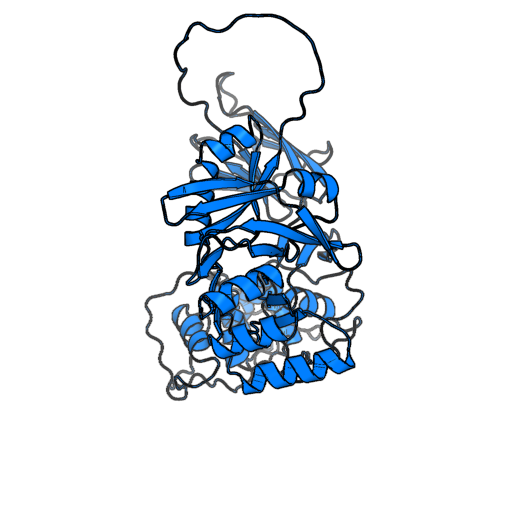.176 -3.317 1.00 93.06 387 PRO A N 1
ATOM 2971 C CA . PRO A 1 387 ? 27.472 -15.818 -4.170 1.00 93.06 387 PRO A CA 1
ATOM 2972 C C . PRO A 1 387 ? 26.151 -15.747 -3.386 1.00 93.06 387 PRO A C 1
ATOM 2974 O O . PRO A 1 387 ? 25.932 -16.505 -2.437 1.00 93.06 387 PRO A O 1
ATOM 2977 N N . PHE A 1 388 ? 25.230 -14.879 -3.802 1.00 95.06 388 PHE A N 1
ATOM 2978 C CA . PHE A 1 388 ? 23.858 -14.831 -3.296 1.00 95.06 388 PHE A CA 1
ATOM 2979 C C . PHE A 1 388 ? 22.952 -15.873 -3.959 1.00 95.06 388 PHE A C 1
ATOM 2981 O O . PHE A 1 388 ? 22.018 -16.350 -3.309 1.00 95.06 388 PHE A O 1
ATOM 2988 N N . GLN A 1 389 ? 23.228 -16.248 -5.212 1.00 95.38 389 GLN A N 1
ATOM 2989 C CA . GLN A 1 389 ? 22.414 -17.126 -6.058 1.00 95.38 389 GLN A CA 1
ATOM 2990 C C . GLN A 1 389 ? 20.991 -16.586 -6.280 1.00 95.38 389 GLN A C 1
ATOM 2992 O O . GLN A 1 389 ? 20.001 -17.253 -5.978 1.00 95.38 389 GLN A O 1
ATOM 2997 N N . GLN A 1 390 ? 20.888 -15.360 -6.797 1.00 96.00 390 GLN A N 1
ATOM 2998 C CA . GLN A 1 390 ? 19.646 -14.588 -6.931 1.00 96.00 390 GLN A CA 1
ATOM 2999 C C . GLN A 1 390 ? 18.538 -15.292 -7.739 1.00 96.00 390 GLN A C 1
ATOM 3001 O O . GLN A 1 390 ? 17.365 -15.168 -7.384 1.00 96.00 390 GLN A O 1
ATOM 3006 N N . GLU A 1 391 ? 18.902 -16.093 -8.745 1.00 95.94 391 GLU A N 1
ATOM 3007 C CA . GLU A 1 391 ? 17.960 -16.822 -9.615 1.00 95.94 391 GLU A CA 1
ATOM 3008 C C . GLU A 1 391 ? 17.587 -18.226 -9.106 1.00 95.94 391 GLU A C 1
ATOM 3010 O O . GLU A 1 391 ? 16.728 -18.893 -9.686 1.00 95.94 391 GLU A O 1
ATOM 3015 N N . ARG A 1 392 ? 18.215 -18.717 -8.028 1.00 96.81 392 ARG A N 1
ATOM 3016 C CA . ARG A 1 392 ? 17.894 -20.044 -7.484 1.00 96.81 392 ARG A CA 1
ATOM 3017 C C . ARG A 1 392 ? 16.597 -19.988 -6.679 1.00 96.81 392 ARG A C 1
ATOM 3019 O O . ARG A 1 392 ? 16.387 -19.055 -5.906 1.00 96.81 392 ARG A O 1
ATOM 3026 N N . ALA A 1 393 ? 15.762 -21.017 -6.806 1.00 98.19 393 ALA A N 1
ATOM 3027 C CA . ALA A 1 393 ? 14.617 -21.229 -5.927 1.00 98.19 393 ALA A CA 1
ATOM 3028 C C . ALA A 1 393 ? 15.036 -21.353 -4.453 1.00 98.19 393 ALA A C 1
ATOM 3030 O O . ALA A 1 393 ? 16.051 -21.978 -4.133 1.00 98.19 393 ALA A O 1
ATOM 3031 N N . ILE A 1 394 ? 14.254 -20.769 -3.546 1.00 97.69 394 ILE A N 1
ATOM 3032 C CA . ILE A 1 394 ? 14.494 -20.902 -2.105 1.00 97.69 394 ILE A CA 1
ATOM 3033 C C . ILE A 1 394 ? 13.899 -22.210 -1.569 1.00 97.69 394 ILE A C 1
ATOM 3035 O O . ILE A 1 394 ? 12.783 -22.594 -1.924 1.00 97.69 394 ILE A O 1
ATOM 3039 N N . THR A 1 395 ? 14.638 -22.892 -0.697 1.00 97.69 395 THR A N 1
ATOM 3040 C CA . THR A 1 395 ? 14.184 -24.126 -0.036 1.00 97.69 395 THR A CA 1
ATOM 3041 C C . THR A 1 395 ? 13.389 -23.838 1.237 1.00 97.69 395 THR A C 1
ATOM 3043 O O . THR A 1 395 ? 13.483 -22.762 1.839 1.00 97.69 395 THR A O 1
ATOM 3046 N N . ARG A 1 396 ? 12.623 -24.827 1.705 1.00 97.44 396 ARG A N 1
ATOM 3047 C CA . ARG A 1 396 ? 11.882 -24.737 2.974 1.00 97.44 396 ARG A CA 1
ATOM 3048 C C . ARG A 1 396 ? 12.790 -24.536 4.187 1.00 97.44 396 ARG A C 1
ATOM 3050 O O . ARG A 1 396 ? 12.425 -23.780 5.085 1.00 97.44 396 ARG A O 1
ATOM 3057 N N . ALA A 1 397 ? 13.970 -25.154 4.217 1.00 96.62 397 ALA A N 1
ATOM 3058 C CA . ALA A 1 397 ? 14.949 -24.951 5.288 1.00 96.62 397 ALA A CA 1
ATOM 3059 C C . ALA A 1 397 ? 15.533 -23.526 5.301 1.00 96.62 397 ALA A C 1
ATOM 3061 O O . ALA A 1 397 ? 15.748 -22.941 6.367 1.00 96.62 397 ALA A O 1
ATOM 3062 N N . GLU A 1 398 ? 15.751 -22.930 4.128 1.00 97.31 398 GLU A N 1
ATOM 3063 C CA . GLU A 1 398 ? 16.178 -21.531 4.030 1.00 97.31 398 GLU A CA 1
ATOM 3064 C C . GLU A 1 398 ? 15.086 -20.569 4.512 1.00 97.31 398 GLU A C 1
ATOM 3066 O O . GLU A 1 398 ? 15.386 -19.635 5.254 1.00 97.31 398 GLU A O 1
ATOM 3071 N N . MET A 1 399 ? 13.817 -20.829 4.183 1.00 97.75 399 MET A N 1
ATOM 3072 C CA . MET A 1 399 ? 12.701 -20.044 4.721 1.00 97.75 399 MET A CA 1
ATOM 3073 C C . MET A 1 399 ? 12.559 -20.186 6.237 1.00 97.75 399 MET A C 1
ATOM 3075 O O . MET A 1 399 ? 12.346 -19.189 6.921 1.00 97.75 399 MET A O 1
ATOM 3079 N N . ALA A 1 400 ? 12.750 -21.389 6.786 1.00 96.38 400 ALA A N 1
ATOM 3080 C CA . ALA A 1 400 ? 12.793 -21.583 8.234 1.00 96.38 400 ALA A CA 1
ATOM 3081 C C . ALA A 1 400 ? 13.890 -20.720 8.884 1.00 96.38 400 ALA A C 1
ATOM 3083 O O . ALA A 1 400 ? 13.664 -20.104 9.922 1.00 96.38 400 ALA A O 1
ATOM 3084 N N . SER A 1 401 ? 15.052 -20.602 8.235 1.00 95.75 401 SER A N 1
ATOM 3085 C CA . SER A 1 401 ? 16.146 -19.750 8.721 1.00 95.75 401 SER A CA 1
ATOM 3086 C C . SER A 1 401 ? 15.771 -18.265 8.715 1.00 95.75 401 SER A C 1
ATOM 3088 O O . SER A 1 401 ? 16.030 -17.574 9.699 1.00 95.75 401 SER A O 1
ATOM 3090 N N . ILE A 1 402 ? 15.104 -17.789 7.656 1.00 96.50 402 ILE A N 1
ATOM 3091 C CA . ILE A 1 402 ? 14.573 -16.417 7.582 1.00 96.50 402 ILE A CA 1
ATOM 3092 C C . ILE A 1 402 ? 13.591 -16.162 8.733 1.00 96.50 402 ILE A C 1
ATOM 3094 O O . ILE A 1 402 ? 13.699 -15.149 9.418 1.00 96.50 402 ILE A O 1
ATOM 3098 N N . ILE A 1 403 ? 12.660 -17.090 8.976 1.00 95.06 403 ILE A N 1
ATOM 3099 C CA . ILE A 1 403 ? 11.654 -16.981 10.044 1.00 95.06 403 ILE A CA 1
ATOM 3100 C C . ILE A 1 403 ? 12.304 -16.916 11.422 1.00 95.06 403 ILE A C 1
ATOM 3102 O O . ILE A 1 403 ? 11.920 -16.078 12.232 1.00 95.06 403 ILE A O 1
ATOM 3106 N N . THR A 1 404 ? 13.284 -17.780 11.696 1.00 93.12 404 THR A N 1
ATOM 3107 C CA . THR A 1 404 ? 14.014 -17.782 12.970 1.00 93.12 404 THR A CA 1
ATOM 3108 C C . THR A 1 404 ? 14.661 -16.428 13.240 1.00 93.12 404 THR A C 1
ATOM 3110 O O . THR A 1 404 ? 14.540 -15.918 14.353 1.00 93.12 404 THR A O 1
ATOM 3113 N N . VAL A 1 405 ? 15.288 -15.818 12.226 1.00 91.44 405 VAL A N 1
ATOM 3114 C CA . VAL A 1 405 ? 15.880 -14.477 12.349 1.00 91.44 405 VAL A CA 1
ATOM 3115 C C . VAL A 1 405 ? 14.798 -13.412 12.523 1.00 91.44 405 VAL A C 1
ATOM 3117 O O . VAL A 1 405 ? 14.896 -12.600 13.438 1.00 91.44 405 VAL A O 1
ATOM 3120 N N . TRP A 1 406 ? 13.748 -13.430 11.695 1.00 92.12 406 TRP A N 1
ATOM 3121 C CA . TRP A 1 406 ? 12.646 -12.466 11.769 1.00 92.12 406 TRP A CA 1
ATOM 3122 C C . TRP A 1 406 ? 12.002 -12.459 13.158 1.00 92.12 406 TRP A C 1
ATOM 3124 O O . TRP A 1 406 ? 11.811 -11.399 13.751 1.00 92.12 406 TRP A O 1
ATOM 3134 N N . ALA A 1 407 ? 11.647 -13.638 13.669 1.00 87.69 407 ALA A N 1
ATOM 3135 C CA . ALA A 1 40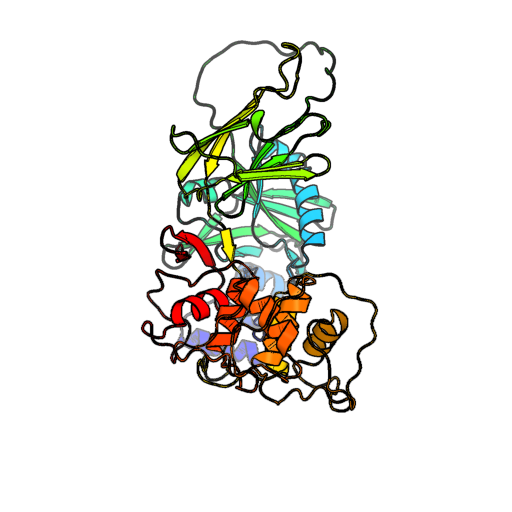7 ? 10.905 -13.800 14.913 1.00 87.69 407 ALA A CA 1
ATOM 3136 C C . ALA A 1 407 ? 11.801 -13.827 16.166 1.00 87.69 407 ALA A C 1
ATOM 3138 O O . ALA A 1 407 ? 11.278 -13.960 17.272 1.00 87.69 407 ALA A O 1
ATOM 3139 N N . GLY A 1 408 ? 13.128 -13.718 16.015 1.00 89.62 408 GLY A N 1
ATOM 3140 C CA . GLY A 1 408 ? 14.074 -13.754 17.134 1.00 89.62 408 GLY A CA 1
ATOM 3141 C C . GLY A 1 408 ? 14.007 -15.061 17.928 1.00 89.62 408 GLY A C 1
ATOM 3142 O O . GLY A 1 408 ? 14.005 -15.046 19.159 1.00 89.62 408 GLY A O 1
ATOM 3143 N N . LEU A 1 409 ? 13.877 -16.201 17.242 1.00 87.44 409 LEU A N 1
ATOM 3144 C CA . LEU A 1 409 ? 13.778 -17.497 17.912 1.00 87.44 409 LEU A CA 1
ATOM 3145 C C . LEU A 1 409 ? 15.163 -17.939 18.402 1.00 87.44 409 LEU A C 1
ATOM 3147 O O . LEU A 1 409 ? 16.063 -18.198 17.609 1.00 87.44 409 LEU A O 1
ATOM 3151 N N . GLU A 1 410 ? 15.322 -18.035 19.721 1.00 83.31 410 GLU A N 1
ATOM 3152 C CA . GLU A 1 410 ? 16.588 -18.442 20.358 1.00 83.31 410 GLU A CA 1
ATOM 3153 C C . GLU A 1 410 ? 16.478 -19.764 21.127 1.00 83.31 410 GLU A C 1
ATOM 3155 O O . GLU A 1 410 ? 17.481 -20.404 21.450 1.00 83.31 410 GLU A O 1
ATOM 3160 N N . LYS A 1 411 ? 15.253 -20.186 21.463 1.00 80.56 411 LYS A N 1
ATOM 3161 C CA . LYS A 1 411 ? 15.037 -21.366 22.305 1.00 80.56 411 LYS A CA 1
ATOM 3162 C C . LYS A 1 411 ? 15.285 -22.635 21.493 1.00 80.56 411 LYS A C 1
ATOM 3164 O O . LYS A 1 411 ? 14.604 -22.825 20.490 1.00 80.56 411 LYS A O 1
ATOM 3169 N N . PRO A 1 412 ? 16.175 -23.542 21.930 1.00 78.12 412 PRO A N 1
ATOM 3170 C CA . PRO A 1 412 ? 16.376 -24.801 21.233 1.00 78.12 412 PRO A CA 1
ATOM 3171 C C . PRO A 1 412 ? 15.095 -25.641 21.276 1.00 78.12 412 PRO A C 1
ATOM 3173 O O . PRO A 1 412 ? 14.414 -25.711 22.299 1.00 78.12 412 PRO A O 1
ATOM 3176 N N . ALA A 1 413 ? 14.795 -26.306 20.165 1.00 82.12 413 ALA A N 1
ATOM 3177 C CA . ALA A 1 413 ? 13.694 -27.248 20.036 1.00 82.12 413 ALA A CA 1
ATOM 3178 C C . ALA A 1 413 ? 14.226 -28.576 19.488 1.00 82.12 413 ALA A C 1
ATOM 3180 O O . ALA A 1 413 ? 15.201 -28.605 18.737 1.00 82.12 413 ALA A O 1
ATOM 3181 N N . SER A 1 414 ? 13.602 -29.683 19.883 1.00 80.94 414 SER A N 1
ATOM 3182 C CA . SER A 1 414 ? 13.975 -31.017 19.407 1.00 80.94 414 SER A CA 1
ATOM 3183 C C . SER A 1 414 ? 13.271 -31.351 18.094 1.00 80.94 414 SER A C 1
ATOM 3185 O O . SER A 1 414 ? 12.113 -30.978 17.900 1.00 80.94 414 SER A O 1
ATOM 3187 N N . ALA A 1 415 ? 13.961 -32.082 17.214 1.00 73.75 415 ALA A N 1
ATOM 3188 C CA . ALA A 1 415 ? 13.427 -32.514 15.928 1.00 73.75 415 ALA A CA 1
ATOM 3189 C C . ALA A 1 415 ? 12.113 -33.290 16.089 1.00 73.75 415 ALA A C 1
ATOM 3191 O O . ALA A 1 415 ? 12.067 -34.329 16.754 1.00 73.75 415 ALA A O 1
ATOM 3192 N N . GLN A 1 416 ? 11.054 -32.783 15.457 1.00 75.62 416 GLN A N 1
ATOM 3193 C CA . GLN A 1 416 ? 9.721 -33.390 15.504 1.00 75.62 416 GLN A CA 1
ATOM 3194 C C . GLN A 1 416 ? 9.483 -34.394 14.368 1.00 75.62 416 GLN A C 1
ATOM 3196 O O . GLN A 1 416 ? 8.651 -35.286 14.512 1.00 75.62 416 GLN A O 1
ATOM 3201 N N . THR A 1 417 ? 10.231 -34.289 13.265 1.00 82.88 417 THR A N 1
ATOM 3202 C CA . THR A 1 417 ? 10.108 -35.167 12.092 1.00 82.88 417 THR A CA 1
ATOM 3203 C C . THR A 1 417 ? 11.400 -35.948 11.847 1.00 82.88 417 THR A C 1
ATOM 3205 O O . THR A 1 417 ? 12.486 -35.569 12.292 1.00 82.88 417 THR A O 1
ATOM 3208 N N . ALA A 1 418 ? 11.295 -37.101 11.183 1.00 89.31 418 ALA A N 1
ATOM 3209 C CA . ALA A 1 418 ? 12.446 -37.977 10.953 1.00 89.31 418 ALA A CA 1
ATOM 3210 C C . ALA A 1 418 ? 13.365 -37.478 9.824 1.00 89.31 418 ALA A C 1
ATOM 3212 O O . ALA A 1 418 ? 14.568 -37.723 9.877 1.00 89.31 418 ALA A O 1
ATOM 3213 N N . ASP A 1 419 ? 12.809 -36.777 8.835 1.00 95.06 419 ASP A N 1
ATOM 3214 C CA . ASP A 1 419 ? 13.486 -36.336 7.609 1.00 95.06 419 ASP A CA 1
ATOM 3215 C C . ASP A 1 419 ? 14.429 -35.141 7.801 1.00 95.06 419 ASP A C 1
ATOM 3217 O O . ASP A 1 419 ? 15.224 -34.844 6.916 1.00 95.06 419 ASP A O 1
ATOM 3221 N N . ILE A 1 420 ? 14.377 -34.475 8.957 1.00 94.50 420 ILE A N 1
ATOM 3222 C CA . ILE A 1 420 ? 15.277 -33.359 9.284 1.00 94.50 420 ILE A CA 1
ATOM 3223 C C . ILE A 1 420 ? 16.500 -33.789 10.100 1.00 94.50 420 ILE A C 1
ATOM 3225 O O . ILE A 1 420 ? 17.390 -32.973 10.318 1.00 94.50 420 ILE A O 1
ATOM 3229 N N . ARG A 1 421 ? 16.567 -35.044 10.563 1.00 93.19 421 ARG A N 1
ATOM 3230 C CA . ARG A 1 421 ? 17.684 -35.519 11.394 1.00 93.19 421 ARG A CA 1
ATOM 3231 C C . ARG A 1 421 ? 18.990 -35.525 10.603 1.00 93.19 421 ARG A C 1
ATOM 3233 O O . ARG A 1 421 ? 19.081 -36.166 9.560 1.00 93.19 421 ARG A O 1
ATOM 3240 N N . GLY A 1 422 ? 20.012 -34.853 11.125 1.00 92.06 422 GLY A N 1
ATOM 3241 C CA . GLY A 1 422 ? 21.314 -34.680 10.478 1.00 92.06 422 GLY A CA 1
ATOM 3242 C C . GLY A 1 422 ? 21.336 -33.612 9.378 1.00 92.06 422 GLY A C 1
ATOM 3243 O O . GLY A 1 422 ? 22.387 -33.396 8.776 1.00 92.06 422 GLY A O 1
ATOM 3244 N N . HIS A 1 423 ? 20.216 -32.932 9.115 1.00 95.69 423 HIS A N 1
ATOM 3245 C CA . HIS A 1 423 ? 20.149 -31.823 8.167 1.00 95.69 423 HIS A CA 1
ATOM 3246 C C . HIS A 1 423 ? 20.717 -30.541 8.804 1.00 95.69 423 HIS A C 1
ATOM 3248 O O . HIS A 1 423 ? 20.519 -30.291 9.992 1.00 95.69 423 HIS A O 1
ATOM 3254 N N . TRP A 1 424 ? 21.378 -29.673 8.027 1.00 94.06 424 TRP A N 1
ATOM 3255 C CA . TRP A 1 424 ? 21.986 -28.432 8.551 1.00 94.06 424 TRP A CA 1
ATOM 3256 C C . TRP A 1 424 ? 20.968 -27.522 9.259 1.00 94.06 424 TRP A C 1
ATOM 3258 O O . TRP A 1 424 ? 21.289 -26.825 10.218 1.00 94.06 424 TRP A O 1
ATOM 3268 N N . GLY A 1 425 ? 19.724 -27.558 8.783 1.00 92.94 425 GLY A N 1
ATOM 3269 C CA . GLY A 1 425 ? 18.599 -26.809 9.327 1.00 92.94 425 GLY A CA 1
ATOM 3270 C C . GLY A 1 425 ? 17.833 -27.520 10.443 1.00 92.94 425 GLY A C 1
ATOM 3271 O O . GLY A 1 425 ? 16.810 -26.985 10.843 1.00 92.94 425 GLY A O 1
ATOM 3272 N 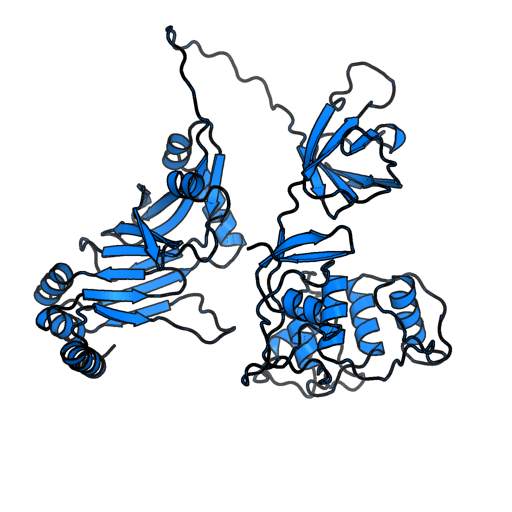N . GLU A 1 426 ? 18.251 -28.692 10.942 1.00 94.62 426 GLU A N 1
ATOM 3273 C CA . GLU A 1 426 ? 17.474 -29.501 11.907 1.00 94.62 426 GLU A CA 1
ATOM 3274 C C . GLU A 1 426 ? 16.956 -28.675 13.094 1.00 94.62 426 GLU A C 1
ATOM 3276 O O . GLU A 1 426 ? 15.753 -28.627 13.355 1.00 94.62 426 GLU A O 1
ATOM 3281 N N . ALA A 1 427 ? 17.864 -27.977 13.782 1.00 92.69 427 ALA A N 1
ATOM 3282 C CA . ALA A 1 427 ? 17.521 -27.176 14.953 1.00 92.69 427 ALA A CA 1
ATOM 3283 C C . ALA A 1 427 ? 16.632 -25.973 14.599 1.00 92.69 427 ALA A C 1
ATOM 3285 O O . ALA A 1 427 ? 15.723 -25.641 15.353 1.00 92.69 427 ALA A O 1
ATOM 3286 N N . ILE A 1 428 ? 16.880 -25.332 13.454 1.00 94.19 428 ILE A N 1
ATOM 3287 C CA . ILE A 1 428 ? 16.121 -24.167 12.972 1.00 94.19 428 ILE A CA 1
ATOM 3288 C C . ILE A 1 428 ? 14.693 -24.589 12.618 1.00 94.19 428 ILE A C 1
ATOM 3290 O O . ILE A 1 428 ? 13.722 -23.970 13.046 1.00 94.19 428 ILE A O 1
ATOM 3294 N N . ILE A 1 429 ? 14.559 -25.692 11.886 1.00 95.50 429 ILE A N 1
ATOM 3295 C CA . ILE A 1 429 ? 13.274 -26.256 11.487 1.00 95.50 429 ILE A CA 1
ATOM 3296 C C . ILE A 1 429 ? 12.470 -26.665 12.723 1.00 95.50 429 ILE A C 1
ATOM 3298 O O . ILE A 1 429 ? 11.299 -26.311 12.844 1.00 95.50 429 ILE A O 1
ATOM 3302 N N . ALA A 1 430 ? 13.106 -27.337 13.686 1.00 92.69 430 ALA A N 1
ATOM 3303 C CA . ALA A 1 430 ? 12.457 -27.700 14.940 1.00 92.69 430 ALA A CA 1
ATOM 3304 C C . ALA A 1 430 ? 11.908 -26.472 15.688 1.00 92.69 430 ALA A C 1
ATOM 3306 O O . ALA A 1 430 ? 10.817 -26.540 16.255 1.00 92.69 430 ALA A O 1
ATOM 3307 N N . GLN A 1 431 ? 12.628 -25.345 15.668 1.00 91.31 431 GLN A N 1
ATOM 3308 C CA . GLN A 1 431 ? 12.193 -24.101 16.310 1.00 91.31 431 GLN A CA 1
ATOM 3309 C C . GLN A 1 431 ? 10.967 -23.496 15.636 1.00 91.31 431 GLN A C 1
ATOM 3311 O O . GLN A 1 431 ? 9.998 -23.173 16.321 1.00 91.31 431 GLN A O 1
ATOM 3316 N N . VAL A 1 432 ? 10.980 -23.361 14.308 1.00 92.62 432 VAL A N 1
ATOM 3317 C CA . VAL A 1 432 ? 9.849 -22.753 13.588 1.00 92.62 432 VAL A CA 1
ATOM 3318 C C . VAL A 1 432 ? 8.595 -23.622 13.651 1.00 92.62 432 VAL A C 1
ATOM 3320 O O . VAL A 1 432 ? 7.492 -23.081 13.733 1.00 92.62 432 VAL A O 1
ATOM 3323 N N . MET A 1 433 ? 8.757 -24.951 13.684 1.00 88.75 433 MET A N 1
ATOM 3324 C CA . MET A 1 433 ? 7.655 -25.891 13.904 1.00 88.75 433 MET A CA 1
ATOM 3325 C C . MET A 1 433 ? 7.107 -25.777 15.328 1.00 88.75 433 MET A C 1
ATOM 3327 O O . MET A 1 433 ? 5.899 -25.665 15.515 1.00 88.75 433 MET A O 1
ATOM 3331 N N . ALA A 1 434 ? 7.977 -25.733 16.344 1.00 86.94 434 ALA A N 1
ATOM 3332 C CA . ALA A 1 434 ? 7.557 -25.555 17.735 1.00 86.94 434 ALA A CA 1
ATOM 3333 C C . ALA A 1 434 ? 6.869 -24.199 17.983 1.00 86.94 434 ALA A C 1
ATOM 3335 O O . ALA A 1 434 ? 5.991 -24.107 18.838 1.00 86.94 434 ALA A O 1
ATOM 3336 N N . ALA A 1 435 ? 7.244 -23.163 17.228 1.00 82.62 435 ALA A N 1
ATOM 3337 C CA . ALA A 1 435 ? 6.608 -21.849 17.255 1.00 82.62 435 ALA A CA 1
ATOM 3338 C C . ALA A 1 435 ? 5.295 -21.778 16.445 1.00 82.62 435 ALA A C 1
ATOM 3340 O O . ALA A 1 435 ? 4.621 -20.751 16.486 1.00 82.62 435 ALA A O 1
ATOM 3341 N N . GLY A 1 436 ? 4.930 -22.830 15.699 1.00 84.00 436 GLY A N 1
ATOM 3342 C CA . GLY A 1 436 ? 3.736 -22.847 14.844 1.00 84.00 436 GLY A CA 1
ATOM 3343 C C . GLY A 1 436 ? 3.815 -21.898 13.641 1.00 84.00 436 GLY A C 1
ATOM 3344 O O . GLY A 1 436 ? 2.788 -21.449 13.135 1.00 84.00 436 GLY A O 1
ATOM 3345 N N . LEU A 1 437 ? 5.027 -21.543 13.197 1.00 82.69 437 LEU A N 1
ATOM 3346 C CA . LEU A 1 437 ? 5.243 -20.601 12.090 1.00 82.69 437 LEU A CA 1
ATOM 3347 C C . LEU A 1 437 ? 5.364 -21.312 10.733 1.00 82.69 437 LEU A C 1
ATOM 3349 O O . LEU A 1 437 ? 4.974 -20.750 9.704 1.00 82.69 437 LEU A O 1
ATOM 3353 N N . MET A 1 438 ? 5.832 -22.564 10.732 1.00 88.31 438 MET A N 1
ATOM 3354 C CA . MET A 1 438 ? 5.799 -23.466 9.579 1.00 88.31 438 MET A CA 1
ATOM 3355 C C . MET A 1 438 ? 5.367 -24.864 9.999 1.00 88.31 438 MET A C 1
ATOM 3357 O O . MET A 1 438 ? 5.906 -25.423 10.950 1.00 88.31 438 MET A O 1
ATOM 3361 N N . ASP A 1 439 ? 4.471 -25.447 9.212 1.00 83.69 439 ASP A N 1
ATOM 3362 C CA . ASP A 1 439 ? 3.993 -26.811 9.400 1.00 83.69 439 ASP A CA 1
ATOM 3363 C C . ASP A 1 439 ? 4.702 -27.783 8.449 1.00 83.69 439 ASP A C 1
ATOM 3365 O O . ASP A 1 439 ? 5.185 -27.398 7.374 1.00 83.69 439 ASP A O 1
ATOM 3369 N N . GLY A 1 440 ? 4.753 -29.054 8.849 1.00 83.75 440 GLY A N 1
ATOM 3370 C CA . GLY A 1 440 ? 5.102 -30.166 7.966 1.00 83.75 440 GLY A CA 1
ATOM 3371 C C . GLY A 1 440 ? 3.938 -30.569 7.057 1.00 83.75 440 GLY A C 1
ATOM 3372 O O . GLY A 1 440 ? 2.860 -29.973 7.073 1.00 83.75 440 GLY A O 1
ATOM 3373 N N . TYR A 1 441 ? 4.152 -31.606 6.262 1.00 84.75 441 TYR A N 1
ATOM 3374 C CA . TYR A 1 441 ? 3.142 -32.178 5.384 1.00 84.75 441 TYR A CA 1
ATOM 3375 C C . TYR A 1 441 ? 2.298 -33.237 6.099 1.00 84.75 441 TYR A C 1
ATOM 3377 O O . TYR A 1 441 ? 2.731 -33.811 7.102 1.00 84.75 441 TYR A O 1
ATOM 3385 N N . PRO A 1 442 ? 1.107 -33.564 5.560 1.00 85.75 442 PRO A N 1
ATOM 3386 C CA . PRO A 1 442 ? 0.260 -34.629 6.100 1.00 85.75 442 PRO A CA 1
ATOM 3387 C C . PRO A 1 442 ? 0.926 -36.012 6.154 1.00 85.75 442 PRO A C 1
ATOM 3389 O O . PRO A 1 442 ? 0.475 -36.874 6.903 1.00 85.75 442 PRO A O 1
ATOM 3392 N N . ASP A 1 443 ? 1.987 -36.233 5.373 1.00 88.12 443 ASP A N 1
ATOM 3393 C CA . ASP A 1 443 ? 2.785 -37.466 5.387 1.00 88.12 443 ASP A CA 1
ATOM 3394 C C . ASP A 1 443 ? 3.781 -37.547 6.565 1.00 88.12 443 ASP A C 1
ATOM 3396 O O . ASP A 1 443 ? 4.483 -38.547 6.715 1.00 88.12 443 ASP A O 1
ATOM 3400 N N . GLY A 1 444 ? 3.832 -36.514 7.413 1.00 87.31 444 GLY A N 1
ATOM 3401 C CA . GLY A 1 444 ? 4.701 -36.437 8.586 1.00 87.31 444 GLY A CA 1
ATOM 3402 C C . GLY A 1 444 ? 6.116 -35.925 8.303 1.00 87.31 444 GLY A C 1
ATOM 3403 O O . GLY A 1 444 ? 6.951 -35.950 9.209 1.00 87.31 444 GLY A O 1
ATOM 3404 N N . THR A 1 445 ? 6.405 -35.467 7.081 1.00 94.00 445 THR A N 1
ATOM 3405 C CA . THR A 1 445 ? 7.711 -34.905 6.692 1.00 94.00 445 THR A CA 1
ATOM 3406 C C . THR A 1 445 ? 7.716 -33.376 6.721 1.00 94.00 445 THR A C 1
ATOM 3408 O O . THR A 1 445 ? 6.670 -32.733 6.632 1.00 94.00 445 THR A O 1
ATOM 3411 N N . PHE A 1 446 ? 8.894 -32.758 6.826 1.00 93.50 446 PHE A N 1
ATOM 3412 C CA . PHE A 1 446 ? 9.063 -31.313 6.631 1.00 93.50 446 PHE A CA 1
ATOM 3413 C C . PHE A 1 446 ? 9.539 -30.958 5.214 1.00 93.50 446 PHE A C 1
ATOM 3415 O O . PHE A 1 446 ? 9.212 -29.881 4.712 1.00 93.50 446 PHE A O 1
ATOM 3422 N N . GLN A 1 447 ? 10.285 -31.859 4.571 1.00 96.19 447 GLN A N 1
ATOM 3423 C CA . GLN A 1 447 ? 10.911 -31.728 3.251 1.00 96.19 447 GLN A CA 1
ATOM 3424 C C . GLN A 1 447 ? 11.840 -30.503 3.164 1.00 96.19 447 GLN A C 1
ATOM 3426 O O . GLN A 1 447 ? 11.545 -29.556 2.429 1.00 96.19 447 GLN A O 1
ATOM 3431 N N . PRO A 1 448 ? 12.950 -30.484 3.930 1.00 96.94 448 PRO A N 1
ATOM 3432 C CA . PRO A 1 448 ? 13.794 -29.299 4.094 1.00 96.94 448 PRO A CA 1
ATOM 3433 C C . PRO A 1 448 ? 14.365 -28.745 2.782 1.00 96.94 448 PRO A C 1
ATOM 3435 O O . PRO A 1 448 ? 14.386 -27.527 2.606 1.00 96.94 448 PRO A O 1
ATOM 3438 N N . ASP A 1 449 ? 14.757 -29.622 1.858 1.00 97.31 449 ASP A N 1
ATOM 3439 C CA . ASP A 1 449 ? 15.372 -29.254 0.577 1.00 97.31 449 ASP A CA 1
ATOM 3440 C C . ASP A 1 449 ? 14.358 -28.986 -0.542 1.00 97.31 449 ASP A C 1
ATOM 3442 O O . ASP A 1 449 ? 14.736 -28.608 -1.651 1.00 97.31 449 ASP A O 1
ATOM 3446 N N . ARG A 1 450 ? 13.057 -29.171 -0.284 1.00 97.38 450 ARG A N 1
ATOM 3447 C CA . ARG A 1 450 ? 12.038 -28.886 -1.293 1.00 97.38 450 ARG A CA 1
ATOM 3448 C C . ARG A 1 450 ? 11.929 -27.378 -1.495 1.00 97.38 450 ARG A C 1
ATOM 3450 O O . ARG A 1 450 ? 11.863 -26.611 -0.531 1.00 97.38 450 ARG A O 1
ATOM 3457 N N . GLU A 1 451 ? 11.862 -26.971 -2.753 1.00 98.25 451 GLU A N 1
ATOM 3458 C CA . GLU A 1 451 ? 11.622 -25.586 -3.141 1.00 98.25 451 GLU A CA 1
ATOM 3459 C C . GLU A 1 451 ? 10.244 -25.098 -2.668 1.00 98.25 451 GLU A C 1
ATOM 3461 O O . GLU A 1 451 ? 9.262 -25.847 -2.638 1.00 98.25 451 GLU A O 1
ATOM 3466 N N . LEU A 1 452 ? 10.177 -23.825 -2.283 1.00 97.19 452 LEU A N 1
ATOM 3467 C CA . LEU A 1 452 ? 8.935 -23.149 -1.927 1.00 97.19 452 LEU A CA 1
ATOM 3468 C C . LEU A 1 452 ? 8.249 -22.594 -3.164 1.00 97.19 452 LEU A C 1
ATOM 3470 O O . LEU A 1 452 ? 8.858 -21.875 -3.954 1.00 97.19 452 LEU A O 1
ATOM 3474 N N . THR A 1 453 ? 6.953 -22.853 -3.280 1.00 97.81 453 THR A N 1
ATOM 3475 C CA . THR A 1 453 ? 6.107 -22.174 -4.260 1.00 97.81 453 THR A CA 1
ATOM 3476 C C . THR A 1 453 ? 5.814 -20.738 -3.821 1.00 97.81 453 THR A C 1
ATOM 3478 O O . THR A 1 453 ? 5.872 -20.397 -2.632 1.00 97.81 453 THR A O 1
ATOM 3481 N N . ARG A 1 454 ? 5.444 -19.877 -4.772 1.00 97.56 454 ARG A N 1
ATOM 3482 C CA . ARG A 1 454 ? 4.992 -18.507 -4.483 1.00 97.56 454 ARG A CA 1
ATOM 3483 C C . ARG A 1 454 ? 3.775 -18.479 -3.560 1.00 97.56 454 ARG A C 1
ATOM 3485 O O . ARG A 1 454 ? 3.720 -17.634 -2.670 1.00 97.56 454 ARG A O 1
ATOM 3492 N N . ALA A 1 455 ? 2.829 -19.403 -3.733 1.00 97.44 455 ALA A N 1
ATOM 3493 C CA . ALA A 1 455 ? 1.652 -19.526 -2.872 1.00 97.44 455 ALA A CA 1
ATOM 3494 C C . ALA A 1 455 ? 2.020 -19.832 -1.409 1.00 97.44 455 ALA A C 1
ATOM 3496 O O . ALA A 1 455 ? 1.477 -19.226 -0.484 1.00 97.44 455 ALA A O 1
ATOM 3497 N N . GLU A 1 456 ? 2.973 -20.735 -1.184 1.00 95.75 456 GLU A N 1
ATOM 3498 C CA . GLU A 1 456 ? 3.442 -21.067 0.165 1.00 95.75 456 GLU A CA 1
ATOM 3499 C C . GLU A 1 456 ? 4.224 -19.920 0.798 1.00 95.75 456 GLU A C 1
ATOM 3501 O O . GLU A 1 456 ? 4.016 -19.620 1.974 1.00 95.75 456 GLU A O 1
ATOM 3506 N N . ALA A 1 457 ? 5.072 -19.241 0.023 1.00 97.19 457 ALA A N 1
ATOM 3507 C CA . ALA A 1 457 ? 5.826 -18.088 0.498 1.00 97.19 457 ALA A CA 1
ATOM 3508 C C . ALA A 1 457 ? 4.904 -16.995 1.059 1.00 97.19 457 ALA A C 1
ATOM 3510 O O . ALA A 1 457 ? 5.107 -16.545 2.186 1.00 97.19 457 ALA A O 1
ATOM 3511 N N . VAL A 1 458 ? 3.850 -16.616 0.327 1.00 96.25 458 VAL A N 1
ATOM 3512 C CA . VAL A 1 458 ? 2.918 -15.571 0.787 1.00 96.25 458 VAL A CA 1
ATOM 3513 C C . VAL A 1 458 ? 2.051 -16.029 1.958 1.00 96.25 458 VAL A C 1
ATOM 3515 O O . VAL A 1 458 ? 1.762 -15.236 2.848 1.00 96.25 458 VAL A O 1
ATOM 3518 N N . ALA A 1 459 ? 1.676 -17.310 2.023 1.00 93.62 459 ALA A N 1
ATOM 3519 C CA . ALA A 1 459 ? 0.948 -17.844 3.174 1.00 93.62 459 ALA A CA 1
ATOM 3520 C C . ALA A 1 459 ? 1.791 -17.767 4.461 1.00 93.62 459 ALA A C 1
ATOM 3522 O O . ALA A 1 459 ? 1.285 -17.373 5.514 1.00 93.62 459 ALA A O 1
ATOM 3523 N N . ILE A 1 460 ? 3.086 -18.086 4.370 1.00 93.62 460 ILE A N 1
ATOM 3524 C CA . ILE A 1 460 ? 4.023 -17.991 5.495 1.00 93.62 460 ILE A CA 1
ATOM 3525 C C . ILE A 1 460 ? 4.279 -16.524 5.875 1.00 93.62 460 ILE A C 1
ATOM 3527 O O . ILE A 1 460 ? 4.236 -16.191 7.059 1.00 93.62 460 ILE A O 1
ATOM 3531 N N . LEU A 1 461 ? 4.501 -15.636 4.900 1.00 94.38 461 LEU A N 1
ATOM 3532 C CA . LEU A 1 461 ? 4.708 -14.205 5.160 1.00 94.38 461 LEU A CA 1
ATOM 3533 C C . LEU A 1 461 ? 3.476 -13.552 5.792 1.00 94.38 461 LEU A C 1
ATOM 3535 O O . LEU A 1 461 ? 3.619 -12.813 6.760 1.00 94.38 461 LEU A O 1
ATOM 3539 N N . ASN A 1 462 ? 2.268 -13.878 5.326 1.00 91.25 462 ASN A N 1
ATOM 3540 C CA . ASN A 1 462 ? 1.035 -13.424 5.970 1.00 91.25 462 ASN A CA 1
ATOM 3541 C C . ASN A 1 462 ? 1.002 -13.842 7.442 1.00 91.25 462 ASN A C 1
ATOM 3543 O O . ASN A 1 462 ? 0.759 -13.001 8.301 1.00 91.25 462 ASN A O 1
ATOM 3547 N N . ARG A 1 463 ? 1.352 -15.095 7.759 1.00 86.88 463 ARG A N 1
ATOM 3548 C CA . ARG A 1 463 ? 1.422 -15.559 9.151 1.00 86.88 463 ARG A CA 1
ATOM 3549 C C . ARG A 1 463 ? 2.427 -14.755 9.983 1.00 86.88 463 ARG A C 1
ATOM 3551 O O . ARG A 1 463 ? 2.093 -14.373 11.101 1.00 86.88 463 ARG A O 1
ATOM 3558 N N . LEU A 1 464 ? 3.615 -14.463 9.446 1.00 86.12 464 LEU A N 1
ATOM 3559 C CA . LEU A 1 464 ? 4.618 -13.621 10.118 1.00 86.12 464 LEU A CA 1
ATOM 3560 C C . LEU A 1 464 ? 4.126 -12.193 10.362 1.00 86.12 464 LEU A C 1
ATOM 3562 O O . LEU A 1 464 ? 4.398 -11.614 11.409 1.00 86.12 464 LEU A O 1
ATOM 3566 N N . LEU A 1 465 ? 3.369 -11.649 9.412 1.00 84.25 465 LEU A N 1
ATOM 3567 C CA . LEU A 1 465 ? 2.738 -10.335 9.506 1.00 84.25 465 LEU A CA 1
ATOM 3568 C C . LEU A 1 465 ? 1.453 -10.352 10.341 1.00 84.25 465 LEU A C 1
ATOM 3570 O O . LEU A 1 465 ? 0.775 -9.333 10.445 1.00 84.25 465 LEU A O 1
ATOM 3574 N N . THR A 1 466 ? 1.100 -11.494 10.937 1.00 81.81 466 THR A N 1
ATOM 3575 C CA . THR A 1 466 ? -0.150 -11.720 11.680 1.00 81.81 466 THR A CA 1
ATOM 3576 C C . THR A 1 466 ? -1.422 -11.482 10.856 1.00 81.81 466 THR A C 1
ATOM 3578 O O . THR A 1 466 ? -2.476 -11.158 11.403 1.00 81.81 466 THR A O 1
ATOM 3581 N N . ARG A 1 467 ? -1.323 -11.677 9.539 1.00 85.06 467 ARG A N 1
ATOM 3582 C CA . ARG A 1 467 ? -2.411 -11.603 8.558 1.00 85.06 467 ARG A CA 1
ATOM 3583 C C . ARG A 1 467 ? -2.949 -12.988 8.238 1.00 85.06 467 ARG A C 1
ATOM 3585 O O . ARG A 1 467 ? -2.216 -13.983 8.251 1.00 85.06 467 ARG A O 1
ATOM 3592 N N . GLY A 1 468 ? -4.237 -13.064 7.941 1.00 80.75 468 GLY A N 1
ATOM 3593 C CA . GLY A 1 468 ? -4.907 -14.316 7.608 1.00 80.75 468 GLY A CA 1
ATOM 3594 C C . GLY A 1 468 ? -5.317 -14.381 6.136 1.00 80.75 468 GLY A C 1
ATOM 3595 O O . GLY A 1 468 ? -5.081 -13.445 5.389 1.00 80.75 468 GLY A O 1
ATOM 3596 N N . PRO A 1 469 ? -5.902 -15.491 5.658 1.00 86.75 469 PRO A N 1
ATOM 3597 C CA . PRO A 1 469 ? -6.462 -15.504 4.312 1.00 86.75 469 PRO A CA 1
ATOM 3598 C C . PRO A 1 469 ? -7.633 -14.517 4.215 1.00 86.75 469 PRO A C 1
ATOM 3600 O O . PRO A 1 469 ? -8.501 -14.504 5.093 1.00 86.75 469 PRO A O 1
ATOM 3603 N N . LEU A 1 470 ? -7.671 -13.745 3.129 1.00 91.44 470 LEU A N 1
ATOM 3604 C CA . LEU A 1 470 ? -8.720 -12.777 2.842 1.00 91.44 470 LEU A CA 1
ATOM 3605 C C . LEU A 1 470 ? -9.946 -13.440 2.197 1.00 91.44 470 LEU A C 1
ATOM 3607 O O . LEU A 1 470 ? -9.849 -14.209 1.240 1.00 91.44 470 LEU A O 1
ATOM 3611 N N . TYR A 1 471 ? -11.126 -13.110 2.706 1.00 84.81 471 TYR A N 1
ATOM 3612 C CA . TYR A 1 471 ? -12.421 -13.646 2.303 1.00 84.81 471 TYR A CA 1
ATOM 3613 C C . TYR A 1 471 ? -13.363 -12.541 1.826 1.00 84.81 471 TYR A C 1
ATOM 3615 O O . TYR A 1 471 ? -13.164 -11.361 2.103 1.00 84.81 471 TYR A O 1
ATOM 3623 N N . GLY A 1 472 ? -14.439 -12.932 1.138 1.00 84.44 472 GLY A N 1
ATOM 3624 C CA . GLY A 1 472 ? -15.406 -11.989 0.564 1.00 84.44 472 GLY A CA 1
ATOM 3625 C C . GLY A 1 472 ? -14.991 -11.435 -0.801 1.00 84.44 472 GLY A C 1
ATOM 3626 O O . GLY A 1 472 ? -15.625 -10.511 -1.300 1.00 84.44 472 GLY A O 1
ATOM 3627 N N . ILE A 1 473 ? -13.956 -12.009 -1.419 1.00 87.38 473 ILE A N 1
ATOM 3628 C CA . ILE A 1 473 ? -13.482 -11.623 -2.748 1.00 87.38 473 ILE A CA 1
ATOM 3629 C C . ILE A 1 473 ? -14.368 -12.262 -3.814 1.00 87.38 473 ILE A C 1
ATOM 3631 O O . ILE A 1 473 ? -14.402 -13.482 -3.958 1.00 87.38 473 ILE A O 1
ATOM 3635 N N . THR A 1 474 ? -15.083 -11.433 -4.569 1.00 82.06 474 THR A N 1
ATOM 3636 C CA . THR A 1 474 ? -15.931 -11.881 -5.684 1.00 82.06 474 THR A CA 1
ATOM 3637 C C . THR A 1 474 ? -15.188 -11.881 -7.016 1.00 82.06 474 THR A C 1
ATOM 3639 O O . THR A 1 474 ? -15.442 -12.750 -7.846 1.00 82.06 474 THR A O 1
ATOM 3642 N N . ASN A 1 475 ? -14.223 -10.973 -7.185 1.00 84.00 475 ASN A N 1
ATOM 3643 C CA . ASN A 1 475 ? -13.394 -10.848 -8.380 1.00 84.00 475 ASN A CA 1
ATOM 3644 C C . ASN A 1 475 ? -11.925 -11.113 -8.016 1.00 84.00 475 ASN A C 1
ATOM 3646 O O . ASN A 1 475 ? -11.341 -10.280 -7.320 1.00 84.00 475 ASN A O 1
ATOM 3650 N N . PRO A 1 476 ? -11.342 -12.250 -8.444 1.00 88.19 476 PRO A N 1
ATOM 3651 C CA . PRO A 1 476 ? -9.922 -12.534 -8.261 1.00 88.19 476 PRO A CA 1
ATOM 3652 C C . PRO A 1 476 ? -9.036 -11.433 -8.844 1.00 88.19 476 PRO A C 1
ATOM 3654 O O . PRO A 1 476 ? -9.290 -10.954 -9.951 1.00 88.19 476 PRO A O 1
ATOM 3657 N N . THR A 1 477 ? -7.974 -11.078 -8.126 1.00 87.12 477 THR A N 1
ATOM 3658 C CA . THR A 1 477 ? -6.952 -10.133 -8.595 1.00 87.12 477 THR A CA 1
ATOM 3659 C C . THR A 1 477 ? -6.156 -10.721 -9.764 1.00 87.12 477 THR A C 1
ATOM 3661 O O . THR A 1 477 ? -5.793 -10.003 -10.693 1.00 87.12 477 THR A O 1
ATOM 3664 N N . TRP A 1 478 ? -5.917 -12.036 -9.745 1.00 89.75 478 TRP A N 1
ATOM 3665 C CA . TRP A 1 478 ? -5.081 -12.732 -10.724 1.00 89.75 478 TRP A CA 1
ATOM 3666 C C . TRP A 1 478 ? -5.888 -13.725 -11.553 1.00 89.75 478 TRP A C 1
ATOM 3668 O O . TRP A 1 478 ? -6.660 -14.523 -11.020 1.00 89.75 478 TRP A O 1
ATOM 3678 N N . SER A 1 479 ? -5.668 -13.712 -12.867 1.00 89.06 479 SER A N 1
ATOM 3679 C CA . SER A 1 479 ? -6.412 -14.550 -13.819 1.00 89.06 479 SER A CA 1
ATOM 3680 C C . SER A 1 479 ? -6.147 -16.056 -13.669 1.00 89.06 479 SER A C 1
ATOM 3682 O O . SER A 1 479 ? -7.005 -16.869 -14.009 1.00 89.06 479 SER A O 1
ATOM 3684 N N . ASP A 1 480 ? -4.985 -16.436 -13.136 1.00 94.62 480 ASP A N 1
ATOM 3685 C CA . ASP A 1 480 ? -4.534 -17.819 -12.960 1.00 94.62 480 ASP A CA 1
ATOM 3686 C C . ASP A 1 480 ? -4.777 -18.380 -11.548 1.00 94.62 480 ASP A C 1
ATOM 3688 O O . ASP A 1 480 ? -4.485 -19.550 -11.289 1.00 94.62 480 ASP A O 1
ATOM 3692 N N . VAL A 1 481 ? -5.345 -17.588 -10.632 1.00 94.81 481 VAL A N 1
ATOM 3693 C CA . VAL A 1 481 ? -5.625 -18.013 -9.254 1.00 94.81 481 VAL A CA 1
ATOM 3694 C C . VAL A 1 481 ? -7.126 -18.209 -9.068 1.00 94.81 481 VAL A C 1
ATOM 3696 O O . VAL A 1 481 ? -7.891 -17.284 -8.805 1.00 94.81 481 VAL A O 1
ATOM 3699 N N . LEU A 1 482 ? -7.566 -19.460 -9.194 1.00 91.31 482 LEU A N 1
ATOM 3700 C CA . LEU A 1 482 ? -8.971 -19.824 -9.008 1.00 91.31 482 LEU A CA 1
ATOM 3701 C C . LEU A 1 482 ? -9.389 -19.670 -7.535 1.00 91.31 482 LEU A C 1
ATOM 3703 O O . LEU A 1 482 ? -8.637 -20.059 -6.649 1.00 91.31 482 LEU A O 1
ATOM 3707 N N . GLN A 1 483 ? -10.629 -19.245 -7.259 1.00 89.31 483 GLN A N 1
ATOM 3708 C CA . GLN A 1 483 ? -11.151 -19.115 -5.879 1.00 89.31 483 GLN A CA 1
ATOM 3709 C C . GLN A 1 483 ? -11.064 -20.408 -5.047 1.00 89.31 483 GLN A C 1
ATOM 3711 O O . GLN A 1 483 ? -10.973 -20.366 -3.826 1.00 89.31 483 GLN A O 1
ATOM 3716 N N . LYS A 1 484 ? -11.083 -21.572 -5.711 1.00 91.12 484 LYS A N 1
ATOM 3717 C CA . LYS A 1 484 ? -10.930 -22.894 -5.078 1.00 91.12 484 LYS A CA 1
ATOM 3718 C C . LYS A 1 484 ? -9.482 -23.258 -4.732 1.00 91.12 484 LYS A C 1
ATOM 3720 O O . LYS A 1 484 ? -9.247 -24.313 -4.150 1.00 91.12 484 LYS A O 1
ATOM 3725 N N . HIS A 1 485 ? -8.512 -22.461 -5.171 1.00 94.56 485 HIS A N 1
ATOM 3726 C CA . HIS A 1 485 ? -7.109 -22.668 -4.853 1.00 94.56 485 HIS A CA 1
ATOM 3727 C C . HIS A 1 485 ? -6.909 -22.495 -3.345 1.00 94.56 485 HIS A C 1
ATOM 3729 O O . HIS A 1 485 ? -7.391 -21.521 -2.772 1.00 94.56 485 HIS A O 1
ATOM 3735 N N . TRP A 1 486 ? -6.187 -23.409 -2.696 1.00 93.19 486 TRP A N 1
ATOM 3736 C CA . TRP A 1 486 ? -6.031 -23.410 -1.234 1.00 93.19 486 TRP A CA 1
ATOM 3737 C C . TRP A 1 486 ? -5.444 -22.088 -0.706 1.00 93.19 486 TRP A C 1
ATOM 3739 O O . TRP A 1 486 ? -5.842 -21.600 0.347 1.00 93.19 486 TRP A O 1
ATOM 3749 N N . ALA A 1 487 ? -4.536 -21.481 -1.476 1.00 94.69 487 ALA A N 1
ATOM 3750 C CA . ALA A 1 487 ? -3.897 -20.212 -1.140 1.00 94.69 487 ALA A CA 1
ATOM 3751 C C . ALA A 1 487 ? -4.657 -18.967 -1.624 1.00 94.69 487 ALA A C 1
ATOM 3753 O O . ALA A 1 487 ? -4.131 -17.872 -1.460 1.00 94.69 487 ALA A O 1
ATOM 3754 N N . PHE A 1 488 ? -5.847 -19.092 -2.229 1.00 96.00 488 PHE A N 1
ATOM 3755 C CA . PHE A 1 488 ? -6.556 -17.961 -2.846 1.00 96.00 488 PHE A CA 1
ATOM 3756 C C . PHE A 1 488 ? -6.650 -16.752 -1.905 1.00 96.00 488 PHE A C 1
ATOM 3758 O O . PHE A 1 488 ? -6.165 -15.676 -2.238 1.00 96.00 488 PHE A O 1
ATOM 3765 N N . GLY A 1 489 ? -7.164 -16.949 -0.687 1.00 93.75 489 GLY A N 1
ATOM 3766 C CA . GLY A 1 489 ? -7.285 -15.860 0.283 1.00 93.75 489 GLY A CA 1
ATOM 3767 C C . GLY A 1 489 ? -5.939 -15.277 0.724 1.00 93.75 489 GLY A C 1
ATOM 3768 O O . GLY A 1 489 ? -5.840 -14.074 0.921 1.00 93.75 489 GLY A O 1
ATOM 3769 N N . HIS A 1 490 ? -4.884 -16.089 0.838 1.00 95.25 490 HIS A N 1
ATOM 3770 C CA . HIS A 1 490 ? -3.542 -15.590 1.170 1.00 95.25 490 HIS A CA 1
ATOM 3771 C C . HIS A 1 490 ? -2.924 -14.769 0.036 1.00 95.25 490 HIS A C 1
ATOM 3773 O O . HIS A 1 490 ? -2.198 -13.809 0.286 1.00 95.25 490 HIS A O 1
ATOM 3779 N N . ILE A 1 491 ? -3.202 -15.152 -1.207 1.00 97.31 491 ILE A N 1
ATOM 3780 C CA . ILE A 1 491 ? -2.741 -14.425 -2.383 1.00 97.31 491 ILE A CA 1
ATOM 3781 C C . ILE A 1 491 ? -3.467 -13.081 -2.464 1.00 97.31 491 ILE A C 1
ATOM 3783 O O . ILE A 1 491 ? -2.807 -12.058 -2.613 1.00 97.31 491 ILE A O 1
ATOM 3787 N N . GLU A 1 492 ? -4.789 -13.052 -2.300 1.00 95.31 492 GLU A N 1
ATOM 3788 C CA . GLU A 1 492 ? -5.576 -11.809 -2.294 1.00 95.31 492 GLU A CA 1
ATOM 3789 C C . GLU A 1 492 ? -5.161 -10.862 -1.156 1.00 95.31 492 GLU A C 1
ATOM 3791 O O . GLU A 1 492 ? -4.963 -9.667 -1.396 1.00 95.31 492 GLU A O 1
ATOM 3796 N N . GLU A 1 493 ? -4.942 -11.414 0.044 1.00 92.62 493 GLU A N 1
ATOM 3797 C CA . GLU A 1 493 ? -4.414 -10.700 1.215 1.00 92.62 493 GLU A CA 1
ATOM 3798 C C . GLU A 1 493 ? -3.097 -9.983 0.897 1.00 92.62 493 GLU A C 1
ATOM 3800 O O . GLU A 1 493 ? -2.904 -8.806 1.196 1.00 92.62 493 GLU A O 1
ATOM 3805 N N . ALA A 1 494 ? -2.185 -10.691 0.232 1.00 93.06 494 ALA A N 1
ATOM 3806 C CA . ALA A 1 494 ? -0.863 -10.175 -0.080 1.00 93.06 494 ALA A CA 1
ATOM 3807 C C . ALA A 1 494 ? -0.840 -9.223 -1.289 1.00 93.06 494 ALA A C 1
ATOM 3809 O O . ALA A 1 494 ? 0.144 -8.505 -1.475 1.00 93.06 494 ALA A O 1
ATOM 3810 N N . SER A 1 495 ? -1.887 -9.219 -2.121 1.00 89.38 495 SER A N 1
ATOM 3811 C CA . SER A 1 495 ? -1.874 -8.564 -3.440 1.00 89.38 495 SER A CA 1
ATOM 3812 C C . SER A 1 495 ? -2.592 -7.220 -3.486 1.00 89.38 495 SER A C 1
ATOM 3814 O O . SER A 1 495 ? -2.353 -6.443 -4.407 1.00 89.38 495 SER A O 1
ATOM 3816 N N . THR A 1 496 ? -3.485 -6.927 -2.537 1.00 80.62 496 THR A N 1
ATOM 3817 C CA . THR A 1 496 ? -4.344 -5.737 -2.622 1.00 80.62 496 THR A CA 1
ATOM 3818 C C . THR A 1 496 ? -4.294 -4.889 -1.368 1.00 80.62 496 THR A C 1
ATOM 3820 O O . THR A 1 496 ? -4.239 -5.407 -0.256 1.00 80.62 496 THR A O 1
ATOM 3823 N N . ASN A 1 497 ? -4.370 -3.569 -1.546 1.00 81.19 497 ASN A N 1
ATOM 3824 C CA . ASN A 1 497 ? -4.704 -2.686 -0.437 1.00 81.19 497 ASN A CA 1
ATOM 3825 C C . ASN A 1 497 ? -6.181 -2.878 -0.115 1.00 81.19 497 ASN A C 1
ATOM 3827 O O . ASN A 1 497 ? -7.026 -2.821 -1.015 1.00 81.19 497 ASN A O 1
ATOM 3831 N N . HIS A 1 498 ? -6.494 -3.123 1.147 1.00 77.06 498 HIS A N 1
ATOM 3832 C CA . HIS A 1 498 ? -7.867 -3.353 1.546 1.00 77.06 498 HIS A CA 1
ATOM 3833 C C . HIS A 1 498 ? -8.073 -3.066 3.029 1.00 77.06 498 HIS A C 1
ATOM 3835 O O . HIS A 1 498 ? -7.185 -3.258 3.860 1.00 77.06 498 HIS A O 1
ATOM 3841 N N . PHE A 1 499 ? -9.289 -2.643 3.353 1.00 76.69 499 PHE A N 1
ATOM 3842 C CA . PHE A 1 499 ? -9.782 -2.710 4.716 1.00 76.69 499 PHE A CA 1
ATOM 3843 C C . PHE A 1 499 ? -10.262 -4.123 4.993 1.00 76.69 499 PHE A C 1
ATOM 3845 O O . PHE A 1 499 ? -10.841 -4.780 4.120 1.00 76.69 499 PHE A O 1
ATOM 3852 N N . PHE A 1 500 ? -10.069 -4.572 6.222 1.00 72.88 500 PHE A N 1
ATOM 3853 C CA . PHE A 1 500 ? -10.554 -5.869 6.646 1.00 72.88 500 PHE A CA 1
ATOM 3854 C C . PHE A 1 500 ? -11.177 -5.822 8.033 1.00 72.88 500 PHE A C 1
ATOM 3856 O O . PHE A 1 500 ? -10.898 -4.946 8.856 1.00 72.88 500 PHE A O 1
ATOM 3863 N N . GLU A 1 501 ? -12.016 -6.820 8.282 1.00 63.44 501 GLU A N 1
ATOM 3864 C CA . GLU A 1 501 ? -12.371 -7.265 9.623 1.00 63.44 501 GLU A CA 1
ATOM 3865 C C . GLU A 1 501 ? -11.824 -8.674 9.856 1.00 63.44 501 GLU A C 1
ATOM 3867 O O . GLU A 1 501 ? -11.898 -9.539 8.981 1.00 63.44 501 GLU A O 1
ATOM 3872 N N . ARG A 1 502 ? -11.281 -8.934 11.046 1.00 59.47 502 ARG A N 1
ATOM 3873 C CA . ARG A 1 502 ? -10.885 -10.296 11.422 1.00 59.47 502 ARG A CA 1
ATOM 3874 C C . ARG A 1 502 ? -12.125 -11.151 11.655 1.00 59.47 502 ARG A C 1
ATOM 3876 O O . ARG A 1 502 ? -13.060 -10.735 12.339 1.00 59.47 502 ARG A O 1
ATOM 3883 N N . ARG A 1 503 ? -12.118 -12.359 11.098 1.00 64.88 503 ARG A N 1
ATOM 3884 C CA . ARG A 1 503 ? -13.223 -13.314 11.190 1.00 64.88 503 ARG A CA 1
ATOM 3885 C C . ARG A 1 503 ? -13.102 -14.192 12.428 1.00 64.88 503 ARG A C 1
ATOM 3887 O O . ARG A 1 503 ? -12.007 -14.592 12.814 1.00 64.88 503 ARG A O 1
ATOM 3894 N N . ALA A 1 504 ? -14.248 -14.573 12.990 1.00 43.38 504 ALA A N 1
ATOM 3895 C CA . ALA A 1 504 ? -14.308 -15.515 14.107 1.00 43.38 504 ALA A CA 1
ATOM 3896 C C . ALA A 1 504 ? -13.815 -16.920 13.718 1.00 43.38 504 ALA A C 1
ATOM 3898 O O . ALA A 1 504 ? -13.282 -17.638 14.558 1.00 43.38 504 ALA A O 1
ATOM 3899 N N . GLU A 1 505 ? -13.959 -17.302 12.446 1.00 47.06 505 GLU A N 1
ATOM 3900 C CA . GLU A 1 505 ? -13.506 -18.597 11.923 1.00 47.06 505 GLU A CA 1
ATOM 3901 C C . GLU A 1 505 ? -12.014 -18.612 11.538 1.00 47.06 505 GLU A C 1
ATOM 3903 O O . GLU A 1 505 ? -11.529 -19.603 10.995 1.00 47.06 505 GLU A O 1
ATOM 3908 N N . GLY A 1 506 ? -11.290 -17.520 11.799 1.00 54.59 506 GLY A N 1
ATOM 3909 C CA . GLY A 1 506 ? -9.932 -17.302 11.314 1.00 54.59 506 GLY A CA 1
ATOM 3910 C C . GLY A 1 506 ? -9.896 -16.651 9.929 1.00 54.59 506 GLY A C 1
ATOM 3911 O O . GLY A 1 506 ? -10.807 -16.790 9.108 1.00 54.59 506 GLY A O 1
ATOM 3912 N N . GLY A 1 507 ? -8.816 -15.916 9.671 1.00 63.59 507 GLY A N 1
ATOM 3913 C CA . GLY A 1 507 ? -8.682 -15.091 8.475 1.00 63.59 507 GLY A CA 1
ATOM 3914 C C . GLY A 1 507 ? -9.400 -13.752 8.557 1.00 63.59 507 GLY A C 1
ATOM 3915 O O . GLY A 1 507 ? -9.852 -13.316 9.617 1.00 63.59 507 GLY A O 1
ATOM 3916 N N . GLU A 1 508 ? -9.460 -13.078 7.419 1.00 77.06 508 GLU A N 1
ATOM 3917 C CA . GLU A 1 508 ? -9.824 -11.667 7.309 1.00 77.06 508 GLU A CA 1
ATOM 3918 C C . GLU A 1 508 ? -10.911 -11.529 6.247 1.00 77.06 508 GLU A C 1
ATOM 3920 O O . GLU A 1 508 ? -10.929 -12.264 5.267 1.00 77.06 508 GLU A O 1
ATOM 3925 N N . ARG A 1 509 ? -11.899 -10.663 6.446 1.00 80.12 509 ARG A N 1
ATOM 3926 C CA . ARG A 1 509 ? -12.936 -10.397 5.448 1.00 80.12 509 ARG A CA 1
ATOM 3927 C C . ARG A 1 509 ? -12.690 -9.026 4.859 1.00 80.12 509 ARG A C 1
ATOM 3929 O O . ARG A 1 509 ? -12.659 -8.046 5.601 1.00 80.12 509 ARG A O 1
ATOM 3936 N N . LYS A 1 510 ? -12.575 -8.966 3.534 1.00 78.75 510 LYS A N 1
ATOM 3937 C CA . LYS A 1 510 ? -12.455 -7.711 2.801 1.00 78.75 510 LYS A CA 1
ATOM 3938 C C . LYS A 1 510 ? -13.708 -6.876 3.025 1.00 78.75 510 LYS A C 1
ATOM 3940 O O . LYS A 1 510 ? -14.827 -7.342 2.802 1.00 78.75 510 LYS A O 1
ATOM 3945 N N . MET A 1 511 ? -13.491 -5.652 3.475 1.00 69.56 511 MET A N 1
ATOM 3946 C CA . MET A 1 511 ? -14.513 -4.624 3.562 1.00 69.56 511 MET A CA 1
ATOM 3947 C C . MET A 1 511 ? -14.537 -3.839 2.249 1.00 69.56 511 MET A C 1
ATOM 3949 O O . MET A 1 511 ? -13.495 -3.636 1.622 1.00 69.56 511 MET A O 1
ATOM 3953 N N . ASN A 1 512 ? -15.740 -3.447 1.832 1.00 55.25 512 ASN A N 1
ATOM 3954 C CA . ASN A 1 512 ? -15.969 -2.675 0.610 1.00 55.25 512 ASN A CA 1
ATOM 3955 C C . ASN A 1 512 ? -15.675 -1.188 0.790 1.00 55.25 512 ASN A C 1
ATOM 3957 O O . ASN A 1 512 ? -16.000 -0.648 1.874 1.00 55.25 512 ASN A O 1
#

Secondary structure (DSSP, 8-state):
--HHHHHHHHHHHHHH---EEEEE----TT---S-EEEEE-HHHHHHHHHTT-EEEEE-SS-EEEE-HHHHHHHHHTT--EEEEEEE---HHHHHHHHHHHHH-HHHHHHHTTSEEEEEEEEEEEEES--SS-EEEEEE-TT-S-STTHHHHHHHEEEEEEETTS-EEEEPPEEEEETTEEEEEEEEESS-EEEEEEEEE-------------------------EEEEEETTTEEEEEESS--TT--GGGEEEEETTEEE-EEEEEEETTEEEEEESSPPPTT-EEEEEE---SS-TT-TT--EEEEE----EEE-------TTS---TTSBPBHHHHHHHHHHH--PPPP------TT--TTSTTHHHHHHHHHHTSS---TTS---TTSBPBHHHHHHHHHHHTT--S-----SSTTTT-TTHHHHHHHHHTTSS---TTS---TTSBPBHHHHHHHHHHHTT---EE--SS-SSTT--TTSTTHHHHHHHHS-EEEEE-TTSSEEEE-

Foldseek 3Di:
DDPVVLVVVLVVCVVVVAQEDEDEQDDDVPCDDQKTKDKFFLNSLLSSLVSQHWYWYDYPFKIKIAHSVLSVVCNVVSDMKMKMKGWPPDPVVVVVVQVVQQPDPVLCVLQPPWDKDWADTKMFMDMPFFPGKMKMWTFRNPRQDPPPNVVQLVQKWKWWQAPVRDIDTGRFDFDDDPNHGTTGIDIHRGTTIIIIMGRGHDDDDDDDDDDDDDDDDDDDDDDWDWDWDDPDFFKIKIFGQDDPPPDDQVQKWKDKQNHTWDFPDWDDDNRMIMTGTPHGDFQQIWMWMAGNGDPPDPPPPPGDIDIDHDHPKDKAAAQDDDDPVQANQQQDFDFLLRLLSSCLRQQPDDFAPDAAAAPPDDPPPPSNVSLRRCCRLVLAHCDPVGHNRRGHGDFLLSNLSSLCSRVVQDDFFQAQADQCVPPPSRRSVRRCVVVVLDDCDPVRHNRGGDGDGSLRSLCSVCVSVVAWFEDPDPDQSGPPQDPPHPSRSSNVSNGHIFIWGADPVGHTYGDD

InterPro domains:
  IPR001119 S-layer homology domain [PF00395] (316-340)
  IPR001119 S-layer homology domain [PF00395] (358-400)
  IPR001119 S-layer homology domain [PF00395] (419-457)
  IPR001119 S-layer homology domain [PS51272] (288-353)
  IPR001119 S-layer homology domain [PS51272] (354-411)
  IPR001119 S-layer homology domain [PS51272] (412-475)
  IPR051465 Cell Envelope Structural Component [PTHR43308] (415-466)

pLDDT: mean 77.86, std 17.99, range [21.5, 98.25]

Organism: NCBI:txid2678564